Protein AF-0000000087410892 (afdb_homodimer)

Radius of gyration: 31.73 Å; Cα contacts (8 Å, |Δi|>4): 1528; chains: 2; bounding box: 119×133×73 Å

Nearest PDB structures (foldseek):
  1quk-assembly1_A  TM=9.391E-01  e=4.868E-36  Escherichia coli
  1pbp-assembly1_A  TM=9.416E-01  e=2.305E-35  Escherichia coli
  5wnn-assembly2_B  TM=9.308E-01  e=8.007E-36  Burkholderia pseudomallei K96243
  1a40-assembly1_A  TM=9.385E-01  e=3.348E-35  Escherichia coli
  1ixh-assembly1_A  TM=9.370E-01  e=6.237E-35  Escherichia coli

Structure (mmCIF, N/CA/C/O backbone):
data_AF-0000000087410892-model_v1
#
loop_
_entity.id
_entity.type
_entity.pdbx_description
1 polymer 'Phosphate-binding protein'
#
loop_
_atom_site.group_PDB
_atom_site.id
_atom_site.type_symbol
_atom_site.label_atom_id
_atom_site.label_alt_id
_atom_site.label_comp_id
_atom_site.label_asym_id
_atom_site.label_entity_id
_atom_site.label_seq_id
_atom_site.pdbx_PDB_ins_code
_atom_site.Cartn_x
_atom_site.Cartn_y
_atom_site.Cartn_z
_atom_site.occupancy
_atom_site.B_iso_or_equiv
_atom_site.auth_seq_id
_atom_site.auth_comp_id
_atom_site.auth_asym_id
_atom_site.auth_atom_id
_atom_site.pdbx_PDB_model_num
ATOM 1 N N . MET A 1 1 ? -47.312 -69.438 47.156 1 21.77 1 MET A N 1
ATOM 2 C CA . MET A 1 1 ? -48.438 -68.562 47.344 1 21.77 1 MET A CA 1
ATOM 3 C C . MET A 1 1 ? -48.312 -67.312 46.438 1 21.77 1 MET A C 1
ATOM 5 O O . MET A 1 1 ? -47.375 -66.562 46.531 1 21.77 1 MET A O 1
ATOM 9 N N . PHE A 1 2 ? -48.719 -67.562 45.094 1 22.02 2 PHE A N 1
ATOM 10 C CA . PHE A 1 2 ? -48.594 -67 43.75 1 22.02 2 PHE A CA 1
ATOM 11 C C . PHE A 1 2 ? -49.406 -65.75 43.594 1 22.02 2 PHE A C 1
ATOM 13 O O . PHE A 1 2 ? -50.625 -65.75 43.406 1 22.02 2 PHE A O 1
ATOM 20 N N . LYS A 1 3 ? -49.094 -64.812 44.625 1 22.66 3 LYS A N 1
ATOM 21 C CA . LYS A 1 3 ? -49.969 -63.656 44.812 1 22.66 3 LYS A CA 1
ATOM 22 C C . LYS A 1 3 ? -50.156 -62.906 43.5 1 22.66 3 LYS A C 1
ATOM 24 O O . LYS A 1 3 ? -49.188 -62.438 42.906 1 22.66 3 LYS A O 1
ATOM 29 N N . VAL A 1 4 ? -51.156 -63.281 42.719 1 21.22 4 VAL A N 1
ATOM 30 C CA . VAL A 1 4 ? -51.656 -62.906 41.406 1 21.22 4 VAL A CA 1
ATOM 31 C C . VAL A 1 4 ? -52 -61.438 41.375 1 21.22 4 VAL A C 1
ATOM 33 O O . VAL A 1 4 ? -52.906 -61 42.094 1 21.22 4 VAL A O 1
ATOM 36 N N . LYS A 1 5 ? -50.969 -60.625 41.562 1 26.56 5 LYS A N 1
ATOM 37 C CA . LYS A 1 5 ? -51.094 -59.188 41.719 1 26.56 5 LYS A CA 1
ATOM 38 C C . LYS A 1 5 ? -52.031 -58.594 40.625 1 26.56 5 LYS A C 1
ATOM 40 O O . LYS A 1 5 ? -51.875 -58.938 39.469 1 26.56 5 LYS A O 1
ATOM 45 N N . ASN A 1 6 ? -53.219 -58.281 41 1 23.58 6 ASN A N 1
ATOM 46 C CA . ASN A 1 6 ? -54.406 -57.688 40.375 1 23.58 6 ASN A CA 1
ATOM 47 C C . ASN A 1 6 ? -54 -56.531 39.438 1 23.58 6 ASN A C 1
ATOM 49 O O . ASN A 1 6 ? -53.188 -55.719 39.812 1 23.58 6 ASN A O 1
ATOM 53 N N . ILE A 1 7 ? -54.031 -56.719 38.125 1 26.22 7 ILE A N 1
ATOM 54 C CA . ILE A 1 7 ? -53.75 -56 36.906 1 26.22 7 ILE A CA 1
ATOM 55 C C . ILE A 1 7 ? -54.656 -54.781 36.812 1 26.22 7 ILE A C 1
ATOM 57 O O . ILE A 1 7 ? -55.875 -54.906 36.594 1 26.22 7 ILE A O 1
ATOM 61 N N . LEU A 1 8 ? -54.75 -54 37.969 1 25.64 8 LEU A N 1
ATOM 62 C CA . LEU A 1 8 ? -55.688 -52.906 37.906 1 25.64 8 LEU A CA 1
ATOM 63 C C . LEU A 1 8 ? -55.5 -52.062 36.625 1 25.64 8 LEU A C 1
ATOM 65 O O . LEU A 1 8 ? -54.406 -51.625 36.344 1 25.64 8 LEU A O 1
ATOM 69 N N . LEU A 1 9 ? -56.25 -52.344 35.625 1 25.25 9 LEU A N 1
ATOM 70 C CA . LEU A 1 9 ? -56.406 -51.75 34.281 1 25.25 9 LEU A CA 1
ATOM 71 C C . LEU A 1 9 ? -56.75 -50.25 34.406 1 25.25 9 LEU A C 1
ATOM 73 O O . LEU A 1 9 ? -57.812 -49.875 34.875 1 25.25 9 LEU A O 1
ATOM 77 N N . MET A 1 10 ? -55.781 -49.5 34.969 1 24.73 10 MET A N 1
ATOM 78 C CA . MET A 1 10 ? -56.062 -48.094 35.125 1 24.73 10 MET A CA 1
ATOM 79 C C . MET A 1 10 ? -56.406 -47.438 33.781 1 24.73 10 MET A C 1
ATOM 81 O O . MET A 1 10 ? -55.656 -47.562 32.812 1 24.73 10 MET A O 1
ATOM 85 N N . LEU A 1 11 ? -57.656 -47.312 33.5 1 25.5 11 LEU A N 1
ATOM 86 C CA . LEU A 1 11 ? -58.344 -46.656 32.375 1 25.5 11 LEU A CA 1
ATOM 87 C C . LEU A 1 11 ? -57.875 -45.219 32.25 1 25.5 11 LEU A C 1
ATOM 89 O O . LEU A 1 11 ? -58.156 -44.406 33.094 1 25.5 11 LEU A O 1
ATOM 93 N N . CYS A 1 12 ? -56.625 -44.969 31.953 1 24.95 12 CYS A N 1
ATOM 94 C CA . CYS A 1 12 ? -56.156 -43.562 31.906 1 24.95 12 CYS A CA 1
ATOM 95 C C . CYS A 1 12 ? -56.906 -42.812 30.844 1 24.95 12 CYS A C 1
ATOM 97 O O . CYS A 1 12 ? -57 -43.219 29.688 1 24.95 12 CYS A O 1
ATOM 99 N N . MET A 1 13 ? -57.969 -42.094 31.234 1 24.67 13 MET A N 1
ATOM 100 C CA . MET A 1 13 ? -58.75 -41.156 30.453 1 24.67 13 MET A CA 1
ATOM 101 C C . MET A 1 13 ? -57.875 -40.156 29.719 1 24.67 13 MET A C 1
ATOM 103 O O . MET A 1 13 ? -57.094 -39.438 30.344 1 24.67 13 MET A O 1
ATOM 107 N N . PHE A 1 14 ? -57.5 -40.469 28.484 1 27.06 14 PHE A N 1
ATOM 108 C CA . PHE A 1 14 ? -56.719 -39.625 27.578 1 27.06 14 PHE A CA 1
ATOM 109 C C . PHE A 1 14 ? -57.438 -38.344 27.219 1 27.06 14 PHE A C 1
ATOM 111 O O . PHE A 1 14 ? -58.5 -38.375 26.562 1 27.06 14 PHE A O 1
ATOM 118 N N . SER A 1 15 ? -57.594 -37.438 28.188 1 28.36 15 SER A N 1
ATOM 119 C CA . SER A 1 15 ? -58.188 -36.156 27.781 1 28.36 15 SER A CA 1
ATOM 120 C C . SER A 1 15 ? -57.438 -35.562 26.609 1 28.36 15 SER A C 1
ATOM 122 O O . SER A 1 15 ? -56.188 -35.438 26.672 1 28.36 15 SER A O 1
ATOM 124 N N . ILE A 1 16 ? -57.969 -35.531 25.453 1 30.78 16 ILE A N 1
ATOM 125 C CA . ILE A 1 16 ? -57.562 -34.938 24.188 1 30.78 16 ILE A CA 1
ATOM 1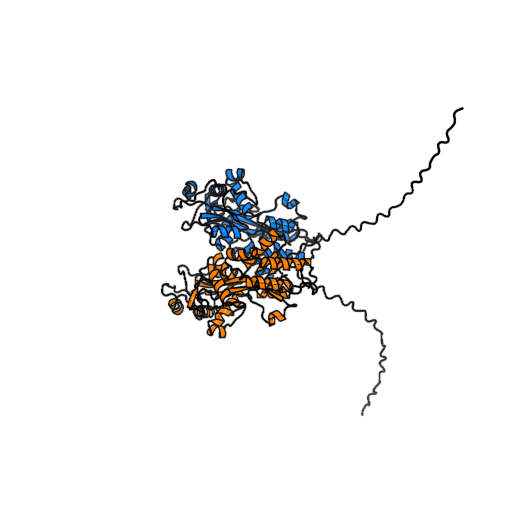26 C C . ILE A 1 16 ? -57.5 -33.438 24.344 1 30.78 16 ILE A C 1
ATOM 128 O O . ILE A 1 16 ? -58.531 -32.75 24.453 1 30.78 16 ILE A O 1
ATOM 132 N N . THR A 1 17 ? -56.781 -32.875 25.266 1 30.72 17 THR A N 1
ATOM 133 C CA . THR A 1 17 ? -56.781 -31.422 25.219 1 30.72 17 THR A CA 1
ATOM 134 C C . THR A 1 17 ? -56.25 -30.922 23.875 1 30.72 17 THR A C 1
ATOM 136 O O . THR A 1 17 ? -55.219 -31.438 23.391 1 30.72 17 THR A O 1
ATOM 139 N N . THR A 1 18 ? -57.094 -30.344 23.047 1 30.52 18 THR A N 1
ATOM 140 C CA . THR A 1 18 ? -56.875 -29.609 21.812 1 30.52 18 THR A CA 1
ATOM 141 C C . THR A 1 18 ? -55.875 -28.484 22.016 1 30.52 18 THR A C 1
ATOM 143 O O . THR A 1 18 ? -56.156 -27.547 22.781 1 30.52 18 THR A O 1
ATOM 146 N N . HIS A 1 19 ? -54.656 -28.734 22.375 1 29.31 19 HIS A N 1
ATOM 147 C CA . HIS A 1 19 ? -53.781 -27.562 22.422 1 29.31 19 HIS A CA 1
ATOM 148 C C . HIS A 1 19 ? -53.75 -26.844 21.078 1 29.31 19 HIS A C 1
ATOM 150 O O . HIS A 1 19 ? -53.5 -27.469 20.047 1 29.31 19 HIS A O 1
ATOM 156 N N . ALA A 1 20 ? -54.5 -25.672 21.016 1 33.56 20 ALA A N 1
ATOM 157 C CA . ALA A 1 20 ? -54.312 -24.641 19.984 1 33.56 20 ALA A CA 1
ATOM 158 C C . ALA A 1 20 ? -52.844 -24.391 19.734 1 33.56 20 ALA A C 1
ATOM 160 O O . ALA A 1 20 ? -52.094 -24.047 20.641 1 33.56 20 ALA A O 1
ATOM 161 N N . GLU A 1 21 ? -52.25 -25.219 18.797 1 28.66 21 GLU A N 1
ATOM 162 C CA . GLU A 1 21 ? -50.906 -24.953 18.328 1 28.66 21 GLU A CA 1
ATOM 163 C C . GLU A 1 21 ? -50.719 -23.484 17.984 1 28.66 21 GLU A C 1
ATOM 165 O O . GLU A 1 21 ? -51.438 -22.922 17.156 1 28.66 21 GLU A O 1
ATOM 170 N N . ASN A 1 22 ? -50.5 -22.688 19.094 1 32.38 22 ASN A N 1
ATOM 171 C CA . ASN A 1 22 ? -49.969 -21.359 18.781 1 32.38 22 ASN A CA 1
ATOM 172 C C . ASN A 1 22 ? -49.031 -21.375 17.594 1 32.38 22 ASN A C 1
ATOM 174 O O . ASN A 1 22 ? -48.156 -22.219 17.516 1 32.38 22 ASN A O 1
ATOM 178 N N . GLY A 1 23 ? -49.594 -20.984 16.438 1 30.97 23 GLY A N 1
ATOM 179 C CA . GLY A 1 23 ? -48.844 -20.688 15.234 1 30.97 23 GLY A CA 1
ATOM 180 C C . GLY A 1 23 ? -47.5 -20.062 15.523 1 30.97 23 GLY A C 1
ATOM 181 O O . GLY A 1 23 ? -47.406 -19.031 16.188 1 30.97 23 GLY A O 1
ATOM 182 N N . SER A 1 24 ? -46.562 -20.969 15.82 1 31.94 24 SER A N 1
ATOM 183 C CA . SER A 1 24 ? -45.188 -20.5 15.828 1 31.94 24 SER A CA 1
ATOM 184 C C . SER A 1 24 ? -44.938 -19.516 14.688 1 31.94 24 SER A C 1
ATOM 186 O O . SER A 1 24 ? -45.125 -19.844 13.516 1 31.94 24 SER A O 1
ATOM 188 N N . VAL A 1 25 ? -45.312 -18.25 14.977 1 34.09 25 VAL A N 1
ATOM 189 C CA . VAL A 1 25 ? -44.719 -17.281 14.07 1 34.09 25 VAL A CA 1
ATOM 190 C C . VAL A 1 25 ? -43.281 -17.719 13.703 1 34.09 25 VAL A C 1
ATOM 192 O O . VAL A 1 25 ? -42.438 -17.875 14.57 1 34.09 25 VAL A O 1
ATOM 195 N N . VAL A 1 26 ? -43.188 -18.641 12.797 1 29 26 VAL A N 1
ATOM 196 C CA . VAL A 1 26 ? -41.875 -18.766 12.18 1 29 26 VAL A CA 1
ATOM 197 C C . VAL A 1 26 ? -41.188 -17.422 12.156 1 29 26 VAL A C 1
ATOM 199 O O . VAL A 1 26 ? -41.625 -16.484 11.508 1 29 26 VAL A O 1
ATOM 202 N N . LYS A 1 27 ? -40.531 -17.047 13.297 1 30.89 27 LYS A N 1
ATOM 203 C CA . LYS A 1 27 ? -39.594 -15.953 13.164 1 30.89 27 LYS A CA 1
ATOM 204 C C . LYS A 1 27 ? -38.875 -15.984 11.812 1 30.89 27 LYS A C 1
ATOM 206 O O . LYS A 1 27 ? -38.312 -17.016 11.43 1 30.89 27 LYS A O 1
ATOM 211 N N . ALA A 1 28 ? -39.344 -15.164 10.914 1 34.38 28 ALA A N 1
ATOM 212 C CA . ALA A 1 28 ? -38.625 -14.938 9.664 1 34.38 28 ALA A CA 1
ATOM 213 C C . ALA A 1 28 ? -37.125 -15.203 9.836 1 34.38 28 ALA A C 1
ATOM 215 O O . ALA A 1 28 ? -36.562 -14.914 10.883 1 34.38 28 ALA A O 1
ATOM 216 N N . PRO A 1 29 ? -36.594 -16.172 9.086 1 32.81 29 PRO A N 1
ATOM 217 C CA . PRO A 1 29 ? -35.125 -16.281 9.195 1 32.81 29 PRO A CA 1
ATOM 218 C C . PRO A 1 29 ? -34.469 -14.945 9.523 1 32.81 29 PRO A C 1
ATOM 220 O O . PRO A 1 29 ? -35 -13.883 9.18 1 32.81 29 PRO A O 1
ATOM 223 N N . SER A 1 30 ? -33.812 -14.898 10.648 1 32.88 30 SER A N 1
ATOM 224 C CA . SER A 1 30 ? -32.906 -13.789 10.945 1 32.88 30 SER A CA 1
ATOM 225 C C . SER A 1 30 ? -32.375 -13.172 9.664 1 32.88 30 SER A C 1
ATOM 227 O O . SER A 1 30 ? -31.906 -13.883 8.773 1 32.88 30 SER A O 1
ATOM 229 N N . ALA A 1 31 ? -32.906 -12.156 9.164 1 35.78 31 ALA A N 1
ATOM 230 C CA . ALA A 1 31 ? -32.219 -11.352 8.172 1 35.78 31 ALA A CA 1
ATOM 231 C C . ALA A 1 31 ? -30.703 -11.617 8.227 1 35.78 31 ALA A C 1
ATOM 233 O O . ALA A 1 31 ? -30.078 -11.477 9.273 1 35.78 31 ALA A O 1
ATOM 234 N N . ALA A 1 32 ? -30.156 -12.68 7.664 1 37.78 32 ALA A N 1
ATOM 235 C CA . ALA A 1 32 ? -28.719 -12.867 7.477 1 37.78 32 ALA A CA 1
ATOM 236 C C . ALA A 1 32 ? -27.984 -11.539 7.547 1 37.78 32 ALA A C 1
ATOM 238 O O . ALA A 1 32 ? -28.25 -10.625 6.758 1 37.78 32 ALA A O 1
ATOM 239 N N . SER A 1 33 ? -27.641 -11.086 8.695 1 41.03 33 SER A N 1
ATOM 240 C CA . SER A 1 33 ? -26.984 -9.836 9.078 1 41.03 33 SER A CA 1
ATOM 241 C C . SER A 1 33 ? -25.875 -9.469 8.109 1 41.03 33 SER A C 1
ATOM 243 O O . SER A 1 33 ? -24.953 -10.258 7.883 1 41.03 33 SER A O 1
ATOM 245 N N . HIS A 1 34 ? -26.109 -8.945 7.023 1 49.19 34 HIS A N 1
ATOM 246 C CA . HIS A 1 34 ? -25.062 -8.32 6.227 1 49.19 34 HIS A CA 1
ATOM 247 C C . HIS A 1 34 ? -23.906 -7.855 7.109 1 49.19 34 HIS A C 1
ATOM 249 O O . HIS A 1 34 ? -24.109 -7.059 8.031 1 49.19 34 HIS A O 1
ATOM 255 N N . LYS A 1 35 ? -23.047 -8.797 7.473 1 54.47 35 LYS A N 1
ATOM 256 C CA . LYS A 1 35 ? -21.922 -8.406 8.305 1 54.47 35 LYS A CA 1
ATOM 257 C C . LYS A 1 35 ? -21.375 -7.039 7.898 1 54.47 35 LYS A C 1
ATOM 259 O O . LYS A 1 35 ? -21.266 -6.738 6.707 1 54.47 35 LYS A O 1
ATOM 264 N N . THR A 1 36 ? -21.266 -6.105 8.812 1 79.88 36 THR A N 1
ATOM 265 C CA . THR A 1 36 ? -20.891 -4.695 8.789 1 79.88 36 THR A CA 1
ATOM 266 C C . THR A 1 36 ? -19.422 -4.535 8.438 1 79.88 36 THR A C 1
ATOM 268 O O . THR A 1 36 ? -18.562 -5.223 9 1 79.88 36 THR A O 1
ATOM 271 N N . VAL A 1 37 ? -19.016 -4.066 7.32 1 89.31 37 VAL A N 1
ATOM 272 C CA . VAL A 1 37 ? -17.656 -3.65 6.969 1 89.31 37 VAL A CA 1
ATOM 273 C C . VAL A 1 37 ? -17.422 -2.221 7.445 1 89.31 37 VAL A C 1
ATOM 275 O O . VAL A 1 37 ? -18.234 -1.33 7.195 1 89.31 37 VAL A O 1
ATOM 278 N N . VAL A 1 38 ? -16.375 -2.121 8.32 1 95.69 38 VAL A N 1
ATOM 279 C CA . VAL A 1 38 ? -15.938 -0.772 8.648 1 95.69 38 VAL A CA 1
ATOM 280 C C . VAL A 1 38 ? -15.141 -0.19 7.48 1 95.69 38 VAL A C 1
ATOM 282 O O . VAL A 1 38 ? -14.125 -0.756 7.066 1 95.69 38 VAL A O 1
ATOM 285 N N . THR A 1 39 ? -15.617 0.94 6.926 1 95.06 39 THR A N 1
ATOM 286 C CA . THR A 1 39 ? -14.992 1.54 5.754 1 95.06 39 THR A CA 1
ATOM 287 C C . THR A 1 39 ? -14.352 2.879 6.109 1 95.06 39 THR A C 1
ATOM 289 O O . THR A 1 39 ? -14.938 3.678 6.844 1 95.06 39 THR A O 1
ATOM 292 N N . ALA A 1 40 ? -13.148 3.064 5.594 1 97.38 40 ALA A N 1
ATOM 293 C CA . ALA A 1 40 ? -12.422 4.305 5.836 1 97.38 40 ALA A CA 1
ATOM 294 C C . ALA A 1 40 ? -11.609 4.715 4.605 1 97.38 40 ALA A C 1
ATOM 296 O O . ALA A 1 40 ? -11.375 3.898 3.711 1 97.38 40 ALA A O 1
ATOM 297 N N . ALA A 1 41 ? -11.273 5.996 4.508 1 97.88 41 ALA A N 1
ATOM 298 C CA . ALA A 1 41 ? -10.492 6.52 3.389 1 97.88 41 ALA A CA 1
ATOM 299 C C . ALA A 1 41 ? -9.859 7.863 3.74 1 97.88 41 ALA A C 1
ATOM 301 O O . ALA A 1 41 ? -10.289 8.531 4.68 1 97.88 41 ALA A O 1
ATOM 302 N N . GLY A 1 42 ? -8.836 8.281 2.969 1 97.69 42 GLY A N 1
ATOM 303 C CA . GLY A 1 42 ? -8.258 9.609 3.146 1 97.69 42 GLY A CA 1
ATOM 304 C C . GLY A 1 42 ? -6.766 9.648 2.895 1 97.69 42 GLY A C 1
ATOM 305 O O . GLY A 1 42 ? -6.297 9.242 1.83 1 97.69 42 GLY A O 1
ATOM 306 N N . ALA A 1 43 ? -6.039 10.062 3.871 1 97.88 43 ALA A N 1
ATOM 307 C CA . ALA A 1 43 ? -4.609 10.352 3.771 1 97.88 43 ALA A CA 1
ATOM 308 C C . ALA A 1 43 ? -3.84 9.125 3.283 1 97.88 43 ALA A C 1
ATOM 310 O O . ALA A 1 43 ? -4.125 8 3.693 1 97.88 43 ALA A O 1
ATOM 311 N N . THR A 1 44 ? -2.85 9.406 2.395 1 95.69 44 THR A N 1
ATOM 312 C CA . THR A 1 44 ? -1.999 8.328 1.915 1 95.69 44 THR A CA 1
ATOM 313 C C . THR A 1 44 ? -0.757 8.188 2.791 1 95.69 44 THR A C 1
ATOM 315 O O . THR A 1 44 ? -0.092 7.148 2.771 1 95.69 44 THR A O 1
ATOM 318 N N . LEU A 1 45 ? -0.403 9.211 3.562 1 96.31 45 LEU A N 1
ATOM 319 C CA . LEU A 1 45 ? 0.771 9.141 4.426 1 96.31 45 LEU A CA 1
ATOM 320 C C . LEU A 1 45 ? 0.686 7.934 5.355 1 96.31 45 LEU A C 1
ATOM 322 O O . LEU A 1 45 ? 1.598 7.105 5.391 1 96.31 45 LEU A O 1
ATOM 326 N N . PRO A 1 46 ? -0.403 7.695 6.02 1 96.69 46 PRO A N 1
ATOM 327 C CA . PRO A 1 46 ? -0.467 6.566 6.953 1 96.69 46 PRO A CA 1
ATOM 328 C C . PRO A 1 46 ? -0.909 5.27 6.281 1 96.69 46 PRO A C 1
ATOM 330 O O . PRO A 1 46 ? -1.15 4.27 6.961 1 96.69 46 PRO A O 1
ATOM 333 N N . LEU A 1 47 ? -1.064 5.223 5.004 1 94.38 47 LEU A N 1
ATOM 334 C CA . LEU A 1 47 ? -1.709 4.121 4.297 1 94.38 47 LEU A CA 1
ATOM 335 C C . LEU A 1 47 ? -1.009 2.801 4.598 1 94.38 47 LEU A C 1
ATOM 337 O O . LEU A 1 47 ? -1.661 1.808 4.926 1 94.38 47 LEU A O 1
ATOM 341 N N . PRO A 1 48 ? 0.353 2.691 4.551 1 89.44 48 PRO A N 1
ATOM 342 C CA . PRO A 1 48 ? 0.983 1.406 4.863 1 89.44 48 PRO A CA 1
ATOM 343 C C . PRO A 1 48 ? 0.701 0.94 6.289 1 89.44 48 PRO A C 1
ATOM 345 O O . PRO A 1 48 ? 0.481 -0.251 6.52 1 89.44 48 PRO A O 1
ATOM 348 N N . PHE A 1 49 ? 0.668 1.837 7.203 1 93.75 49 PHE A N 1
ATOM 349 C CA . PHE A 1 49 ? 0.366 1.505 8.594 1 93.75 49 PHE A CA 1
ATOM 350 C C . PHE A 1 49 ? -1.078 1.042 8.734 1 93.75 49 PHE A C 1
ATOM 352 O O . PHE A 1 49 ? -1.348 0.021 9.367 1 93.75 49 PHE A O 1
ATOM 359 N N . TYR A 1 50 ? -2.039 1.766 8.148 1 96.81 50 TYR A N 1
ATOM 360 C CA . TYR A 1 50 ? -3.449 1.411 8.242 1 96.81 50 TYR A CA 1
ATOM 361 C C . TYR A 1 50 ? -3.717 0.057 7.594 1 96.81 50 TYR A C 1
ATOM 363 O O . TYR A 1 50 ? -4.449 -0.767 8.148 1 96.81 50 TYR A O 1
ATOM 371 N N . ASN A 1 51 ? -3.137 -0.146 6.434 1 91.88 51 ASN A N 1
ATOM 372 C CA . ASN A 1 51 ? -3.32 -1.436 5.777 1 91.88 51 ASN A CA 1
ATOM 373 C C . ASN A 1 51 ? -2.904 -2.592 6.684 1 91.88 51 ASN A C 1
ATOM 375 O O . ASN A 1 51 ? -3.662 -3.547 6.863 1 91.88 51 ASN A O 1
ATOM 379 N N . LYS A 1 52 ? -1.752 -2.459 7.246 1 91.12 52 LYS A N 1
ATOM 380 C CA . LYS A 1 52 ? -1.238 -3.537 8.086 1 91.12 52 LYS A CA 1
ATOM 381 C C . LYS A 1 52 ? -2.045 -3.66 9.375 1 91.12 52 LYS A C 1
ATOM 383 O O . LYS A 1 52 ? -2.34 -4.77 9.828 1 91.12 52 LYS A O 1
ATOM 388 N N . ALA A 1 53 ? -2.326 -2.592 9.992 1 95.75 53 ALA A N 1
ATOM 389 C CA . ALA A 1 53 ? -3.088 -2.592 11.234 1 95.75 53 ALA A CA 1
ATOM 390 C C . ALA A 1 53 ? -4.469 -3.211 11.031 1 95.75 53 ALA A C 1
ATOM 392 O O . ALA A 1 53 ? -4.895 -4.062 11.82 1 95.75 53 ALA A O 1
ATOM 393 N N . PHE A 1 54 ? -5.16 -2.832 10.023 1 96.5 54 PHE A N 1
ATOM 394 C CA . PHE A 1 54 ? -6.523 -3.293 9.812 1 96.5 54 PHE A CA 1
ATOM 395 C C . PHE A 1 54 ? -6.539 -4.746 9.344 1 96.5 54 PHE A C 1
ATOM 397 O O . PHE A 1 54 ? -7.457 -5.5 9.672 1 96.5 54 PHE A O 1
ATOM 404 N N . GLU A 1 55 ? -5.535 -5.109 8.594 1 92.62 55 GLU A N 1
ATOM 405 C CA . GLU A 1 55 ? -5.363 -6.531 8.305 1 92.62 55 GLU A CA 1
ATOM 406 C C . GLU A 1 55 ? -5.258 -7.344 9.594 1 92.62 55 GLU A C 1
ATOM 408 O O . GLU A 1 55 ? -5.949 -8.352 9.75 1 92.62 55 GLU A O 1
ATOM 413 N N . LEU A 1 56 ? -4.355 -6.891 10.453 1 92.62 56 LEU A N 1
ATOM 414 C CA . LEU A 1 56 ? -4.141 -7.605 11.703 1 92.62 56 LEU A CA 1
ATOM 415 C C . LEU A 1 56 ? -5.41 -7.605 12.555 1 92.62 56 LEU A C 1
ATOM 417 O O . LEU A 1 56 ? -5.758 -8.625 13.156 1 92.62 56 LEU A O 1
ATOM 421 N N . TYR A 1 57 ? -6.074 -6.5 12.625 1 96.81 57 TYR A N 1
ATOM 422 C CA . TYR A 1 57 ? -7.32 -6.422 13.383 1 96.81 57 TYR A CA 1
ATOM 423 C C . TYR A 1 57 ? -8.352 -7.402 12.836 1 96.81 57 TYR A C 1
ATOM 425 O O . TYR A 1 57 ? -9.047 -8.07 13.609 1 96.81 57 TYR A O 1
ATOM 433 N N . TRP A 1 58 ? -8.523 -7.434 11.547 1 94.12 58 TRP A N 1
ATOM 434 C CA . TRP A 1 58 ? -9.461 -8.352 10.914 1 94.12 58 TRP A CA 1
ATOM 435 C C . TRP A 1 58 ? -9.117 -9.797 11.25 1 94.12 58 TRP A C 1
ATOM 437 O O . TRP A 1 58 ? -10 -10.586 11.602 1 94.12 58 TRP A O 1
ATOM 447 N N . GLU A 1 59 ? -7.879 -10.109 11.195 1 89.25 59 GLU A N 1
ATOM 448 C CA . GLU A 1 59 ? -7.418 -11.453 11.5 1 89.25 59 GLU A CA 1
ATOM 449 C C . GLU A 1 59 ? -7.77 -11.844 12.938 1 89.25 59 GLU A C 1
ATOM 451 O O . GLU A 1 59 ? -8.258 -12.953 13.18 1 89.25 59 GLU A O 1
ATOM 456 N N . LYS A 1 60 ? -7.59 -10.969 13.797 1 92 60 LYS A N 1
ATOM 457 C CA . LYS A 1 60 ? -7.738 -11.258 15.219 1 92 60 LYS A CA 1
ATOM 458 C C . LYS A 1 60 ? -9.211 -11.266 15.633 1 92 60 LYS A C 1
ATOM 460 O O . LYS A 1 60 ? -9.609 -12.047 16.5 1 92 60 LYS A O 1
ATOM 465 N N . ASN A 1 61 ? -10.016 -10.391 14.977 1 94.12 61 ASN A N 1
ATOM 466 C CA . ASN A 1 61 ? -11.359 -10.156 15.484 1 94.12 61 ASN A CA 1
ATOM 467 C C . ASN A 1 61 ? -12.422 -10.617 14.492 1 94.12 61 ASN A C 1
ATOM 469 O O . ASN A 1 61 ? -13.609 -10.641 14.812 1 94.12 61 ASN A O 1
ATOM 473 N N . ASP A 1 62 ? -11.984 -10.891 13.266 1 91.56 62 ASP A N 1
ATOM 474 C CA . ASP A 1 62 ? -12.867 -11.273 12.172 1 91.56 62 ASP A CA 1
ATOM 475 C C . ASP A 1 62 ? -13.883 -10.164 11.875 1 91.56 62 ASP A C 1
ATOM 477 O O . ASP A 1 62 ? -15.078 -10.438 11.727 1 91.56 62 ASP A O 1
ATOM 481 N N . VAL A 1 63 ? -13.477 -8.961 11.992 1 92.81 63 VAL A N 1
ATOM 482 C CA . VAL A 1 63 ? -14.227 -7.766 11.609 1 92.81 63 VAL A CA 1
ATOM 483 C C . VAL A 1 63 ? -13.586 -7.125 10.375 1 92.81 63 VAL A C 1
ATOM 485 O O . VAL A 1 63 ? -12.445 -6.668 10.43 1 92.81 63 VAL A O 1
ATOM 488 N N . PRO A 1 64 ? -14.367 -7.086 9.297 1 93.81 64 PRO A N 1
ATOM 489 C CA . PRO A 1 64 ? -13.812 -6.473 8.094 1 93.81 64 PRO A CA 1
ATOM 490 C C . PRO A 1 64 ? -13.594 -4.969 8.242 1 93.81 64 PRO A C 1
ATOM 492 O O . PRO A 1 64 ? -14.508 -4.242 8.648 1 93.81 64 PRO A O 1
ATOM 495 N N . VAL A 1 65 ? -12.375 -4.566 7.977 1 95.81 65 VAL A N 1
ATOM 496 C CA . VAL A 1 65 ? -12 -3.154 7.965 1 95.81 65 VAL A CA 1
ATOM 497 C C . VAL A 1 65 ? -11.227 -2.834 6.688 1 95.81 65 VAL A C 1
ATOM 499 O O . VAL A 1 65 ? -10.234 -3.492 6.375 1 95.81 65 VAL A O 1
ATOM 502 N N . THR A 1 66 ? -11.734 -1.864 5.93 1 95.19 66 THR A N 1
ATOM 503 C CA . THR A 1 66 ? -11.07 -1.479 4.688 1 95.19 66 THR A CA 1
ATOM 504 C C . THR A 1 66 ? -10.727 0.007 4.699 1 95.19 66 THR A C 1
ATOM 506 O O . THR A 1 66 ? -11.43 0.81 5.316 1 95.19 66 THR A O 1
ATOM 509 N N . TYR A 1 67 ? -9.578 0.355 4.031 1 96.06 67 TYR A N 1
ATOM 510 C CA . TYR A 1 67 ? -9.094 1.73 3.953 1 96.06 67 TYR A CA 1
ATOM 511 C C . TYR A 1 67 ? -8.602 2.055 2.549 1 96.06 67 TYR A C 1
ATOM 513 O O . TYR A 1 67 ? -7.789 1.315 1.985 1 96.06 67 TYR A O 1
ATOM 521 N N . ALA A 1 68 ? -9.062 3.18 2.008 1 95 68 ALA A N 1
ATOM 522 C CA . ALA A 1 68 ? -8.609 3.656 0.707 1 95 68 ALA A CA 1
ATOM 523 C C . ALA A 1 68 ? -7.766 4.922 0.853 1 95 68 ALA A C 1
ATOM 525 O O . ALA A 1 68 ? -8.227 5.918 1.424 1 95 68 ALA A O 1
ATOM 526 N N . GLY A 1 69 ? -6.547 4.895 0.337 1 95.31 69 GLY A N 1
ATOM 527 C CA . GLY A 1 69 ? -5.723 6.094 0.268 1 95.31 69 GLY A CA 1
ATOM 528 C C . GLY A 1 69 ? -6.074 6.988 -0.905 1 95.31 69 GLY A C 1
ATOM 529 O O . GLY A 1 69 ? -5.566 6.797 -2.012 1 95.31 69 GLY A O 1
ATOM 530 N N . ILE A 1 70 ? -6.891 8.062 -0.68 1 94.31 70 ILE A N 1
ATOM 531 C CA . ILE A 1 70 ? -7.371 8.883 -1.78 1 94.31 70 ILE A CA 1
ATOM 532 C C . ILE A 1 70 ? -6.957 10.336 -1.556 1 94.31 70 ILE A C 1
ATOM 534 O O . ILE A 1 70 ? -7.277 11.211 -2.361 1 94.31 70 ILE A O 1
ATOM 538 N N . GLY A 1 71 ? -6.266 10.602 -0.494 1 95.12 71 GLY A N 1
ATOM 539 C CA . GLY A 1 71 ? -5.875 11.953 -0.104 1 95.12 71 GLY A CA 1
ATOM 540 C C . GLY A 1 71 ? -6.734 12.523 1.01 1 95.12 71 GLY A C 1
ATOM 541 O O . GLY A 1 71 ? -7.926 12.219 1.099 1 95.12 71 GLY A O 1
ATOM 542 N N . SER A 1 72 ? -6.176 13.391 1.796 1 96.69 72 SER A N 1
ATOM 543 C CA . SER A 1 72 ? -6.844 13.938 2.973 1 96.69 72 SER A CA 1
ATOM 544 C C . SER A 1 72 ? -8.102 14.703 2.588 1 96.69 72 SER A C 1
ATOM 546 O O . SER A 1 72 ? -9.133 14.594 3.256 1 96.69 72 SER A O 1
ATOM 548 N N . GLU A 1 73 ? -7.98 15.516 1.553 1 95.88 73 GLU A N 1
ATOM 549 C CA . GLU A 1 73 ? -9.125 16.328 1.141 1 95.88 73 GLU A CA 1
ATOM 550 C C . GLU A 1 73 ? -10.305 15.445 0.729 1 95.88 73 GLU A C 1
ATOM 552 O O . GLU A 1 73 ? -11.438 15.68 1.157 1 95.88 73 GLU A O 1
ATOM 557 N N . ARG A 1 74 ? -10.039 14.469 -0.08 1 94.81 74 ARG A N 1
ATOM 558 C CA . ARG A 1 74 ? -11.109 13.586 -0.534 1 94.81 74 ARG A CA 1
ATOM 559 C C . ARG A 1 74 ? -11.633 12.719 0.612 1 94.81 74 ARG A C 1
ATOM 561 O O . ARG A 1 74 ? -12.82 12.406 0.663 1 94.81 74 ARG A O 1
ATOM 568 N N . GLY A 1 75 ? -10.727 12.344 1.549 1 96.62 75 GLY A N 1
ATOM 569 C CA . GLY A 1 75 ? -11.188 11.656 2.744 1 96.62 75 GLY A CA 1
ATOM 570 C C . GLY A 1 75 ? -12.195 12.461 3.541 1 96.62 75 GLY A C 1
ATOM 571 O O . GLY A 1 75 ? -13.227 11.93 3.955 1 96.62 75 GLY A O 1
ATOM 572 N N . LEU A 1 76 ? -11.898 13.703 3.746 1 97.56 76 LEU A N 1
ATOM 573 C CA . LEU A 1 76 ? -12.812 14.586 4.465 1 97.56 76 LEU A CA 1
ATOM 574 C C . LEU A 1 76 ? -14.141 14.703 3.734 1 97.56 76 LEU A C 1
ATOM 576 O O . LEU A 1 76 ? -15.203 14.688 4.363 1 97.56 76 LEU A O 1
ATOM 580 N N . LYS A 1 77 ? -14.094 14.867 2.445 1 95.25 77 LYS A N 1
ATOM 581 C CA . LYS A 1 77 ? -15.312 14.961 1.646 1 95.25 77 LYS A CA 1
ATOM 582 C C . LYS A 1 77 ? -16.156 13.695 1.76 1 95.25 77 LYS A C 1
ATOM 584 O O . LYS A 1 77 ? -17.375 13.766 1.846 1 95.25 77 LYS A O 1
ATOM 589 N N . ALA A 1 78 ? -15.5 12.547 1.691 1 95.62 78 ALA A N 1
ATOM 590 C CA . ALA A 1 78 ? -16.203 11.273 1.83 1 95.62 78 ALA A CA 1
ATOM 591 C C . ALA A 1 78 ? -16.891 11.172 3.191 1 95.62 78 ALA A C 1
ATOM 593 O O . ALA A 1 78 ? -17.984 10.633 3.301 1 95.62 78 ALA A O 1
ATOM 594 N N . LEU A 1 79 ? -16.188 11.641 4.238 1 96.81 79 LEU A N 1
ATOM 595 C CA . LEU A 1 79 ? -16.797 11.664 5.566 1 96.81 79 LEU A CA 1
ATOM 596 C C . LEU A 1 79 ? -17.984 12.602 5.609 1 96.81 79 LEU A C 1
ATOM 598 O O . LEU A 1 79 ? -19.031 12.273 6.184 1 96.81 79 LEU A O 1
ATOM 602 N N . GLN A 1 80 ? -17.797 13.758 5.047 1 96.38 80 GLN A N 1
ATOM 603 C CA . GLN A 1 80 ? -18.875 14.758 4.98 1 96.38 80 GLN A CA 1
ATOM 604 C C . GLN A 1 80 ? -20.125 14.172 4.355 1 96.38 80 GLN A C 1
ATOM 606 O O . GLN A 1 80 ? -21.234 14.445 4.816 1 96.38 80 GLN A O 1
ATOM 611 N N . ARG A 1 81 ? -19.922 13.367 3.355 1 93.56 81 ARG A N 1
ATOM 612 C CA . ARG A 1 81 ? -21.031 12.773 2.621 1 93.56 81 ARG A CA 1
ATOM 613 C C . ARG A 1 81 ? -21.5 11.484 3.291 1 93.56 81 ARG A C 1
ATOM 615 O O . ARG A 1 81 ? -22.375 10.797 2.777 1 93.56 81 ARG A O 1
ATOM 622 N N . ARG A 1 82 ? -20.828 11.109 4.352 1 93.38 82 ARG A N 1
ATOM 623 C CA . ARG A 1 82 ? -21.141 9.922 5.133 1 93.38 82 ARG A CA 1
ATOM 624 C C . ARG A 1 82 ? -21.031 8.656 4.285 1 93.38 82 ARG A C 1
ATOM 626 O O . ARG A 1 82 ? -21.875 7.758 4.398 1 93.38 82 ARG A O 1
ATOM 633 N N . GLN A 1 83 ? -20 8.688 3.436 1 91.56 83 GLN A N 1
ATOM 634 C CA . GLN A 1 83 ? -19.719 7.531 2.594 1 91.56 83 GLN A CA 1
ATOM 635 C C . GLN A 1 83 ? -18.828 6.523 3.314 1 91.56 83 GLN A C 1
ATOM 637 O O . GLN A 1 83 ? -18.719 5.367 2.893 1 91.56 83 GLN A O 1
ATOM 642 N N . ILE A 1 84 ? -18.188 6.957 4.352 1 94.81 84 ILE A N 1
ATOM 643 C CA . ILE A 1 84 ? -17.25 6.129 5.102 1 94.81 84 ILE A CA 1
ATOM 644 C C . ILE A 1 84 ? -17.469 6.332 6.602 1 94.81 84 ILE A C 1
ATOM 646 O O . ILE A 1 84 ? -18.109 7.297 7.016 1 94.81 84 ILE A O 1
ATOM 650 N N . ASP A 1 85 ? -16.938 5.363 7.352 1 96.31 85 ASP A N 1
ATOM 651 C CA . ASP A 1 85 ? -17.125 5.395 8.797 1 96.31 85 ASP A CA 1
ATOM 652 C C . ASP A 1 85 ? -16.172 6.383 9.461 1 96.31 85 ASP A C 1
ATOM 654 O O . ASP A 1 85 ? -16.516 6.992 10.477 1 96.31 85 ASP A O 1
ATOM 658 N N . PHE A 1 86 ? -14.992 6.5 8.961 1 97.94 86 PHE A N 1
ATOM 659 C CA . PHE A 1 86 ? -14.031 7.488 9.453 1 97.94 86 PHE A CA 1
ATOM 660 C C . PHE A 1 86 ? -13.039 7.863 8.367 1 97.94 86 PHE A C 1
ATOM 662 O O . PHE A 1 86 ? -12.867 7.129 7.387 1 97.94 86 PHE A O 1
ATOM 669 N N . ALA A 1 87 ? -12.406 9.062 8.516 1 98.5 87 ALA A N 1
ATOM 670 C CA . ALA A 1 87 ? -11.477 9.586 7.52 1 98.5 87 ALA A CA 1
ATOM 671 C C . ALA A 1 87 ? -10.07 9.711 8.094 1 98.5 87 ALA A C 1
ATOM 673 O O . ALA A 1 87 ? -9.891 10.125 9.242 1 98.5 87 ALA A O 1
ATOM 674 N N . GLY A 1 88 ? -9.078 9.258 7.297 1 98.44 88 GLY A N 1
ATOM 675 C CA . GLY A 1 88 ? -7.695 9.586 7.602 1 98.44 88 GLY A CA 1
ATOM 676 C C . GLY A 1 88 ? -7.266 10.93 7.035 1 98.44 88 GLY A C 1
ATOM 677 O O . GLY A 1 88 ? -7.504 11.219 5.863 1 98.44 88 GLY A O 1
ATOM 678 N N . VAL A 1 89 ? -6.605 11.75 7.922 1 98.12 89 VAL A N 1
ATOM 679 C CA . VAL A 1 89 ? -6.121 13.055 7.473 1 98.12 89 VAL A CA 1
ATOM 680 C C . VAL A 1 89 ? -4.766 13.352 8.117 1 98.12 89 VAL A C 1
ATOM 682 O O . VAL A 1 89 ? -4.504 12.938 9.25 1 98.12 89 VAL A O 1
ATOM 685 N N . ASP A 1 90 ? -3.977 14.109 7.426 1 97.69 90 ASP A N 1
ATOM 686 C CA . ASP A 1 90 ? -2.672 14.461 7.973 1 97.69 90 ASP A CA 1
ATOM 687 C C . ASP A 1 90 ? -2.672 15.891 8.516 1 97.69 90 ASP A C 1
ATOM 689 O O . ASP A 1 90 ? -1.641 16.375 8.977 1 97.69 90 ASP A O 1
ATOM 693 N N . VAL A 1 91 ? -3.775 16.531 8.367 1 95.81 91 VAL A N 1
ATOM 694 C CA . VAL A 1 91 ? -3.967 17.875 8.914 1 95.81 91 VAL A CA 1
ATOM 695 C C . VAL A 1 91 ? -5.395 18.031 9.43 1 95.81 91 VAL A C 1
ATOM 697 O O . VAL A 1 91 ? -6.336 17.5 8.828 1 95.81 91 VAL A O 1
ATOM 700 N N . LEU A 1 92 ? -5.48 18.688 10.539 1 96.25 92 LEU A N 1
ATOM 701 C CA . LEU A 1 92 ? -6.805 18.922 11.094 1 96.25 92 LEU A CA 1
ATOM 702 C C . LEU A 1 92 ? -7.629 19.828 10.18 1 96.25 92 LEU A C 1
ATOM 704 O O . LEU A 1 92 ? -7.082 20.703 9.516 1 96.25 92 LEU A O 1
ATOM 708 N N . PRO A 1 93 ? -8.945 19.594 10.141 1 96 93 PRO A N 1
ATOM 709 C CA . PRO A 1 93 ? -9.797 20.453 9.305 1 96 93 PRO A CA 1
ATOM 710 C C . PRO A 1 93 ? -9.75 21.922 9.734 1 96 93 PRO A C 1
ATOM 712 O O . PRO A 1 93 ? -9.656 22.219 10.93 1 96 93 PRO A O 1
ATOM 715 N N . THR A 1 94 ? -9.789 22.766 8.75 1 93.75 94 THR A N 1
ATOM 716 C CA . THR A 1 94 ? -9.984 24.188 9.039 1 93.75 94 THR A CA 1
ATOM 717 C C . THR A 1 94 ? -11.352 24.422 9.664 1 93.75 94 THR A C 1
ATOM 719 O O . THR A 1 94 ? -12.203 23.531 9.68 1 93.75 94 THR A O 1
ATOM 722 N N . LYS A 1 95 ? -11.531 25.641 10.195 1 94.75 95 LYS A N 1
ATOM 723 C CA . LYS A 1 95 ? -12.836 26 10.742 1 94.75 95 LYS A CA 1
ATOM 724 C C . LYS A 1 95 ? -13.93 25.844 9.695 1 94.75 95 LYS A C 1
ATOM 726 O O . LYS A 1 95 ? -15 25.312 9.984 1 94.75 95 LYS A O 1
ATOM 731 N N . ALA A 1 96 ? -13.625 26.312 8.508 1 95.31 96 ALA A N 1
ATOM 732 C CA . ALA A 1 96 ? -14.602 26.219 7.422 1 95.31 96 ALA A CA 1
ATOM 733 C C . ALA A 1 96 ? -14.938 24.766 7.109 1 95.31 96 ALA A C 1
ATOM 735 O O . ALA A 1 96 ? -16.109 24.422 6.887 1 95.31 96 ALA A O 1
ATOM 736 N N . GLU A 1 97 ? -13.953 23.906 7.082 1 95.62 97 GLU A N 1
ATOM 737 C CA . GLU A 1 97 ? -14.156 22.484 6.828 1 95.62 97 GLU A CA 1
ATOM 738 C C . GLU A 1 97 ? -14.969 21.828 7.945 1 95.62 97 GLU A C 1
ATOM 740 O O . GLU A 1 97 ? -15.891 21.062 7.68 1 95.62 97 GLU A O 1
ATOM 745 N N . ARG A 1 98 ? -14.625 22.141 9.141 1 95.88 98 ARG A N 1
ATOM 746 C CA . ARG A 1 98 ? -15.336 21.578 10.289 1 95.88 98 ARG A CA 1
ATOM 747 C C . ARG A 1 98 ? -16.812 21.969 10.273 1 95.88 98 ARG A C 1
ATOM 749 O O . ARG A 1 98 ? -17.688 21.141 10.523 1 95.88 98 ARG A O 1
ATOM 756 N N . ASP A 1 99 ? -17.047 23.203 9.938 1 95.56 99 ASP A N 1
ATOM 757 C CA . ASP A 1 99 ? -18.406 23.734 9.922 1 95.56 99 ASP A CA 1
ATOM 758 C C . ASP A 1 99 ? -19.234 23.094 8.805 1 95.56 99 ASP A C 1
ATOM 760 O O . ASP A 1 99 ? -20.453 23.062 8.867 1 95.56 99 ASP A O 1
ATOM 764 N N . SER A 1 100 ? -18.531 22.609 7.82 1 95.81 100 SER A N 1
ATOM 765 C CA . SER A 1 100 ? -19.219 22 6.688 1 95.81 100 SER A CA 1
ATOM 766 C C . SER A 1 100 ? -19.656 20.578 7 1 95.81 100 SER A C 1
ATOM 768 O O . SER A 1 100 ? -20.484 20 6.281 1 95.81 100 SER A O 1
ATOM 770 N N . LEU A 1 101 ? -19.172 20 8.023 1 96.56 101 LEU A N 1
ATOM 771 C CA . LEU A 1 101 ? -19.516 18.625 8.383 1 96.56 101 LEU A CA 1
ATOM 772 C C . LEU A 1 101 ? -20.891 18.562 9.039 1 96.56 101 LEU A C 1
ATOM 774 O O . LEU A 1 101 ? -21.266 19.453 9.812 1 96.56 101 LEU A O 1
ATOM 778 N N . PRO A 1 102 ? -21.672 17.516 8.828 1 96.06 102 PRO A N 1
ATOM 779 C CA . PRO A 1 102 ? -23.047 17.406 9.336 1 96.06 102 PRO A CA 1
ATOM 780 C C . PRO A 1 102 ? -23.094 17.156 10.844 1 96.06 102 PRO A C 1
ATOM 782 O O . PRO A 1 102 ? -24.172 17.188 11.445 1 96.06 102 PRO A O 1
ATOM 785 N N . GLY A 1 103 ? -21.969 16.922 11.453 1 96.44 103 GLY A N 1
ATOM 786 C CA . GLY A 1 103 ? -21.875 16.672 12.891 1 96.44 103 GLY A CA 1
ATOM 787 C C . GLY A 1 103 ? -20.516 16.984 13.461 1 96.44 103 GLY A C 1
ATOM 788 O O . GLY A 1 103 ? -19.562 17.25 12.711 1 96.44 103 GLY A O 1
ATOM 789 N N . LYS A 1 104 ? -20.516 16.953 14.766 1 97 104 LYS A N 1
ATOM 790 C CA . LYS A 1 104 ? -19.234 17.156 15.438 1 97 104 LYS A CA 1
ATOM 791 C C . LYS A 1 104 ? -18.297 15.977 15.203 1 97 104 LYS A C 1
ATOM 793 O O . LYS A 1 104 ? -18.703 14.82 15.328 1 97 104 LYS A O 1
ATOM 798 N N . VAL A 1 105 ? -17.094 16.312 14.875 1 97.81 105 VAL A N 1
ATOM 799 C CA . VAL A 1 105 ? -16.109 15.266 14.633 1 97.81 105 VAL A CA 1
ATOM 800 C C . VAL A 1 105 ? -15.047 15.289 15.727 1 97.81 105 VAL A C 1
ATOM 802 O O . VAL A 1 105 ? -14.688 16.359 16.219 1 97.81 105 VAL A O 1
ATOM 805 N N . LEU A 1 106 ? -14.625 14.102 16.094 1 97.75 106 LEU A N 1
ATOM 806 C CA . LEU A 1 106 ? -13.422 13.914 16.891 1 97.75 106 LEU A CA 1
ATOM 807 C C . LEU A 1 106 ? -12.203 13.688 16.016 1 97.75 106 LEU A C 1
ATOM 809 O O . LEU A 1 106 ? -12.289 13.008 14.992 1 97.75 106 LEU A O 1
ATOM 813 N N . ALA A 1 107 ? -11.164 14.328 16.375 1 97.62 107 ALA A N 1
ATOM 814 C CA . ALA A 1 107 ? -9.875 14.094 15.727 1 97.62 107 ALA A CA 1
ATOM 815 C C . ALA A 1 107 ? -8.945 13.297 16.641 1 97.62 107 ALA A C 1
ATOM 817 O O . ALA A 1 107 ? -8.539 13.781 17.703 1 97.62 107 ALA A O 1
ATOM 818 N N . LEU A 1 108 ? -8.609 12.117 16.234 1 97.94 108 LEU A N 1
ATOM 819 C CA . LEU A 1 108 ? -7.746 11.227 17 1 97.94 108 LEU A CA 1
ATOM 820 C C . LEU A 1 108 ? -6.391 11.062 16.328 1 97.94 108 LEU A C 1
ATOM 822 O O . LEU A 1 108 ? -6.309 10.523 15.219 1 97.94 108 LEU A O 1
ATOM 826 N N . PRO A 1 109 ? -5.309 11.57 16.984 1 97.62 109 PRO A N 1
ATOM 827 C CA . PRO A 1 109 ? -4.016 11.18 16.406 1 97.62 109 PRO A CA 1
ATOM 828 C C . PRO A 1 109 ? -3.791 9.664 16.438 1 97.62 109 PRO A C 1
ATOM 830 O O . PRO A 1 109 ? -4.172 9 17.406 1 97.62 109 PRO A O 1
ATOM 833 N N . THR A 1 110 ? -3.221 9.133 15.383 1 97.62 110 THR A N 1
ATOM 834 C CA . THR A 1 110 ? -3.094 7.684 15.32 1 97.62 110 THR A CA 1
ATOM 835 C C . THR A 1 110 ? -1.627 7.273 15.25 1 97.62 110 THR A C 1
ATOM 837 O O . THR A 1 110 ? -1.263 6.176 15.688 1 97.62 110 THR A O 1
ATOM 840 N N . CYS A 1 111 ? -0.777 8.039 14.656 1 97.12 111 CYS A N 1
ATOM 841 C CA . CYS A 1 111 ? 0.669 7.848 14.633 1 97.12 111 CYS A CA 1
ATOM 842 C C . CYS A 1 111 ? 1.375 9.109 14.156 1 97.12 111 CYS A C 1
ATOM 844 O O . CYS A 1 111 ? 0.734 10.141 13.945 1 97.12 111 CYS A O 1
ATOM 846 N N . MET A 1 112 ? 2.664 9.047 14.227 1 97.25 112 MET A N 1
ATOM 847 C CA . MET A 1 112 ? 3.459 10.164 13.727 1 97.25 112 MET A CA 1
ATOM 848 C C . MET A 1 112 ? 4.32 9.727 12.547 1 97.25 112 MET A C 1
ATOM 850 O O . MET A 1 112 ? 4.664 8.547 12.422 1 97.25 112 MET A O 1
ATOM 854 N N . GLY A 1 113 ? 4.535 10.625 11.68 1 96.75 113 GLY A N 1
ATOM 855 C CA . GLY A 1 113 ? 5.434 10.445 10.547 1 96.75 113 GLY A CA 1
ATOM 856 C C . GLY A 1 113 ? 6.195 11.703 10.188 1 96.75 113 GLY A C 1
ATOM 857 O O . GLY A 1 113 ? 6.348 12.602 11.016 1 96.75 113 GLY A O 1
ATOM 858 N N . ALA A 1 114 ? 6.738 11.664 9.008 1 97.81 114 ALA A N 1
ATOM 859 C CA . ALA A 1 114 ? 7.457 12.828 8.492 1 97.81 114 ALA A CA 1
ATOM 860 C C . ALA A 1 114 ? 7.332 12.914 6.973 1 97.81 114 ALA A C 1
ATOM 862 O O . ALA A 1 114 ? 7.078 11.914 6.305 1 97.81 114 ALA A O 1
ATOM 863 N N . VAL A 1 115 ? 7.371 14.109 6.539 1 98.38 115 VAL A N 1
ATOM 864 C CA . VAL A 1 115 ? 7.504 14.359 5.109 1 98.38 115 VAL A CA 1
ATOM 865 C C . VAL A 1 115 ? 8.977 14.484 4.742 1 98.38 115 VAL A C 1
ATOM 867 O O . VAL A 1 115 ? 9.664 15.414 5.188 1 98.38 115 VAL A O 1
ATOM 870 N N . THR A 1 116 ? 9.453 13.602 3.926 1 98.06 116 THR A N 1
ATOM 871 C CA . THR A 1 116 ? 10.859 13.5 3.553 1 98.06 116 THR A CA 1
ATOM 872 C C . THR A 1 116 ? 11.102 14.109 2.178 1 98.06 116 THR A C 1
ATOM 874 O O . THR A 1 116 ? 10.289 13.945 1.267 1 98.06 116 THR A O 1
ATOM 877 N N . VAL A 1 117 ? 12.18 14.82 2.125 1 98.75 117 VAL A N 1
ATOM 878 C CA . VAL A 1 117 ? 12.641 15.297 0.823 1 98.75 117 VAL A CA 1
ATOM 879 C C . VAL A 1 117 ? 13.375 14.172 0.09 1 98.75 117 VAL A C 1
ATOM 881 O O . VAL A 1 117 ? 14.5 13.828 0.446 1 98.75 117 VAL A O 1
ATOM 884 N N . ALA A 1 118 ? 12.719 13.625 -0.875 1 97.94 118 ALA A N 1
ATOM 885 C CA . ALA A 1 118 ? 13.273 12.555 -1.703 1 97.94 118 ALA A CA 1
ATOM 886 C C . ALA A 1 118 ? 13.867 13.117 -2.99 1 97.94 118 ALA A C 1
ATOM 888 O O . ALA A 1 118 ? 13.336 14.07 -3.566 1 97.94 118 ALA A O 1
ATOM 889 N N . TYR A 1 119 ? 14.945 12.539 -3.4 1 98.5 119 TYR A N 1
ATOM 890 C CA . TYR A 1 119 ? 15.547 12.992 -4.648 1 98.5 119 TYR A CA 1
ATOM 891 C C . TYR A 1 119 ? 16.203 11.836 -5.391 1 98.5 119 TYR A C 1
ATOM 893 O O . TYR A 1 119 ? 16.312 10.727 -4.855 1 98.5 119 TYR A O 1
ATOM 901 N N . ASN A 1 120 ? 16.484 12.07 -6.621 1 97.38 120 ASN A N 1
ATOM 902 C CA . ASN A 1 120 ? 17.156 11.109 -7.488 1 97.38 120 ASN A CA 1
ATOM 903 C C . ASN A 1 120 ? 18.344 11.734 -8.195 1 97.38 120 ASN A C 1
ATOM 905 O O . ASN A 1 120 ? 18.188 12.375 -9.242 1 97.38 120 ASN A O 1
ATOM 909 N N . LEU A 1 121 ? 19.469 11.555 -7.633 1 97.44 121 LEU A N 1
ATOM 910 C CA . LEU A 1 121 ? 20.734 12.039 -8.164 1 97.44 121 LEU A CA 1
ATOM 911 C C . LEU A 1 121 ? 21.828 10.984 -8.008 1 97.44 121 LEU A C 1
ATOM 913 O O . LEU A 1 121 ? 22.672 11.086 -7.109 1 97.44 121 LEU A O 1
ATOM 917 N N . LYS A 1 122 ? 21.875 10.117 -8.969 1 92.69 122 LYS A N 1
ATOM 918 C CA . LYS A 1 122 ? 22.828 9.008 -8.891 1 92.69 122 LYS A CA 1
ATOM 919 C C . LYS A 1 122 ? 24.25 9.523 -8.68 1 92.69 122 LYS A C 1
ATOM 921 O O . LYS A 1 122 ? 24.672 10.477 -9.336 1 92.69 122 LYS A O 1
ATOM 926 N N . GLY A 1 123 ? 24.891 8.906 -7.711 1 92.94 123 GLY A N 1
ATOM 927 C CA . GLY A 1 123 ? 26.266 9.273 -7.43 1 92.94 123 GLY A CA 1
ATOM 928 C C . GLY A 1 123 ? 26.391 10.367 -6.391 1 92.94 123 GLY A C 1
ATOM 929 O O . GLY A 1 123 ? 27.5 10.711 -5.969 1 92.94 123 GLY A O 1
ATOM 930 N N . THR A 1 124 ? 25.344 10.984 -5.984 1 96.31 124 THR A N 1
ATOM 931 C CA . THR A 1 124 ? 25.328 12.047 -4.984 1 96.31 124 THR A CA 1
ATOM 932 C C . THR A 1 124 ? 24.516 11.625 -3.756 1 96.31 124 THR A C 1
ATOM 934 O O . THR A 1 124 ? 23.297 11.828 -3.705 1 96.31 124 THR A O 1
ATOM 937 N N . ASP A 1 125 ? 25.203 11.164 -2.77 1 94.62 125 ASP A N 1
ATOM 938 C CA . ASP A 1 125 ? 24.547 10.742 -1.536 1 94.62 125 ASP A CA 1
ATOM 939 C C . ASP A 1 125 ? 24.734 11.781 -0.433 1 94.62 125 ASP A C 1
ATOM 941 O O . ASP A 1 125 ? 25.562 12.68 -0.555 1 94.62 125 ASP A O 1
ATOM 945 N N . ASN A 1 126 ? 23.938 11.789 0.483 1 96.38 126 ASN A N 1
ATOM 946 C CA . ASN A 1 126 ? 24.031 12.617 1.681 1 96.38 126 ASN A CA 1
ATOM 947 C C . ASN A 1 126 ? 23.875 14.094 1.354 1 96.38 126 ASN A C 1
ATOM 949 O O . ASN A 1 126 ? 24.547 14.945 1.936 1 96.38 126 ASN A O 1
ATOM 953 N N . LEU A 1 127 ? 23 14.359 0.415 1 98.69 127 LEU A N 1
ATOM 954 C CA . LEU A 1 127 ? 22.688 15.742 0.061 1 98.69 127 LEU A CA 1
ATOM 955 C C . LEU A 1 127 ? 22.078 16.484 1.246 1 98.69 127 LEU A C 1
ATOM 957 O O . LEU A 1 127 ? 21.219 15.945 1.935 1 98.69 127 LEU A O 1
ATOM 961 N N . ARG A 1 128 ? 22.609 17.688 1.442 1 98.81 128 ARG A N 1
ATOM 962 C CA . ARG A 1 128 ? 22.062 18.578 2.461 1 98.81 128 ARG A CA 1
ATOM 963 C C . ARG A 1 128 ? 21.266 19.703 1.824 1 98.81 128 ARG A C 1
ATOM 965 O O . ARG A 1 128 ? 21.672 20.25 0.794 1 98.81 128 ARG A O 1
ATOM 972 N N . LEU A 1 129 ? 20.094 19.984 2.412 1 98.94 129 LEU A N 1
ATOM 973 C CA . LEU A 1 129 ? 19.281 21.125 2.006 1 98.94 129 LEU A CA 1
ATOM 974 C C . LEU A 1 129 ? 18.781 21.891 3.223 1 98.94 129 LEU A C 1
ATOM 976 O O . LEU A 1 129 ? 18.781 21.359 4.336 1 98.94 129 LEU A O 1
ATOM 980 N N . THR A 1 130 ? 18.438 23.156 3.002 1 98.81 130 THR A N 1
ATOM 981 C CA . THR A 1 130 ? 17.734 23.953 3.986 1 98.81 130 THR A CA 1
ATOM 982 C C . THR A 1 130 ? 16.297 24.219 3.531 1 98.81 130 THR A C 1
ATOM 984 O O . THR A 1 130 ? 15.961 24.016 2.363 1 98.81 130 THR A O 1
ATOM 987 N N . GLY A 1 131 ? 15.492 24.672 4.535 1 98.81 131 GLY A N 1
ATOM 988 C CA . GLY A 1 131 ? 14.125 25.031 4.18 1 98.81 131 GLY A CA 1
ATOM 989 C C . GLY A 1 131 ? 14.055 26.109 3.119 1 98.81 131 GLY A C 1
ATOM 990 O O . GLY A 1 131 ? 13.203 26.047 2.227 1 98.81 131 GLY A O 1
ATOM 991 N N . GLU A 1 132 ? 14.953 27.062 3.166 1 98.69 132 GLU A N 1
ATOM 992 C CA . GLU A 1 132 ? 14.992 28.156 2.195 1 98.69 132 GLU A CA 1
ATOM 993 C C . GLU A 1 132 ? 15.344 27.641 0.802 1 98.69 132 GLU A C 1
ATOM 995 O O . GLU A 1 132 ? 14.758 28.078 -0.192 1 98.69 132 GLU A O 1
ATOM 1000 N N . LEU A 1 133 ? 16.312 26.75 0.745 1 98.81 133 LEU A N 1
ATOM 1001 C CA . LEU A 1 133 ? 16.688 26.156 -0.536 1 98.81 133 LEU A CA 1
ATOM 1002 C C . LEU A 1 133 ? 15.516 25.359 -1.128 1 98.81 133 LEU A C 1
ATOM 1004 O O . LEU A 1 133 ? 15.234 25.469 -2.322 1 98.81 133 LEU A O 1
ATOM 1008 N N . LEU A 1 134 ? 14.883 24.578 -0.239 1 98.75 134 LEU A N 1
ATOM 1009 C CA . LEU A 1 134 ? 13.734 23.781 -0.687 1 98.75 134 LEU A CA 1
ATOM 1010 C C . LEU A 1 134 ? 12.641 24.672 -1.245 1 98.75 134 LEU A C 1
ATOM 1012 O O . LEU A 1 134 ? 12.062 24.391 -2.295 1 98.75 134 LEU A O 1
ATOM 1016 N N . ALA A 1 135 ? 12.359 25.766 -0.519 1 98.75 135 ALA A N 1
ATOM 1017 C CA . ALA A 1 135 ? 11.367 26.734 -0.977 1 98.75 135 ALA A CA 1
ATOM 1018 C C . ALA A 1 135 ? 11.727 27.266 -2.357 1 98.75 135 ALA A C 1
ATOM 1020 O O . ALA A 1 135 ? 10.883 27.297 -3.258 1 98.75 135 ALA A O 1
ATOM 1021 N N . ASP A 1 136 ? 12.938 27.656 -2.553 1 98.81 136 ASP A N 1
ATOM 1022 C CA . ASP A 1 136 ? 13.383 28.25 -3.807 1 98.81 136 ASP A CA 1
ATOM 1023 C C . ASP A 1 136 ? 13.359 27.234 -4.941 1 98.81 136 ASP A C 1
ATOM 1025 O O . ASP A 1 136 ? 13.078 27.578 -6.09 1 98.81 136 ASP A O 1
ATOM 1029 N N . ILE A 1 137 ? 13.641 26.016 -4.633 1 98.81 137 ILE A N 1
ATOM 1030 C CA . ILE A 1 137 ? 13.602 24.969 -5.637 1 98.81 137 ILE A CA 1
ATOM 1031 C C . ILE A 1 137 ? 12.172 24.766 -6.129 1 98.81 137 ILE A C 1
ATOM 1033 O O . ILE A 1 137 ? 11.906 24.797 -7.332 1 98.81 137 ILE A O 1
ATOM 1037 N N . PHE A 1 138 ? 11.234 24.656 -5.246 1 98.69 138 PHE A N 1
ATOM 1038 C CA . PHE A 1 138 ? 9.859 24.375 -5.629 1 98.69 138 PHE A CA 1
ATOM 1039 C C . PHE A 1 138 ? 9.188 25.625 -6.203 1 98.69 138 PHE A C 1
ATOM 1041 O O . PHE A 1 138 ? 8.18 25.516 -6.906 1 98.69 138 PHE A O 1
ATOM 1048 N N . MET A 1 139 ? 9.781 26.812 -5.93 1 98.25 139 MET A N 1
ATOM 1049 C CA . MET A 1 139 ? 9.281 28.031 -6.539 1 98.25 139 MET A CA 1
ATOM 1050 C C . MET A 1 139 ? 9.961 28.297 -7.879 1 98.25 139 MET A C 1
ATOM 1052 O O . MET A 1 139 ? 9.617 29.266 -8.57 1 98.25 139 MET A O 1
ATOM 1056 N N . GLY A 1 140 ? 10.93 27.516 -8.258 1 97.81 140 GLY A N 1
ATOM 1057 C CA . GLY A 1 140 ? 11.578 27.641 -9.555 1 97.81 140 GLY A CA 1
ATOM 1058 C C . GLY A 1 140 ? 12.68 28.672 -9.578 1 97.81 140 GLY A C 1
ATOM 1059 O O . GLY A 1 140 ? 13.109 29.109 -10.648 1 97.81 140 GLY A O 1
ATOM 1060 N N . LYS A 1 141 ? 13.102 29.062 -8.469 1 98.19 141 LYS A N 1
ATOM 1061 C CA . LYS A 1 141 ? 14.164 30.062 -8.383 1 98.19 141 LYS A CA 1
ATOM 1062 C C . LYS A 1 141 ? 15.539 29.406 -8.438 1 98.19 141 LYS A C 1
ATOM 1064 O O . LYS A 1 141 ? 16.516 30.047 -8.836 1 98.19 141 LYS A O 1
ATOM 1069 N N . ILE A 1 142 ? 15.656 28.234 -7.938 1 98.69 142 ILE A N 1
ATOM 1070 C CA . ILE A 1 142 ? 16.828 27.375 -8.109 1 98.69 142 ILE A CA 1
ATOM 1071 C C . ILE A 1 142 ? 16.5 26.234 -9.07 1 98.69 142 ILE A C 1
ATOM 1073 O O . ILE A 1 142 ? 15.57 25.453 -8.82 1 98.69 142 ILE A O 1
ATOM 1077 N N . VAL A 1 143 ? 17.266 26.062 -10.164 1 98.38 143 VAL A N 1
ATOM 1078 C CA . VAL A 1 143 ? 16.797 25.172 -11.219 1 98.38 143 VAL A CA 1
ATOM 1079 C C . VAL A 1 143 ? 17.891 24.156 -11.562 1 98.38 143 VAL A C 1
ATOM 1081 O O . VAL A 1 143 ? 17.656 23.219 -12.32 1 98.38 143 VAL A O 1
ATOM 1084 N N . LYS A 1 144 ? 19.109 24.359 -10.977 1 98.75 144 LYS A N 1
ATOM 1085 C CA . LYS A 1 144 ? 20.203 23.422 -11.234 1 98.75 144 LYS A CA 1
ATOM 1086 C C . LYS A 1 144 ? 20.766 22.875 -9.938 1 98.75 144 LYS A C 1
ATOM 1088 O O . LYS A 1 144 ? 20.875 23.594 -8.945 1 98.75 144 LYS A O 1
ATOM 1093 N N . TRP A 1 145 ? 21.188 21.641 -10.016 1 98.81 145 TRP A N 1
ATOM 1094 C CA . TRP A 1 145 ? 21.688 20.969 -8.812 1 98.81 145 TRP A CA 1
ATOM 1095 C C . TRP A 1 145 ? 23.031 21.562 -8.375 1 98.81 145 TRP A C 1
ATOM 1097 O O . TRP A 1 145 ? 23.359 21.547 -7.188 1 98.81 145 TRP A O 1
ATOM 1107 N N . ASN A 1 146 ? 23.781 22.156 -9.328 1 98.62 146 ASN A N 1
ATOM 1108 C CA . ASN A 1 146 ? 25.078 22.703 -8.953 1 98.62 146 ASN A CA 1
ATOM 1109 C C . ASN A 1 146 ? 24.984 24.203 -8.633 1 98.62 146 ASN A C 1
ATOM 1111 O O . ASN A 1 146 ? 25.984 24.922 -8.672 1 98.62 146 ASN A O 1
ATOM 1115 N N . ASP A 1 147 ? 23.766 24.672 -8.453 1 98.75 147 ASP A N 1
ATOM 1116 C CA . ASP A 1 147 ? 23.578 26.047 -7.961 1 98.75 147 ASP A CA 1
ATOM 1117 C C . ASP A 1 147 ? 24.5 26.312 -6.773 1 98.75 147 ASP A C 1
ATOM 1119 O O . ASP A 1 147 ? 24.641 25.484 -5.883 1 98.75 147 ASP A O 1
ATOM 1123 N N . ALA A 1 148 ? 25.062 27.531 -6.676 1 98.62 148 ALA A N 1
ATOM 1124 C CA . ALA A 1 148 ? 26.062 27.906 -5.672 1 98.62 148 ALA A CA 1
ATOM 1125 C C . ALA A 1 148 ? 25.469 27.844 -4.266 1 98.62 148 ALA A C 1
ATOM 1127 O O . ALA A 1 148 ? 26.172 27.5 -3.311 1 98.62 148 ALA A O 1
ATOM 1128 N N . ARG A 1 149 ? 24.281 28.094 -4.148 1 98.56 149 ARG A N 1
ATOM 1129 C CA . ARG A 1 149 ? 23.625 28.078 -2.842 1 98.56 149 ARG A CA 1
ATOM 1130 C C . ARG A 1 149 ? 23.516 26.656 -2.303 1 98.56 149 ARG A C 1
ATOM 1132 O O . ARG A 1 149 ? 23.641 26.438 -1.099 1 98.56 149 ARG A O 1
ATOM 1139 N N . ILE A 1 150 ? 23.188 25.672 -3.152 1 98.81 150 ILE A N 1
ATOM 1140 C CA . ILE A 1 150 ? 23.156 24.266 -2.756 1 98.81 150 ILE A CA 1
ATOM 1141 C C . ILE A 1 150 ? 24.578 23.797 -2.43 1 98.81 150 ILE A C 1
ATOM 1143 O O . ILE A 1 150 ? 24.797 23.125 -1.418 1 98.81 150 ILE A O 1
ATOM 1147 N N . ALA A 1 151 ? 25.531 24.234 -3.25 1 98.69 151 ALA A N 1
ATOM 1148 C CA . ALA A 1 151 ? 26.922 23.859 -3.037 1 98.69 151 ALA A CA 1
ATOM 1149 C C . ALA A 1 151 ? 27.438 24.344 -1.689 1 98.69 151 ALA A C 1
ATOM 1151 O O . ALA A 1 151 ? 28.234 23.688 -1.036 1 98.69 151 ALA A O 1
ATOM 1152 N N . ALA A 1 152 ? 27.031 25.5 -1.324 1 98.56 152 ALA A N 1
ATOM 1153 C CA . ALA A 1 152 ? 27.516 26.141 -0.106 1 98.56 152 ALA A CA 1
ATOM 1154 C C . ALA A 1 152 ? 27.219 25.281 1.121 1 98.56 152 ALA A C 1
ATOM 1156 O O . ALA A 1 152 ? 28 25.281 2.074 1 98.56 152 ALA A O 1
ATOM 1157 N N . VAL A 1 153 ? 26.125 24.531 1.097 1 98.56 153 VAL A N 1
ATOM 1158 C CA . VAL A 1 153 ? 25.797 23.703 2.256 1 98.56 153 VAL A CA 1
ATOM 1159 C C . VAL A 1 153 ? 26.234 22.266 2.012 1 98.56 153 VAL A C 1
ATOM 1161 O O . VAL A 1 153 ? 25.953 21.375 2.82 1 98.56 153 VAL A O 1
ATOM 1164 N N . ASN A 1 154 ? 26.859 22 0.881 1 98.62 154 ASN A N 1
ATOM 1165 C CA . ASN A 1 154 ? 27.406 20.688 0.533 1 98.62 154 ASN A CA 1
ATOM 1166 C C . ASN A 1 154 ? 28.859 20.781 0.076 1 98.62 154 ASN A C 1
ATOM 1168 O O . ASN A 1 154 ? 29.203 20.359 -1.03 1 98.62 154 ASN A O 1
ATOM 1172 N N . PRO A 1 155 ? 29.75 21.25 0.881 1 97.19 155 PRO A N 1
ATOM 1173 C CA . PRO A 1 155 ? 31.109 21.562 0.426 1 97.19 155 PRO A CA 1
ATOM 1174 C C . PRO A 1 155 ? 31.891 20.328 0.005 1 97.19 155 PRO A C 1
ATOM 1176 O O . PRO A 1 155 ? 32.875 20.422 -0.731 1 97.19 155 PRO A O 1
ATOM 1179 N N . LYS A 1 156 ? 31.469 19.156 0.381 1 96.69 156 LYS A N 1
ATOM 1180 C CA . LYS A 1 156 ? 32.219 17.953 0.076 1 96.69 156 LYS A CA 1
ATOM 1181 C C . LYS A 1 156 ? 31.656 17.234 -1.143 1 96.69 156 LYS A C 1
ATOM 1183 O O . LYS A 1 156 ? 32.188 16.219 -1.579 1 96.69 156 LYS A O 1
ATOM 1188 N N . LEU A 1 157 ? 30.578 17.734 -1.69 1 97.5 157 LEU A N 1
ATOM 1189 C CA . LEU A 1 157 ? 29.922 17.062 -2.811 1 97.5 157 LEU A CA 1
ATOM 1190 C C . LEU A 1 157 ? 30.266 17.75 -4.129 1 97.5 157 LEU A C 1
ATOM 1192 O O . LEU A 1 157 ? 30.344 18.984 -4.184 1 97.5 157 LEU A O 1
ATOM 1196 N N . SER A 1 158 ? 30.531 16.984 -5.137 1 96.56 158 SER A N 1
ATOM 1197 C CA . SER A 1 158 ? 30.562 17.469 -6.516 1 96.56 158 SER A CA 1
ATOM 1198 C C . SER A 1 158 ? 29.172 17.391 -7.152 1 96.56 158 SER A C 1
ATOM 1200 O O . SER A 1 158 ? 28.766 16.328 -7.641 1 96.56 158 SER A O 1
ATOM 1202 N N . LEU A 1 159 ? 28.562 18.438 -7.203 1 98.19 159 LEU A N 1
ATOM 1203 C CA . LEU A 1 159 ? 27.188 18.469 -7.699 1 98.19 159 LEU A CA 1
ATOM 1204 C C . LEU A 1 159 ? 27.172 18.578 -9.219 1 98.19 159 LEU A C 1
ATOM 1206 O O . LEU A 1 159 ? 27.938 19.344 -9.805 1 98.19 159 LEU A O 1
ATOM 1210 N N . PRO A 1 160 ? 26.344 17.844 -9.875 1 98 160 PRO A N 1
ATOM 1211 C CA . PRO A 1 160 ? 26.312 17.844 -11.336 1 98 160 PRO A CA 1
ATOM 1212 C C . PRO A 1 160 ? 25.625 19.078 -11.914 1 98 160 PRO A C 1
ATOM 1214 O O . PRO A 1 160 ? 24.734 19.641 -11.281 1 98 160 PRO A O 1
ATOM 1217 N N . ASP A 1 161 ? 26.047 19.406 -13.141 1 97.94 161 ASP A N 1
ATOM 1218 C CA . ASP A 1 161 ? 25.328 20.391 -13.938 1 97.94 161 ASP A CA 1
ATOM 1219 C C . ASP A 1 161 ? 24.078 19.781 -14.57 1 97.94 161 ASP A C 1
ATOM 1221 O O . ASP A 1 161 ? 24.094 19.422 -15.75 1 97.94 161 ASP A O 1
ATOM 1225 N N . ARG A 1 162 ? 23.094 19.688 -13.758 1 97.88 162 ARG A N 1
ATOM 1226 C CA . ARG A 1 162 ? 21.828 19.047 -14.148 1 97.88 162 ARG A CA 1
ATOM 1227 C C . ARG A 1 162 ? 20.641 19.859 -13.68 1 97.88 162 ARG A C 1
ATOM 1229 O O . ARG A 1 162 ? 20.625 20.391 -12.562 1 97.88 162 ARG A O 1
ATOM 1236 N N . GLU A 1 163 ? 19.609 19.844 -14.484 1 98.44 163 GLU A N 1
ATOM 1237 C CA . GLU A 1 163 ? 18.375 20.531 -14.109 1 98.44 163 GLU A CA 1
ATOM 1238 C C . GLU A 1 163 ? 17.656 19.781 -12.984 1 98.44 163 GLU A C 1
ATOM 1240 O O . GLU A 1 163 ? 17.672 18.547 -12.938 1 98.44 163 GLU A O 1
ATOM 1245 N N . ILE A 1 164 ? 17.047 20.594 -12.109 1 98.75 164 ILE A N 1
ATOM 1246 C CA . ILE A 1 164 ? 16.203 20.031 -11.062 1 98.75 164 ILE A CA 1
ATOM 1247 C C . ILE A 1 164 ? 14.758 19.906 -11.562 1 98.75 164 ILE A C 1
ATOM 1249 O O . ILE A 1 164 ? 14.203 20.859 -12.109 1 98.75 164 ILE A O 1
ATOM 1253 N N . THR A 1 165 ? 14.211 18.766 -11.422 1 98.62 165 THR A N 1
ATOM 1254 C CA . THR A 1 165 ? 12.797 18.547 -11.703 1 98.62 165 THR A CA 1
ATOM 1255 C C . THR A 1 165 ? 12.008 18.359 -10.414 1 98.62 165 THR A C 1
ATOM 1257 O O . THR A 1 165 ? 11.977 17.25 -9.859 1 98.62 165 THR A O 1
ATOM 1260 N N . PRO A 1 166 ? 11.344 19.422 -9.945 1 98.62 166 PRO A N 1
ATOM 1261 C CA . PRO A 1 166 ? 10.484 19.234 -8.773 1 98.62 166 PRO A CA 1
ATOM 1262 C C . PRO A 1 166 ? 9.289 18.328 -9.062 1 98.62 166 PRO A C 1
ATOM 1264 O O . PRO A 1 166 ? 8.695 18.406 -10.148 1 98.62 166 PRO A O 1
ATOM 1267 N N . VAL A 1 167 ? 8.977 17.422 -8.195 1 98.06 167 VAL A N 1
ATOM 1268 C CA . VAL A 1 167 ? 7.777 16.594 -8.234 1 98.06 167 VAL A CA 1
ATOM 1269 C C . VAL A 1 167 ? 6.832 16.984 -7.105 1 98.06 167 VAL A C 1
ATOM 1271 O O . VAL A 1 167 ? 7.203 16.938 -5.93 1 98.06 167 VAL A O 1
ATOM 1274 N N . PHE A 1 168 ? 5.652 17.453 -7.441 1 97.06 168 PHE A N 1
ATOM 1275 C CA . PHE A 1 168 ? 4.715 17.922 -6.43 1 97.06 168 PHE A CA 1
ATOM 1276 C C . PHE A 1 168 ? 3.365 17.234 -6.582 1 97.06 168 PHE A C 1
ATOM 1278 O O . PHE A 1 168 ? 3.127 16.531 -7.57 1 97.06 168 PHE A O 1
ATOM 1285 N N . ARG A 1 169 ? 2.596 17.359 -5.52 1 94.19 169 ARG A N 1
ATOM 1286 C CA . ARG A 1 169 ? 1.288 16.703 -5.504 1 94.19 169 ARG A CA 1
ATOM 1287 C C . ARG A 1 169 ? 0.22 17.609 -6.105 1 94.19 169 ARG A C 1
ATOM 1289 O O . ARG A 1 169 ? 0.177 18.812 -5.812 1 94.19 169 ARG A O 1
ATOM 1296 N N . LEU A 1 170 ? -0.624 16.875 -6.879 1 89.88 170 LEU A N 1
ATOM 1297 C CA . LEU A 1 170 ? -1.728 17.578 -7.512 1 89.88 170 LEU A CA 1
ATOM 1298 C C . LEU A 1 170 ? -2.984 17.516 -6.652 1 89.88 170 LEU A C 1
ATOM 1300 O O . LEU A 1 170 ? -3.77 18.469 -6.609 1 89.88 170 LEU A O 1
ATOM 1304 N N . ASP A 1 171 ? -3.275 16.391 -6.035 1 89.69 171 ASP A N 1
ATOM 1305 C CA . ASP A 1 171 ? -4.488 16.172 -5.258 1 89.69 171 ASP A CA 1
ATOM 1306 C C . ASP A 1 171 ? -4.422 16.875 -3.906 1 89.69 171 ASP A C 1
ATOM 1308 O O . ASP A 1 171 ? -3.355 17.328 -3.492 1 89.69 171 ASP A O 1
ATOM 1312 N N . GLY A 1 172 ? -5.629 17.078 -3.213 1 89.81 172 GLY A N 1
ATOM 1313 C CA . GLY A 1 172 ? -5.68 17.656 -1.874 1 89.81 172 GLY A CA 1
ATOM 1314 C C . GLY A 1 172 ? -4.98 16.797 -0.836 1 89.81 172 GLY A C 1
ATOM 1315 O O . GLY A 1 172 ? -5.594 15.906 -0.24 1 89.81 172 GLY A O 1
ATOM 1316 N N . SER A 1 173 ? -3.77 17.141 -0.52 1 91.06 173 SER A N 1
ATOM 1317 C CA . SER A 1 173 ? -2.816 16.281 0.186 1 91.06 173 SER A CA 1
ATOM 1318 C C . SER A 1 173 ? -2.473 16.859 1.557 1 91.06 173 SER A C 1
ATOM 1320 O O . SER A 1 173 ? -2.055 18.016 1.665 1 91.06 173 SER A O 1
ATOM 1322 N N . GLY A 1 174 ? -2.656 16.047 2.594 1 96.56 174 GLY A N 1
ATOM 1323 C CA . GLY A 1 174 ? -2.133 16.406 3.898 1 96.56 174 GLY A CA 1
ATOM 1324 C C . GLY A 1 174 ? -0.621 16.531 3.924 1 96.56 174 GLY A C 1
ATOM 1325 O O . GLY A 1 174 ? -0.072 17.406 4.59 1 96.56 174 GLY A O 1
ATOM 1326 N N . THR A 1 175 ? 0.034 15.664 3.123 1 97.94 175 THR A N 1
ATOM 1327 C CA . THR A 1 175 ? 1.485 15.742 2.992 1 97.94 175 THR A CA 1
ATOM 1328 C C . THR A 1 175 ? 1.912 17.094 2.447 1 97.94 175 THR A C 1
ATOM 1330 O O . THR A 1 175 ? 2.887 17.688 2.922 1 97.94 175 THR A O 1
ATOM 1333 N N . THR A 1 176 ? 1.175 17.625 1.47 1 98.25 176 THR A N 1
ATOM 1334 C CA . THR A 1 176 ? 1.437 18.938 0.907 1 98.25 176 THR A CA 1
ATOM 1335 C C . THR A 1 176 ? 1.217 20.031 1.954 1 98.25 176 THR A C 1
ATOM 1337 O O . THR A 1 176 ? 1.987 20.984 2.031 1 98.25 176 THR A O 1
ATOM 1340 N N . TYR A 1 177 ? 0.18 19.875 2.711 1 98.25 177 TYR A N 1
ATOM 1341 C CA . TYR A 1 177 ? -0.098 20.859 3.756 1 98.25 177 TYR A CA 1
ATOM 1342 C C . TYR A 1 177 ? 1.055 20.938 4.75 1 98.25 177 TYR A C 1
ATOM 1344 O O . TYR A 1 177 ? 1.528 22.031 5.074 1 98.25 177 TYR A O 1
ATOM 1352 N N . VAL A 1 178 ? 1.494 19.797 5.238 1 98.44 178 VAL A N 1
ATOM 1353 C CA . VAL A 1 178 ? 2.57 19.734 6.223 1 98.44 178 VAL A CA 1
ATOM 1354 C C . VAL A 1 178 ? 3.846 20.328 5.625 1 98.44 178 VAL A C 1
ATOM 1356 O O . VAL A 1 178 ? 4.551 21.094 6.289 1 98.44 178 VAL A O 1
ATOM 1359 N N . PHE A 1 179 ? 4.117 19.969 4.387 1 98.75 179 PHE A N 1
ATOM 1360 C CA . PHE A 1 179 ? 5.281 20.469 3.664 1 98.75 179 PHE A CA 1
ATOM 1361 C C . PHE A 1 179 ? 5.223 22 3.539 1 98.75 179 PHE A C 1
ATOM 1363 O O . PHE A 1 179 ? 6.191 22.688 3.861 1 98.75 179 PHE A O 1
ATOM 1370 N N . SER A 1 180 ? 4.105 22.516 3.07 1 98.62 180 SER A N 1
ATOM 1371 C CA . SER A 1 180 ? 3.955 23.938 2.852 1 98.62 180 SER A CA 1
ATOM 1372 C C . SER A 1 180 ? 3.92 24.703 4.176 1 98.62 180 SER A C 1
ATOM 1374 O O . SER A 1 180 ? 4.387 25.844 4.258 1 98.62 180 SER A O 1
ATOM 1376 N N . GLN A 1 181 ? 3.346 24.062 5.191 1 98.31 181 GLN A N 1
ATOM 1377 C CA . GLN A 1 181 ? 3.346 24.656 6.527 1 98.31 181 GLN A CA 1
ATOM 1378 C C . GLN A 1 181 ? 4.77 24.875 7.031 1 98.31 181 GLN A C 1
ATOM 1380 O O . GLN A 1 181 ? 5.086 25.938 7.566 1 98.31 181 GLN A O 1
ATOM 1385 N N . TYR A 1 182 ? 5.578 23.875 6.879 1 98.75 182 TYR A N 1
ATOM 1386 C CA . TYR A 1 182 ? 6.984 24 7.246 1 98.75 182 TYR A CA 1
ATOM 1387 C C . TYR A 1 182 ? 7.664 25.109 6.457 1 98.75 182 TYR A C 1
ATOM 1389 O O . TYR A 1 182 ? 8.312 25.984 7.035 1 98.75 182 TYR A O 1
ATOM 1397 N N . LEU A 1 183 ? 7.477 25.109 5.145 1 98.88 183 LEU A N 1
ATOM 1398 C CA . LEU A 1 183 ? 8.156 26.078 4.297 1 98.88 183 LEU A CA 1
ATOM 1399 C C . LEU A 1 183 ? 7.695 27.5 4.613 1 98.88 183 LEU A C 1
ATOM 1401 O O . LEU A 1 183 ? 8.477 28.438 4.523 1 98.88 183 LEU A O 1
ATOM 1405 N N . SER A 1 184 ? 6.48 27.656 4.973 1 98.75 184 SER A N 1
ATOM 1406 C CA . SER A 1 184 ? 5.961 28.984 5.32 1 98.75 184 SER A CA 1
ATOM 1407 C C . SER A 1 184 ? 6.586 29.5 6.609 1 98.75 184 SER A C 1
ATOM 1409 O O . SER A 1 184 ? 6.598 30.703 6.855 1 98.75 184 SER A O 1
ATOM 1411 N N . LYS A 1 185 ? 7.066 28.625 7.449 1 98.44 185 LYS A N 1
ATOM 1412 C CA . LYS A 1 185 ? 7.707 29.016 8.695 1 98.44 185 LYS A CA 1
ATOM 1413 C C . LYS A 1 185 ? 9.156 29.438 8.469 1 98.44 185 LYS A C 1
ATOM 1415 O O . LYS A 1 185 ? 9.703 30.25 9.211 1 98.44 185 LYS A O 1
ATOM 1420 N N . VAL A 1 186 ? 9.781 28.938 7.406 1 98.69 186 VAL A N 1
ATOM 1421 C CA . VAL A 1 186 ? 11.234 29.078 7.332 1 98.69 186 VAL A CA 1
ATOM 1422 C C . VAL A 1 186 ? 11.602 29.969 6.148 1 98.69 186 VAL A C 1
ATOM 1424 O O . VAL A 1 186 ? 12.758 30.391 6.02 1 98.69 186 VAL A O 1
ATOM 1427 N N . SER A 1 187 ? 10.68 30.297 5.305 1 98.69 187 SER A N 1
ATOM 1428 C CA . SER A 1 187 ? 10.938 31.109 4.125 1 98.69 187 SER A CA 1
ATOM 1429 C C . SER A 1 187 ? 9.852 32.156 3.936 1 98.69 187 SER A C 1
ATOM 1431 O O . SER A 1 187 ? 8.719 31.844 3.562 1 98.69 187 SER A O 1
ATOM 1433 N N . ASP A 1 188 ? 10.219 33.438 4.059 1 98.38 188 ASP A N 1
ATOM 1434 C CA . ASP A 1 188 ? 9.297 34.531 3.805 1 98.38 188 ASP A CA 1
ATOM 1435 C C . ASP A 1 188 ? 8.867 34.562 2.34 1 98.38 188 ASP A C 1
ATOM 1437 O O . ASP A 1 188 ? 7.715 34.875 2.033 1 98.38 188 ASP A O 1
ATOM 1441 N N . ALA A 1 189 ? 9.812 34.25 1.534 1 98.06 189 ALA A N 1
ATOM 1442 C CA . ALA A 1 189 ? 9.5 34.219 0.108 1 98.06 189 ALA A CA 1
ATOM 1443 C C . ALA A 1 189 ? 8.391 33.219 -0.19 1 98.06 189 ALA A C 1
ATOM 1445 O O . ALA A 1 189 ? 7.461 33.531 -0.942 1 98.06 189 ALA A O 1
ATOM 1446 N N . TRP A 1 190 ? 8.477 32.031 0.407 1 98.56 190 TRP A N 1
ATOM 1447 C CA . TRP A 1 190 ? 7.445 31.016 0.224 1 98.56 190 TRP A CA 1
ATOM 1448 C C . TRP A 1 190 ? 6.125 31.453 0.845 1 98.56 190 TRP A C 1
ATOM 1450 O O . TRP A 1 190 ? 5.07 31.359 0.213 1 98.56 190 TRP A O 1
ATOM 1460 N N . LYS A 1 191 ? 6.219 31.938 2.092 1 98.38 191 LYS A N 1
ATOM 1461 C CA . LYS A 1 191 ? 5.02 32.344 2.811 1 98.38 191 LYS A CA 1
ATOM 1462 C C . LYS A 1 191 ? 4.211 33.375 1.992 1 98.38 191 LYS A C 1
ATOM 1464 O O . LYS A 1 191 ? 2.986 33.281 1.922 1 98.38 191 LYS A O 1
ATOM 1469 N N . ASN A 1 192 ? 4.902 34.25 1.339 1 97.75 192 ASN A N 1
ATOM 1470 C CA . ASN A 1 192 ? 4.25 35.344 0.609 1 97.75 192 ASN A CA 1
ATOM 1471 C C . ASN A 1 192 ? 3.746 34.875 -0.753 1 97.75 192 ASN A C 1
ATOM 1473 O O . ASN A 1 192 ? 2.695 35.312 -1.219 1 97.75 192 ASN A O 1
ATOM 1477 N N . ALA A 1 193 ? 4.43 33.969 -1.354 1 97.25 193 ALA A N 1
ATOM 1478 C CA . ALA A 1 193 ? 4.133 33.594 -2.74 1 97.25 193 ALA A CA 1
ATOM 1479 C C . ALA A 1 193 ? 3.232 32.375 -2.814 1 97.25 193 ALA A C 1
ATOM 1481 O O . ALA A 1 193 ? 2.387 32.281 -3.705 1 97.25 193 ALA A O 1
ATOM 1482 N N . MET A 1 194 ? 3.396 31.375 -1.911 1 96.94 194 MET A N 1
ATOM 1483 C CA . MET A 1 194 ? 2.734 30.078 -1.998 1 96.94 194 MET A CA 1
ATOM 1484 C C . MET A 1 194 ? 1.808 29.859 -0.807 1 96.94 194 MET A C 1
ATOM 1486 O O . MET A 1 194 ? 0.673 29.406 -0.972 1 96.94 194 MET A O 1
ATOM 1490 N N . GLY A 1 195 ? 2.318 30.234 0.383 1 97.62 195 GLY A N 1
ATOM 1491 C CA . GLY A 1 195 ? 1.543 30.078 1.603 1 97.62 195 GLY A CA 1
ATOM 1492 C C . GLY A 1 195 ? 1.367 28.625 2.012 1 97.62 195 GLY A C 1
ATOM 1493 O O . GLY A 1 195 ? 2.215 27.781 1.712 1 97.62 195 GLY A O 1
ATOM 1494 N N . VAL A 1 196 ? 0.381 28.328 2.902 1 97.75 196 VAL A N 1
ATOM 1495 C CA . VAL A 1 196 ? 0.074 27 3.449 1 97.75 196 VAL A CA 1
ATOM 1496 C C . VAL A 1 196 ? -1.205 26.469 2.812 1 97.75 196 VAL A C 1
ATOM 1498 O O . VAL A 1 196 ? -2.193 27.188 2.682 1 97.75 196 VAL A O 1
ATOM 1501 N N . GLY A 1 197 ? -1.127 25.188 2.363 1 96.75 197 GLY A N 1
ATOM 1502 C CA . GLY A 1 197 ? -2.334 24.578 1.82 1 96.75 197 GLY A CA 1
ATOM 1503 C C . GLY A 1 197 ? -2.154 23.125 1.439 1 96.75 197 GLY A C 1
ATOM 1504 O O . GLY A 1 197 ? -1.031 22.625 1.411 1 96.75 197 GLY A O 1
ATOM 1505 N N . LYS A 1 198 ? -3.271 22.438 1.157 1 96.94 198 LYS A N 1
ATOM 1506 C CA . LYS A 1 198 ? -3.246 21.047 0.705 1 96.94 198 LYS A CA 1
ATOM 1507 C C . LYS A 1 198 ? -2.873 20.969 -0.772 1 96.94 198 LYS A C 1
ATOM 1509 O O . LYS A 1 198 ? -2.598 19.875 -1.283 1 96.94 198 LYS A O 1
ATOM 1514 N N . LYS A 1 199 ? -2.906 22.078 -1.406 1 95.56 199 LYS A N 1
ATOM 1515 C CA . LYS A 1 199 ? -2.424 22.234 -2.775 1 95.56 199 LYS A CA 1
ATOM 1516 C C . LYS A 1 199 ? -1.476 23.422 -2.891 1 95.56 199 LYS A C 1
ATOM 1518 O O . LYS A 1 199 ? -1.679 24.453 -2.238 1 95.56 199 LYS A O 1
ATOM 1523 N N . ILE A 1 200 ? -0.466 23.141 -3.656 1 94.88 200 ILE A N 1
ATOM 1524 C CA . ILE A 1 200 ? 0.457 24.234 -3.902 1 94.88 200 ILE A CA 1
ATOM 1525 C C . ILE A 1 200 ? 0.562 24.5 -5.402 1 94.88 200 ILE A C 1
ATOM 1527 O O . ILE A 1 200 ? 0.492 23.562 -6.207 1 94.88 200 ILE A O 1
ATOM 1531 N N . GLY A 1 201 ? 0.56 25.703 -5.84 1 90.88 201 GLY A N 1
ATOM 1532 C CA . GLY A 1 201 ? 0.584 26.094 -7.242 1 90.88 201 GLY A CA 1
ATOM 1533 C C . GLY A 1 201 ? 1.984 26.141 -7.824 1 90.88 201 GLY A C 1
ATOM 1534 O O . GLY A 1 201 ? 2.436 27.203 -8.281 1 90.88 201 GLY A O 1
ATOM 1535 N N . CYS A 1 202 ? 2.637 25 -7.781 1 92.44 202 CYS A N 1
ATOM 1536 C CA . CYS A 1 202 ? 3.969 24.969 -8.375 1 92.44 202 CYS A CA 1
ATOM 1537 C C . CYS A 1 202 ? 3.906 25.219 -9.875 1 92.44 202 CYS A C 1
ATOM 1539 O O . CYS A 1 202 ? 3.086 24.625 -10.578 1 92.44 202 CYS A O 1
ATOM 1541 N N . LYS A 1 203 ? 4.77 26.078 -10.367 1 92.44 203 LYS A N 1
ATOM 1542 C CA . LYS A 1 203 ? 4.77 26.453 -11.773 1 92.44 203 LYS A CA 1
ATOM 1543 C C . LYS A 1 203 ? 5.773 25.625 -12.57 1 92.44 203 LYS A C 1
ATOM 1545 O O . LYS A 1 203 ? 5.762 25.641 -13.805 1 92.44 203 LYS A O 1
ATOM 1550 N N . VAL A 1 204 ? 6.629 24.953 -11.883 1 94.75 204 VAL A N 1
ATOM 1551 C CA . VAL A 1 204 ? 7.652 24.141 -12.523 1 94.75 204 VAL A CA 1
ATOM 1552 C C . VAL A 1 204 ? 7.578 22.703 -11.992 1 94.75 204 VAL A C 1
ATOM 1554 O O . VAL A 1 204 ? 7.062 22.469 -10.898 1 94.75 204 VAL A O 1
ATOM 1557 N N . GLY A 1 205 ? 8.039 21.812 -12.82 1 96.62 205 GLY A N 1
ATOM 1558 C CA . GLY A 1 205 ? 8.109 20.422 -12.383 1 96.62 205 GLY A CA 1
ATOM 1559 C C . GLY A 1 205 ? 6.941 19.578 -12.875 1 96.62 205 GLY A C 1
ATOM 1560 O O . GLY A 1 205 ? 6.301 19.922 -13.875 1 96.62 205 GLY A O 1
ATOM 1561 N N . VAL A 1 206 ? 6.805 18.406 -12.25 1 96.44 206 VAL A N 1
ATOM 1562 C CA . VAL A 1 206 ? 5.797 17.438 -12.68 1 96.44 206 VAL A CA 1
ATOM 1563 C C . VAL A 1 206 ? 4.879 17.094 -11.508 1 96.44 206 VAL A C 1
ATOM 1565 O O . VAL A 1 206 ? 5.324 17.047 -10.359 1 96.44 206 VAL A O 1
ATOM 1568 N N . ALA A 1 207 ? 3.629 16.953 -11.867 1 94.38 207 ALA A N 1
ATOM 1569 C CA . ALA A 1 207 ? 2.615 16.656 -10.859 1 94.38 207 ALA A CA 1
ATOM 1570 C C . ALA A 1 207 ? 2.357 15.156 -10.758 1 94.38 207 ALA A C 1
ATOM 1572 O O . ALA A 1 207 ? 2.482 14.43 -11.742 1 94.38 207 ALA A O 1
ATOM 1573 N N . ALA A 1 208 ? 2.039 14.719 -9.57 1 92.12 208 ALA A N 1
ATOM 1574 C CA . ALA A 1 208 ? 1.635 13.344 -9.297 1 92.12 208 ALA A CA 1
ATOM 1575 C C . ALA A 1 208 ? 0.547 13.289 -8.234 1 92.12 208 ALA A C 1
ATOM 1577 O O . ALA A 1 208 ? 0.269 14.289 -7.566 1 92.12 208 ALA A O 1
ATOM 1578 N N . ASN A 1 209 ? -0.085 12.141 -8.102 1 89.69 209 ASN A N 1
ATOM 1579 C CA . ASN A 1 209 ? -1.103 11.953 -7.074 1 89.69 209 ASN A CA 1
ATOM 1580 C C . ASN A 1 209 ? -0.642 10.969 -6.004 1 89.69 209 ASN A C 1
ATOM 1582 O O . ASN A 1 209 ? -0.098 9.906 -6.316 1 89.69 209 ASN A O 1
ATOM 1586 N N . GLY A 1 210 ? -0.914 11.352 -4.762 1 92.81 210 GLY A N 1
ATOM 1587 C CA . GLY A 1 210 ? -0.599 10.477 -3.645 1 92.81 210 GLY A CA 1
ATOM 1588 C C . GLY A 1 210 ? 0.891 10.359 -3.385 1 92.81 210 GLY A C 1
ATOM 1589 O O . GLY A 1 210 ? 1.706 10.703 -4.242 1 92.81 210 GLY A O 1
ATOM 1590 N N . ASN A 1 211 ? 1.226 9.859 -2.242 1 94.25 211 ASN A N 1
ATOM 1591 C CA . ASN A 1 211 ? 2.619 9.586 -1.909 1 94.25 211 ASN A CA 1
ATOM 1592 C C . ASN A 1 211 ? 3.24 8.578 -2.875 1 94.25 211 ASN A C 1
ATOM 1594 O O . ASN A 1 211 ? 4.395 8.734 -3.283 1 94.25 211 ASN A O 1
ATOM 1598 N N . THR A 1 212 ? 2.461 7.625 -3.227 1 86.81 212 THR A N 1
ATOM 1599 C CA . THR A 1 212 ? 2.936 6.621 -4.172 1 86.81 212 THR A CA 1
ATOM 1600 C C . THR A 1 212 ? 3.305 7.266 -5.504 1 86.81 212 THR A C 1
ATOM 1602 O O . THR A 1 212 ? 4.34 6.941 -6.09 1 86.81 212 THR A O 1
ATOM 1605 N N . GLY A 1 213 ? 2.447 8.133 -6.016 1 88.25 213 GLY A N 1
ATOM 1606 C CA . GLY A 1 213 ? 2.723 8.805 -7.277 1 88.25 213 GLY A CA 1
ATOM 1607 C C . GLY A 1 213 ? 3.977 9.656 -7.238 1 88.25 213 GLY A C 1
ATOM 1608 O O . GLY A 1 213 ? 4.805 9.594 -8.148 1 88.25 213 GLY A O 1
ATOM 1609 N N . VAL A 1 214 ? 4.152 10.414 -6.207 1 94.44 214 VAL A N 1
ATOM 1610 C CA . VAL A 1 214 ? 5.309 11.297 -6.078 1 94.44 214 VAL A CA 1
ATOM 1611 C C . VAL A 1 214 ? 6.582 10.461 -5.949 1 94.44 214 VAL A C 1
ATOM 1613 O O . VAL A 1 214 ? 7.562 10.695 -6.66 1 94.44 214 VAL A O 1
ATOM 1616 N N . ALA A 1 215 ? 6.605 9.492 -5.07 1 92.06 215 ALA A N 1
ATOM 1617 C CA . ALA A 1 215 ? 7.777 8.641 -4.875 1 92.06 215 ALA A CA 1
ATOM 1618 C C . ALA A 1 215 ? 8.141 7.902 -6.16 1 92.06 215 ALA A C 1
ATOM 1620 O O . ALA A 1 215 ? 9.32 7.781 -6.496 1 92.06 215 ALA A O 1
ATOM 1621 N N . GLY A 1 216 ? 7.113 7.465 -6.828 1 85.38 216 GLY A N 1
ATOM 1622 C CA . GLY A 1 216 ? 7.352 6.766 -8.078 1 85.38 216 GLY A CA 1
ATOM 1623 C C . GLY A 1 216 ? 8.008 7.637 -9.133 1 85.38 216 GLY A C 1
ATOM 1624 O O . GLY A 1 216 ? 8.93 7.195 -9.82 1 85.38 216 GLY A O 1
ATOM 1625 N N . LEU A 1 217 ? 7.531 8.836 -9.258 1 91.94 217 LEU A N 1
ATOM 1626 C CA . LEU A 1 217 ? 8.109 9.742 -10.242 1 91.94 217 LEU A CA 1
ATOM 1627 C C . LEU A 1 217 ? 9.531 10.141 -9.852 1 91.94 217 LEU A C 1
ATOM 1629 O O . LEU A 1 217 ? 10.414 10.242 -10.703 1 91.94 217 LEU A O 1
ATOM 1633 N N . VAL A 1 218 ? 9.789 10.328 -8.594 1 95.94 218 VAL A N 1
ATOM 1634 C CA . VAL A 1 218 ? 11.141 10.672 -8.148 1 95.94 218 VAL A CA 1
ATOM 1635 C C . VAL A 1 218 ? 12.094 9.523 -8.469 1 95.94 218 VAL A C 1
ATOM 1637 O O . VAL A 1 218 ? 13.227 9.75 -8.898 1 95.94 218 VAL A O 1
ATOM 1640 N N . GLU A 1 219 ? 11.672 8.367 -8.172 1 88.94 219 GLU A N 1
ATOM 1641 C CA . GLU A 1 219 ? 12.5 7.195 -8.461 1 88.94 219 GLU A CA 1
ATOM 1642 C C . GLU A 1 219 ? 12.836 7.117 -9.945 1 88.94 219 GLU A C 1
ATOM 1644 O O . GLU A 1 219 ? 13.953 6.73 -10.312 1 88.94 219 GLU A O 1
ATOM 1649 N N . ARG A 1 220 ? 11.93 7.523 -10.805 1 86.88 220 ARG A N 1
ATOM 1650 C CA . ARG A 1 220 ? 12.031 7.266 -12.234 1 86.88 220 ARG A CA 1
ATOM 1651 C C . ARG A 1 220 ? 12.758 8.398 -12.953 1 86.88 220 ARG A C 1
ATOM 1653 O O . ARG A 1 220 ? 13.414 8.188 -13.969 1 86.88 220 ARG A O 1
ATOM 1660 N N . ILE A 1 221 ? 12.617 9.594 -12.445 1 93.75 221 ILE A N 1
ATOM 1661 C CA . ILE A 1 221 ? 13.125 10.766 -13.156 1 93.75 221 ILE A CA 1
ATOM 1662 C C . ILE A 1 221 ? 14.469 11.18 -12.57 1 93.75 221 ILE A C 1
ATOM 1664 O O . ILE A 1 221 ? 14.523 11.773 -11.484 1 93.75 221 ILE A O 1
ATOM 1668 N N . PRO A 1 222 ? 15.547 10.891 -13.297 1 96.31 222 PRO A N 1
ATOM 1669 C CA . PRO A 1 222 ? 16.844 11.398 -12.828 1 96.31 222 PRO A CA 1
ATOM 1670 C C . PRO A 1 222 ? 16.859 12.914 -12.703 1 96.31 222 PRO A C 1
ATOM 1672 O O . PRO A 1 222 ? 16.359 13.625 -13.578 1 96.31 222 PRO A O 1
ATOM 1675 N N . GLY A 1 223 ? 17.406 13.391 -11.602 1 98.5 223 GLY A N 1
ATOM 1676 C CA . GLY A 1 223 ? 17.484 14.82 -11.359 1 98.5 223 GLY A CA 1
ATOM 1677 C C . GLY A 1 223 ? 16.25 15.383 -10.688 1 98.5 223 GLY A C 1
ATOM 1678 O O . GLY A 1 223 ? 16.109 16.609 -10.555 1 98.5 223 GLY A O 1
ATOM 1679 N N . SER A 1 224 ? 15.398 14.477 -10.234 1 98.75 224 SER A N 1
ATOM 1680 C CA . SER A 1 224 ? 14.148 14.953 -9.648 1 98.75 224 SER A CA 1
ATOM 1681 C C . SER A 1 224 ? 14.25 15.07 -8.133 1 98.75 224 SER A C 1
ATOM 1683 O O . SER A 1 224 ? 15.164 14.5 -7.527 1 98.75 224 SER A O 1
ATOM 1685 N N . ILE A 1 225 ? 13.391 15.93 -7.566 1 98.75 225 ILE A N 1
ATOM 1686 C CA . ILE A 1 225 ? 13.234 16.125 -6.129 1 98.75 225 ILE A CA 1
ATOM 1687 C C . ILE A 1 225 ? 11.75 16.203 -5.777 1 98.75 225 ILE A C 1
ATOM 1689 O O . ILE A 1 225 ? 10.969 16.812 -6.516 1 98.75 225 ILE A O 1
ATOM 1693 N N . GLY A 1 226 ? 11.336 15.555 -4.773 1 98.62 226 GLY A N 1
ATOM 1694 C CA . GLY A 1 226 ? 9.961 15.594 -4.305 1 98.62 226 GLY A CA 1
ATOM 1695 C C . GLY A 1 226 ? 9.836 15.531 -2.795 1 98.62 226 GLY A C 1
ATOM 1696 O O . GLY A 1 226 ? 10.844 15.469 -2.088 1 98.62 226 GLY A O 1
ATOM 1697 N N . TYR A 1 227 ? 8.664 15.711 -2.266 1 98.44 227 TYR A N 1
ATOM 1698 C CA . TYR A 1 227 ? 8.344 15.57 -0.849 1 98.44 227 TYR A CA 1
ATOM 1699 C C . TYR A 1 227 ? 7.328 14.453 -0.625 1 98.44 227 TYR A C 1
ATOM 1701 O O . TYR A 1 227 ? 6.234 14.477 -1.193 1 98.44 227 TYR A O 1
ATOM 1709 N N . VAL A 1 228 ? 7.707 13.477 0.144 1 97.06 228 VAL A N 1
ATOM 1710 C CA . VAL A 1 228 ? 6.887 12.281 0.354 1 97.06 228 VAL A CA 1
ATOM 1711 C C . VAL A 1 228 ? 6.988 11.836 1.811 1 97.06 228 VAL A C 1
ATOM 1713 O O . VAL A 1 228 ? 7.926 12.211 2.518 1 97.06 228 VAL A O 1
ATOM 1716 N N . ALA A 1 229 ? 5.93 11.109 2.213 1 96.06 229 ALA A N 1
ATOM 1717 C CA . ALA A 1 229 ? 6.07 10.461 3.516 1 96.06 229 ALA A CA 1
ATOM 1718 C C . ALA A 1 229 ? 7.301 9.562 3.549 1 96.06 229 ALA A C 1
ATOM 1720 O O . ALA A 1 229 ? 7.621 8.898 2.561 1 96.06 229 ALA A O 1
ATOM 1721 N N . THR A 1 230 ? 7.938 9.477 4.672 1 92.94 230 THR A N 1
ATOM 1722 C CA . THR A 1 230 ? 9.25 8.852 4.836 1 92.94 230 THR A CA 1
ATOM 1723 C C . THR A 1 230 ? 9.219 7.395 4.398 1 92.94 230 THR A C 1
ATOM 1725 O O . THR A 1 230 ? 10.156 6.91 3.76 1 92.94 230 THR A O 1
ATOM 1728 N N . GLU A 1 231 ? 8.219 6.707 4.727 1 86.56 231 GLU A N 1
ATOM 1729 C CA . GLU A 1 231 ? 8.133 5.273 4.469 1 86.56 231 GLU A CA 1
ATOM 1730 C C . GLU A 1 231 ? 8.133 4.98 2.971 1 86.56 231 GLU A C 1
ATOM 1732 O O . GLU A 1 231 ? 8.602 3.928 2.537 1 86.56 231 GLU A O 1
ATOM 1737 N N . TYR A 1 232 ? 7.715 5.898 2.201 1 86.62 232 TYR A N 1
ATOM 1738 C CA . TYR A 1 232 ? 7.652 5.723 0.754 1 86.62 232 TYR A CA 1
ATOM 1739 C C . TYR A 1 232 ? 9.031 5.871 0.126 1 86.62 232 TYR A C 1
ATOM 1741 O O . TYR A 1 232 ? 9.289 5.34 -0.958 1 86.62 232 TYR A O 1
ATOM 1749 N N . THR A 1 233 ? 9.938 6.652 0.764 1 86.38 233 THR A N 1
ATOM 1750 C CA . THR A 1 233 ? 11.297 6.746 0.248 1 86.38 233 THR A CA 1
ATOM 1751 C C . THR A 1 233 ? 12 5.391 0.325 1 86.38 233 THR A C 1
ATOM 1753 O O . THR A 1 233 ? 12.789 5.047 -0.554 1 86.38 233 THR A O 1
ATOM 1756 N N . THR A 1 234 ? 11.695 4.762 1.395 1 75.69 234 THR A N 1
ATOM 1757 C CA . THR A 1 234 ? 12.258 3.428 1.558 1 75.69 234 THR A CA 1
ATOM 1758 C C . THR A 1 234 ? 11.641 2.453 0.561 1 75.69 234 THR A C 1
ATOM 1760 O O . THR A 1 234 ? 12.352 1.681 -0.084 1 75.69 234 THR A O 1
ATOM 1763 N N . ALA A 1 235 ? 10.383 2.57 0.399 1 71.12 235 ALA A N 1
ATOM 1764 C CA . ALA A 1 235 ? 9.664 1.659 -0.484 1 71.12 235 ALA A CA 1
ATOM 1765 C C . ALA A 1 235 ? 10.094 1.841 -1.936 1 71.12 235 ALA A C 1
ATOM 1767 O O . ALA A 1 235 ? 10.133 0.879 -2.705 1 71.12 235 ALA A O 1
ATOM 1768 N N . PHE A 1 236 ? 10.445 3.051 -2.318 1 76.06 236 PHE A N 1
ATOM 1769 C CA . PHE A 1 236 ? 10.773 3.334 -3.711 1 76.06 236 PHE A CA 1
ATOM 1770 C C . PHE A 1 236 ? 12.273 3.543 -3.877 1 76.06 236 PHE A C 1
ATOM 1772 O O . PHE A 1 236 ? 12.742 3.865 -4.969 1 76.06 236 PHE A O 1
ATOM 1779 N N . ASP A 1 237 ? 13.016 3.412 -2.781 1 78.12 237 ASP A N 1
ATOM 1780 C CA . ASP A 1 237 ? 14.477 3.484 -2.768 1 78.12 237 ASP A CA 1
ATOM 1781 C C . ASP A 1 237 ? 14.961 4.82 -3.328 1 78.12 237 ASP A C 1
ATOM 1783 O O . ASP A 1 237 ? 15.836 4.852 -4.199 1 78.12 237 ASP A O 1
ATOM 1787 N N . THR A 1 238 ? 14.352 5.773 -2.975 1 88.19 238 THR A N 1
ATOM 1788 C CA . THR A 1 238 ? 14.828 7.102 -3.34 1 88.19 238 THR A CA 1
ATOM 1789 C C . THR A 1 238 ? 15.891 7.582 -2.352 1 88.19 238 THR A C 1
ATOM 1791 O O . THR A 1 238 ? 15.945 7.113 -1.214 1 88.19 238 THR A O 1
ATOM 1794 N N . GLN A 1 239 ? 16.734 8.422 -2.891 1 94.12 239 GLN A N 1
ATOM 1795 C CA . GLN A 1 239 ? 17.625 9.109 -1.97 1 94.12 239 GLN A CA 1
ATOM 1796 C C . GLN A 1 239 ? 16.875 10.094 -1.087 1 94.12 239 GLN A C 1
ATOM 1798 O O . GLN A 1 239 ? 15.789 10.562 -1.459 1 94.12 239 GLN A O 1
ATOM 1803 N N . ARG A 1 240 ? 17.344 10.32 0.129 1 97.06 240 ARG A N 1
ATOM 1804 C CA . ARG A 1 240 ? 16.766 11.25 1.091 1 97.06 240 ARG A CA 1
ATOM 1805 C C . ARG A 1 240 ? 17.75 12.367 1.423 1 97.06 240 ARG A C 1
ATOM 1807 O O . ARG A 1 240 ? 18.922 12.117 1.693 1 97.06 240 ARG A O 1
ATOM 1814 N N . ALA A 1 241 ? 17.266 13.531 1.412 1 98.69 241 ALA A N 1
ATOM 1815 C CA . ALA A 1 241 ? 18.125 14.664 1.755 1 98.69 241 ALA A CA 1
ATOM 1816 C C . ALA A 1 241 ? 18.125 14.914 3.26 1 98.69 241 ALA A C 1
ATOM 1818 O O . ALA A 1 241 ? 17.094 14.766 3.92 1 98.69 241 ALA A O 1
ATOM 1819 N N . TRP A 1 242 ? 19.281 15.297 3.764 1 98.56 242 TRP A N 1
ATOM 1820 C CA . TRP A 1 242 ? 19.359 15.875 5.102 1 98.56 242 TRP A CA 1
ATOM 1821 C C . TRP A 1 242 ? 18.781 17.281 5.121 1 98.56 242 TRP A C 1
ATOM 1823 O O . TRP A 1 242 ? 19.062 18.094 4.23 1 98.56 242 TRP A O 1
ATOM 1833 N N . LEU A 1 243 ? 17.984 17.562 6.105 1 98.81 243 LEU A N 1
ATOM 1834 C CA . LEU A 1 243 ? 17.375 18.875 6.188 1 98.81 243 LEU A CA 1
ATOM 1835 C C . LEU A 1 243 ? 17.828 19.625 7.445 1 98.81 243 LEU A C 1
ATOM 1837 O O . LEU A 1 243 ? 17.859 19.031 8.531 1 98.81 243 LEU A O 1
ATOM 1841 N N . ARG A 1 244 ? 18.203 20.875 7.258 1 98.75 244 ARG A N 1
ATOM 1842 C CA . ARG A 1 244 ? 18.594 21.672 8.414 1 98.75 244 ARG A CA 1
ATOM 1843 C C . ARG A 1 244 ? 17.375 22.016 9.273 1 98.75 244 ARG A C 1
ATOM 1845 O O . ARG A 1 244 ? 16.375 22.516 8.766 1 98.75 244 ARG A O 1
ATOM 1852 N N . ASN A 1 245 ? 17.484 21.703 10.562 1 98.44 245 ASN A N 1
ATOM 1853 C CA . ASN A 1 245 ? 16.375 22.016 11.445 1 98.44 245 ASN A CA 1
ATOM 1854 C C . ASN A 1 245 ? 16.547 23.391 12.102 1 98.44 245 ASN A C 1
ATOM 1856 O O . ASN A 1 245 ? 17.484 24.125 11.781 1 98.44 245 ASN A O 1
ATOM 1860 N N . ALA A 1 246 ? 15.648 23.812 12.938 1 98 246 ALA A N 1
ATOM 1861 C CA . ALA A 1 246 ? 15.617 25.141 13.539 1 98 246 ALA A CA 1
ATOM 1862 C C . ALA A 1 246 ? 16.844 25.391 14.406 1 98 246 ALA A C 1
ATOM 1864 O O . ALA A 1 246 ? 17.266 26.531 14.609 1 98 246 ALA A O 1
ATOM 1865 N N . ALA A 1 247 ? 17.453 24.297 14.891 1 97.69 247 ALA A N 1
ATOM 1866 C CA . ALA A 1 247 ? 18.641 24.391 15.727 1 97.69 247 ALA A CA 1
ATOM 1867 C C . ALA A 1 247 ? 19.906 24.453 14.875 1 97.69 247 ALA A C 1
ATOM 1869 O O . ALA A 1 247 ? 21.016 24.594 15.406 1 97.69 247 ALA A O 1
ATOM 1870 N N . GLY A 1 248 ? 19.75 24.344 13.609 1 98.06 248 GLY A N 1
ATOM 1871 C CA . GLY A 1 248 ? 20.891 24.453 12.719 1 98.06 248 GLY A CA 1
ATOM 1872 C C . GLY A 1 248 ? 21.547 23.125 12.414 1 98.06 248 GLY A C 1
ATOM 1873 O O . GLY A 1 248 ? 22.578 23.078 11.734 1 98.06 248 GLY A O 1
ATOM 1874 N N . THR A 1 249 ? 20.984 22.062 12.891 1 98.25 249 THR A N 1
ATOM 1875 C CA . THR A 1 249 ? 21.516 20.719 12.688 1 98.25 249 THR A CA 1
ATOM 1876 C C . THR A 1 249 ? 20.859 20.047 11.477 1 98.25 249 THR A C 1
ATOM 1878 O O . THR A 1 249 ? 19.656 20.156 11.281 1 98.25 249 THR A O 1
ATOM 1881 N N . PHE A 1 250 ? 21.672 19.375 10.609 1 98.69 250 PHE A N 1
ATOM 1882 C CA . PHE A 1 250 ? 21.125 18.578 9.516 1 98.69 250 PHE A CA 1
ATOM 1883 C C . PHE A 1 250 ? 20.672 17.203 10.023 1 98.69 250 PHE A C 1
ATOM 1885 O O . PHE A 1 250 ? 21.469 16.453 10.586 1 98.69 250 PHE A O 1
ATOM 1892 N N . VAL A 1 251 ? 19.391 16.953 9.797 1 98.44 251 VAL A N 1
ATOM 1893 C CA . VAL A 1 251 ? 18.797 15.758 10.391 1 98.44 251 VAL A CA 1
ATOM 1894 C C . VAL A 1 251 ? 18.031 14.977 9.328 1 98.44 251 VAL A C 1
ATOM 1896 O O . VAL A 1 251 ? 17.438 15.562 8.422 1 98.44 251 VAL A O 1
ATOM 1899 N N . LEU A 1 252 ? 18.094 13.617 9.375 1 97.56 252 LEU A N 1
ATOM 1900 C CA . LEU A 1 252 ? 17.25 12.727 8.594 1 97.56 252 LEU A CA 1
ATOM 1901 C C . LEU A 1 252 ? 16 12.328 9.383 1 97.56 252 LEU A C 1
ATOM 1903 O O . LEU A 1 252 ? 16.016 12.336 10.617 1 97.56 252 LEU A O 1
ATOM 1907 N N . PRO A 1 253 ? 14.914 12.07 8.664 1 96.81 253 PRO A N 1
ATOM 1908 C CA . PRO A 1 253 ? 13.75 11.555 9.391 1 96.81 253 PRO A CA 1
ATOM 1909 C C . PRO A 1 253 ? 13.969 10.133 9.914 1 96.81 253 PRO A C 1
ATOM 1911 O O . PRO A 1 253 ? 14.305 9.234 9.141 1 96.81 253 PRO A O 1
ATOM 1914 N N . THR A 1 254 ? 13.93 9.961 11.133 1 92.06 254 THR A N 1
ATOM 1915 C CA . THR A 1 254 ? 13.93 8.703 11.875 1 92.06 254 THR A CA 1
ATOM 1916 C C . THR A 1 254 ? 12.867 8.719 12.969 1 92.06 254 THR A C 1
ATOM 1918 O O . THR A 1 254 ? 12.273 9.758 13.25 1 92.06 254 THR A O 1
ATOM 1921 N N . GLN A 1 255 ? 12.617 7.523 13.438 1 91 255 GLN A N 1
ATOM 1922 C CA . GLN A 1 255 ? 11.695 7.473 14.57 1 91 255 GLN A CA 1
ATOM 1923 C C . GLN A 1 255 ? 12.133 8.414 15.688 1 91 255 GLN A C 1
ATOM 1925 O O . GLN A 1 255 ? 11.312 9.133 16.266 1 91 255 GLN A O 1
ATOM 1930 N N . GLU A 1 256 ? 13.398 8.43 15.93 1 92.25 256 GLU A N 1
ATOM 1931 C CA . GLU A 1 256 ? 13.953 9.266 17 1 92.25 256 GLU A CA 1
ATOM 1932 C C . GLU A 1 256 ? 13.773 10.75 16.688 1 92.25 256 GLU A C 1
ATOM 1934 O O . GLU A 1 256 ? 13.391 11.531 17.562 1 92.25 256 GLU A O 1
ATOM 1939 N N . SER A 1 257 ? 14.07 11.133 15.492 1 96.81 257 SER A N 1
ATOM 1940 C CA . SER A 1 257 ? 14 12.547 15.148 1 96.81 257 SER A CA 1
ATOM 1941 C C . SER A 1 257 ? 12.555 13.039 15.109 1 96.81 257 SER A C 1
ATOM 1943 O O . SER A 1 257 ? 12.281 14.203 15.406 1 96.81 257 SER A O 1
ATOM 1945 N N . ILE A 1 258 ? 11.625 12.188 14.734 1 96.25 258 ILE A N 1
ATOM 1946 C CA . ILE A 1 258 ? 10.203 12.516 14.734 1 96.25 258 ILE A CA 1
ATOM 1947 C C . ILE A 1 258 ? 9.695 12.633 16.172 1 96.25 258 ILE A C 1
ATOM 1949 O O . ILE A 1 258 ? 8.969 13.57 16.516 1 96.25 258 ILE A O 1
ATOM 1953 N N . MET A 1 259 ? 10.109 11.703 17.016 1 93.62 259 MET A N 1
ATOM 1954 C CA . MET A 1 259 ? 9.727 11.75 18.422 1 93.62 259 MET A CA 1
ATOM 1955 C C . MET A 1 259 ? 10.258 13.008 19.094 1 93.62 259 MET A C 1
ATOM 1957 O O . MET A 1 259 ? 9.578 13.609 19.922 1 93.62 259 MET A O 1
ATOM 1961 N N . ALA A 1 260 ? 11.43 13.406 18.719 1 95.62 260 ALA A N 1
ATOM 1962 C CA . ALA A 1 260 ? 12.023 14.625 19.281 1 95.62 260 ALA A CA 1
ATOM 1963 C C . ALA A 1 260 ? 11.172 15.852 18.938 1 95.62 260 ALA A C 1
ATOM 1965 O O . ALA A 1 260 ? 11.023 16.75 19.766 1 95.62 260 ALA A O 1
ATOM 1966 N N . ALA A 1 261 ? 10.656 15.883 17.75 1 96.5 261 ALA A N 1
ATOM 1967 C CA . ALA A 1 261 ? 9.789 16.984 17.359 1 96.5 261 ALA A CA 1
ATOM 1968 C C . ALA A 1 261 ? 8.516 17.016 18.203 1 96.5 261 ALA A C 1
ATOM 1970 O O . ALA A 1 261 ? 8.102 18.078 18.672 1 96.5 261 ALA A O 1
ATOM 1971 N N . ALA A 1 262 ? 7.922 15.836 18.422 1 94.19 262 ALA A N 1
ATOM 1972 C CA . ALA A 1 262 ? 6.668 15.727 19.172 1 94.19 262 ALA A CA 1
ATOM 1973 C C . ALA A 1 262 ? 6.871 16.078 20.641 1 94.19 262 ALA A C 1
ATOM 1975 O O . ALA A 1 262 ? 6.012 16.703 21.266 1 94.19 262 ALA A O 1
ATOM 1976 N N . GLU A 1 263 ? 7.902 15.633 21.219 1 89.44 263 GLU A N 1
ATOM 1977 C CA . GLU A 1 263 ? 8.188 15.867 22.641 1 89.44 263 GLU A CA 1
ATOM 1978 C C . GLU A 1 263 ? 8.398 17.359 22.906 1 89.44 263 GLU A C 1
ATOM 1980 O O . GLU A 1 263 ? 7.965 17.859 23.953 1 89.44 263 GLU A O 1
ATOM 1985 N N . GLN A 1 264 ? 8.977 17.969 22.016 1 83.06 264 GLN A N 1
ATOM 1986 C CA . GLN A 1 264 ? 9.266 19.391 22.203 1 83.06 264 GLN A CA 1
ATOM 1987 C C . GLN A 1 264 ? 7.984 20.219 22.109 1 83.06 264 GLN A C 1
ATOM 1989 O O . GLN A 1 264 ? 7.828 21.203 22.844 1 83.06 264 GLN A O 1
ATOM 1994 N N . GLU A 1 265 ? 7.109 19.812 21.297 1 82.06 265 GLU A N 1
ATOM 1995 C CA . GLU A 1 265 ? 5.938 20.625 21.031 1 82.06 265 GLU A CA 1
ATOM 1996 C C . GLU A 1 265 ? 4.785 20.281 21.969 1 82.06 265 GLU A C 1
ATOM 1998 O O . GLU A 1 265 ? 3.793 21.016 22.031 1 82.06 265 GLU A O 1
ATOM 2003 N N . GLY A 1 266 ? 4.965 19.281 22.688 1 74.88 266 GLY A N 1
ATOM 2004 C CA . GLY A 1 266 ? 3.955 18.938 23.672 1 74.88 266 GLY A CA 1
ATOM 2005 C C . GLY A 1 266 ? 2.643 18.5 23.047 1 74.88 266 GLY A C 1
ATOM 2006 O O . GLY A 1 266 ? 2.602 17.516 22.312 1 74.88 266 GLY A O 1
ATOM 2007 N N . ASN A 1 267 ? 1.664 19.297 23.281 1 75.94 267 ASN A N 1
ATOM 2008 C CA . ASN A 1 267 ? 0.321 18.938 22.844 1 75.94 267 ASN A CA 1
ATOM 2009 C C . ASN A 1 267 ? -0.051 19.641 21.547 1 75.94 267 ASN A C 1
ATOM 2011 O O . ASN A 1 267 ? -1.217 19.641 21.141 1 75.94 267 ASN A O 1
ATOM 2015 N N . ALA A 1 268 ? 0.982 20.125 20.906 1 81.69 268 ALA A N 1
ATOM 2016 C CA . ALA A 1 268 ? 0.707 20.812 19.656 1 81.69 268 ALA A CA 1
ATOM 2017 C C . ALA A 1 268 ? 0.278 19.844 18.562 1 81.69 268 ALA A C 1
ATOM 2019 O O . ALA A 1 268 ? 0.727 18.688 18.547 1 81.69 268 ALA A O 1
ATOM 2020 N N . THR A 1 269 ? -0.602 20.375 17.719 1 91.25 269 THR A N 1
ATOM 2021 C CA . THR A 1 269 ? -1.04 19.562 16.594 1 91.25 269 THR A CA 1
ATOM 2022 C C . THR A 1 269 ? -0.111 19.75 15.398 1 91.25 269 THR A C 1
ATOM 2024 O O . THR A 1 269 ? -0.099 18.922 14.484 1 91.25 269 THR A O 1
ATOM 2027 N N . ASP A 1 270 ? 0.552 20.859 15.406 1 95.12 270 ASP A N 1
ATOM 2028 C CA . ASP A 1 270 ? 1.605 21.156 14.438 1 95.12 270 ASP A CA 1
ATOM 2029 C C . ASP A 1 270 ? 2.988 21 15.07 1 95.12 270 ASP A C 1
ATOM 2031 O O . ASP A 1 270 ? 3.373 21.781 15.938 1 95.12 270 ASP A O 1
ATOM 2035 N N . ILE A 1 271 ? 3.736 20.047 14.594 1 96.38 271 ILE A N 1
ATOM 2036 C CA . ILE A 1 271 ? 5.039 19.828 15.211 1 96.38 271 ILE A CA 1
ATOM 2037 C C . ILE A 1 271 ? 6.145 20.047 14.18 1 96.38 271 ILE A C 1
ATOM 2039 O O . ILE A 1 271 ? 7.238 19.484 14.297 1 96.38 271 ILE A O 1
ATOM 2043 N N . THR A 1 272 ? 5.84 20.75 13.094 1 98.06 272 THR A N 1
ATOM 2044 C CA . THR A 1 272 ? 6.875 21.125 12.141 1 98.06 272 THR A CA 1
ATOM 2045 C C . THR A 1 272 ? 7.801 22.188 12.742 1 98.06 272 THR A C 1
ATOM 2047 O O . THR A 1 272 ? 7.398 22.953 13.625 1 98.06 272 THR A O 1
ATOM 2050 N N . ASN A 1 273 ? 8.977 22.141 12.281 1 98.31 273 ASN A N 1
ATOM 2051 C CA . ASN A 1 273 ? 10.023 23.109 12.609 1 98.31 273 ASN A CA 1
ATOM 2052 C C . ASN A 1 273 ? 10.234 23.203 14.117 1 98.31 273 ASN A C 1
ATOM 2054 O O . ASN A 1 273 ? 10.445 24.297 14.648 1 98.31 273 ASN A O 1
ATOM 2058 N N . ALA A 1 274 ? 10.156 22.094 14.797 1 96.56 274 ALA A N 1
ATOM 2059 C CA . ALA A 1 274 ? 10.484 22.047 16.219 1 96.56 274 ALA A CA 1
ATOM 2060 C C . ALA A 1 274 ? 11.922 22.5 16.469 1 96.56 274 ALA A C 1
ATOM 2062 O O . ALA A 1 274 ? 12.789 22.328 15.602 1 96.56 274 ALA A O 1
ATOM 2063 N N . THR A 1 275 ? 12.227 22.953 17.656 1 95.75 275 THR A N 1
ATOM 2064 C CA . THR A 1 275 ? 13.508 23.609 17.906 1 95.75 275 THR A CA 1
ATOM 2065 C C . THR A 1 275 ? 14.516 22.641 18.5 1 95.75 275 THR A C 1
ATOM 2067 O O . THR A 1 275 ? 15.703 22.938 18.594 1 95.75 275 THR A O 1
ATOM 2070 N N . ASP A 1 276 ? 14.016 21.438 18.828 1 95.88 276 ASP A N 1
ATOM 2071 C CA . ASP A 1 276 ? 14.938 20.422 19.344 1 95.88 276 ASP A CA 1
ATOM 2072 C C . ASP A 1 276 ? 16.016 20.078 18.328 1 95.88 276 ASP A C 1
ATOM 2074 O O . ASP A 1 276 ? 15.727 19.922 17.141 1 95.88 276 ASP A O 1
ATOM 2078 N N . ALA A 1 277 ? 17.266 19.906 18.781 1 96.88 277 ALA A N 1
ATOM 2079 C CA . ALA A 1 277 ? 18.406 19.719 17.891 1 96.88 277 ALA A CA 1
ATOM 2080 C C . ALA A 1 277 ? 18.312 18.391 17.141 1 96.88 277 ALA A C 1
ATOM 2082 O O . ALA A 1 277 ? 18.891 18.234 16.062 1 96.88 277 ALA A O 1
ATOM 2083 N N . GLY A 1 278 ? 17.594 17.453 17.672 1 97.69 278 GLY A N 1
ATOM 2084 C CA . GLY A 1 278 ? 17.453 16.141 17.031 1 97.69 278 GLY A CA 1
ATOM 2085 C C . GLY A 1 278 ? 16.188 16.016 16.219 1 97.69 278 GLY A C 1
ATOM 2086 O O . GLY A 1 278 ? 15.953 14.984 15.578 1 97.69 278 GLY A O 1
ATOM 2087 N N . ALA A 1 279 ? 15.383 17.078 16.172 1 98.19 279 ALA A N 1
ATOM 2088 C CA . ALA A 1 279 ? 14.062 17.016 15.555 1 98.19 279 ALA A CA 1
ATOM 2089 C C . ALA A 1 279 ? 14.164 17.141 14.039 1 98.19 279 ALA A C 1
ATOM 2091 O O . ALA A 1 279 ? 14.867 18 13.523 1 98.19 279 ALA A O 1
ATOM 2092 N N . TYR A 1 280 ? 13.531 16.219 13.359 1 98.31 280 TYR A N 1
ATOM 2093 C CA . TYR A 1 280 ? 13.352 16.453 11.93 1 98.31 280 TYR A CA 1
ATOM 2094 C C . TYR A 1 280 ? 12.32 17.547 11.68 1 98.31 280 TYR A C 1
ATOM 2096 O O . TYR A 1 280 ? 11.219 17.5 12.234 1 98.31 280 TYR A O 1
ATOM 2104 N N . PRO A 1 281 ? 12.547 18.469 10.781 1 98.5 281 PRO A N 1
ATOM 2105 C CA . PRO A 1 281 ? 11.75 19.688 10.719 1 98.5 281 PRO A CA 1
ATOM 2106 C C . PRO A 1 281 ? 10.352 19.453 10.172 1 98.5 281 PRO A C 1
ATOM 2108 O O . PRO A 1 281 ? 9.422 20.203 10.484 1 98.5 281 PRO A O 1
ATOM 2111 N N . ILE A 1 282 ? 10.188 18.438 9.336 1 98.69 282 ILE A N 1
ATOM 2112 C CA . ILE A 1 282 ? 8.883 18.25 8.719 1 98.69 282 ILE A CA 1
ATOM 2113 C C . ILE A 1 282 ? 8.211 17 9.281 1 98.69 282 ILE A C 1
ATOM 2115 O O . ILE A 1 282 ? 7.773 16.125 8.531 1 98.69 282 ILE A O 1
ATOM 2119 N N . SER A 1 283 ? 8.156 16.922 10.586 1 98.25 283 SER A N 1
ATOM 2120 C CA . SER A 1 283 ? 7.461 15.883 11.328 1 98.25 283 SER A CA 1
ATOM 2121 C C . SER A 1 283 ? 5.988 16.219 11.516 1 98.25 283 SER A C 1
ATOM 2123 O O . SER A 1 283 ? 5.621 17.406 11.555 1 98.25 283 SER A O 1
ATOM 2125 N N . CYS A 1 284 ? 5.16 15.195 11.594 1 98.06 284 CYS A N 1
ATOM 2126 C CA . CYS A 1 284 ? 3.732 15.484 11.719 1 98.06 284 CYS A CA 1
ATOM 2127 C C . CYS A 1 284 ? 3.004 14.32 12.391 1 98.06 284 CYS A C 1
ATOM 2129 O O . CYS A 1 284 ? 3.531 13.211 12.461 1 98.06 284 CYS A O 1
ATOM 2131 N N . TYR A 1 285 ? 1.871 14.648 12.906 1 97.25 285 TYR A N 1
ATOM 2132 C CA . TYR A 1 285 ? 0.865 13.664 13.281 1 97.25 285 TYR A CA 1
ATOM 2133 C C . TYR A 1 285 ? -0.003 13.289 12.086 1 97.25 285 TYR A C 1
ATOM 2135 O O . TYR A 1 285 ? -0.095 14.047 11.117 1 97.25 285 TYR A O 1
ATOM 2143 N N . THR A 1 286 ? -0.542 12.148 12.102 1 97.69 286 THR A N 1
ATOM 2144 C CA . THR A 1 286 ? -1.692 11.781 11.281 1 97.69 286 THR A CA 1
ATOM 2145 C C . THR A 1 286 ? 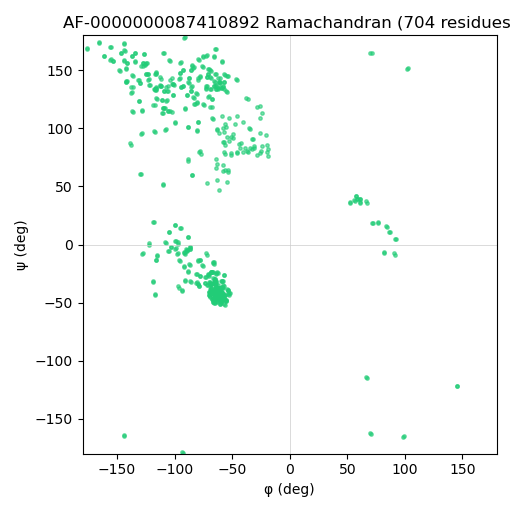-2.896 11.453 12.164 1 97.69 286 THR A C 1
ATOM 2147 O O . THR A 1 286 ? -2.736 10.984 13.289 1 97.69 286 THR A O 1
ATOM 2150 N N . TRP A 1 287 ? -4.078 11.773 11.641 1 98.06 287 TRP A N 1
ATOM 2151 C CA . TRP A 1 287 ? -5.297 11.719 12.445 1 98.06 287 TRP A CA 1
ATOM 2152 C C . TRP A 1 287 ? -6.367 10.883 11.75 1 98.06 287 TRP A C 1
ATOM 2154 O O . TRP A 1 287 ? -6.363 10.75 10.523 1 98.06 287 TRP A O 1
ATOM 2164 N N . VAL A 1 288 ? -7.242 10.406 12.586 1 98.38 288 VAL A N 1
ATOM 2165 C CA . VAL A 1 288 ? -8.539 9.906 12.148 1 98.38 288 VAL A CA 1
ATOM 2166 C C . VAL A 1 288 ? -9.641 10.867 12.594 1 98.38 288 VAL A C 1
ATOM 2168 O O . VAL A 1 288 ? -9.641 11.336 13.734 1 98.38 288 VAL A O 1
ATOM 2171 N N . LEU A 1 289 ? -10.5 11.188 11.664 1 98.5 289 LEU A N 1
ATOM 2172 C CA . LEU A 1 289 ? -11.719 11.938 11.969 1 98.5 289 LEU A CA 1
ATOM 2173 C C . LEU A 1 289 ? -12.922 11.008 12.031 1 98.5 289 LEU A C 1
ATOM 2175 O O . LEU A 1 289 ? -13.148 10.219 11.117 1 98.5 289 LEU A O 1
ATOM 2179 N N . VAL A 1 290 ? -13.641 11.086 13.062 1 98.44 290 VAL A N 1
ATOM 2180 C CA . VAL A 1 290 ? -14.836 10.266 13.242 1 98.44 290 VAL A CA 1
ATOM 2181 C C . VAL A 1 290 ? -15.93 11.094 13.922 1 98.44 290 VAL A C 1
ATOM 2183 O O . VAL A 1 290 ? -15.641 11.938 14.773 1 98.44 290 VAL A O 1
ATOM 2186 N N . TYR A 1 291 ? -17.188 10.922 13.5 1 98 291 TYR A N 1
ATOM 2187 C CA . TYR A 1 291 ? -18.281 11.664 14.133 1 98 291 TYR A CA 1
ATOM 2188 C C . TYR A 1 291 ? -18.438 11.258 15.594 1 98 291 TYR A C 1
ATOM 2190 O O . TYR A 1 291 ? -18.344 10.078 15.93 1 98 291 TYR A O 1
ATOM 2198 N N . GLN A 1 292 ? -18.625 12.219 16.453 1 98.06 292 GLN A N 1
ATOM 2199 C CA . GLN A 1 292 ? -18.859 11.938 17.875 1 98.06 292 GLN A CA 1
ATOM 2200 C C . GLN A 1 292 ? -20.172 11.195 18.078 1 98.06 292 GLN A C 1
ATOM 2202 O O . GLN A 1 292 ? -20.219 10.203 18.812 1 98.06 292 GLN A O 1
ATOM 2207 N N . GLU A 1 293 ? -21.234 11.711 17.5 1 97.94 293 GLU A N 1
ATOM 2208 C CA . GLU A 1 293 ? -22.516 11.016 17.484 1 97.94 293 GLU A CA 1
ATOM 2209 C C . GLU A 1 293 ? -22.578 9.992 16.344 1 97.94 293 GLU A C 1
ATOM 2211 O O . GLU A 1 293 ? -22.422 10.352 15.18 1 97.94 293 GLU A O 1
ATOM 2216 N N . GLN A 1 294 ? -22.906 8.711 16.719 1 96.88 294 GLN A N 1
ATOM 2217 C CA . GLN A 1 294 ? -22.781 7.625 15.742 1 96.88 294 GLN A CA 1
ATOM 2218 C C . GLN A 1 294 ? -24.156 7.188 15.227 1 96.88 294 GLN A C 1
ATOM 2220 O O . GLN A 1 294 ? -24.234 6.398 14.289 1 96.88 294 GLN A O 1
ATOM 2225 N N . SER A 1 295 ? -25.156 7.789 15.844 1 95.38 295 SER A N 1
ATOM 2226 C CA . SER A 1 295 ? -26.5 7.469 15.352 1 95.38 295 SER A CA 1
ATOM 2227 C C . SER A 1 295 ? -26.906 8.398 14.219 1 95.38 295 SER A C 1
ATOM 2229 O O . SER A 1 295 ? -27.703 9.328 14.422 1 95.38 295 SER A O 1
ATOM 2231 N N . TYR A 1 296 ? -26.312 8.211 13.086 1 92.62 296 TYR A N 1
ATOM 2232 C CA . TYR A 1 296 ? -26.656 8.984 11.898 1 92.62 296 TYR A CA 1
ATOM 2233 C C . TYR A 1 296 ? -26.953 8.07 10.719 1 92.62 296 TYR A C 1
ATOM 2235 O O . TYR A 1 296 ? -26.578 6.898 10.727 1 92.62 296 TYR A O 1
ATOM 2243 N N . ALA A 1 297 ? -27.75 8.539 9.812 1 87.19 297 ALA A N 1
ATOM 2244 C CA . ALA A 1 297 ? -28.031 7.922 8.516 1 87.19 297 ALA A CA 1
ATOM 2245 C C . ALA A 1 297 ? -28.453 6.465 8.688 1 87.19 297 ALA A C 1
ATOM 2247 O O . ALA A 1 297 ? -27.984 5.586 7.961 1 87.19 297 ALA A O 1
ATOM 2248 N N . LEU A 1 298 ? -29.156 6.074 9.664 1 84.12 298 LEU A N 1
ATOM 2249 C CA . LEU A 1 298 ? -29.734 4.762 9.938 1 84.12 298 LEU A CA 1
ATOM 2250 C C . LEU A 1 298 ? -28.656 3.764 10.336 1 84.12 298 LEU A C 1
ATOM 2252 O O . LEU A 1 298 ? -28.859 2.553 10.234 1 84.12 298 LEU A O 1
ATOM 2256 N N . ARG A 1 299 ? -27.578 4.25 10.719 1 90 299 ARG A N 1
ATOM 2257 C CA . ARG A 1 299 ? -26.484 3.41 11.227 1 90 299 ARG A CA 1
ATOM 2258 C C . ARG A 1 299 ? -26.938 2.623 12.453 1 90 299 ARG A C 1
ATOM 2260 O O . ARG A 1 299 ? -27.578 3.174 13.352 1 90 299 ARG A O 1
ATOM 2267 N N . SER A 1 300 ? -26.578 1.3 12.453 1 91.94 300 SER A N 1
ATOM 2268 C CA . SER A 1 300 ? -26.906 0.47 13.602 1 91.94 300 SER A CA 1
ATOM 2269 C C . SER A 1 300 ? -25.938 0.685 14.75 1 91.94 300 SER A C 1
ATOM 2271 O O . SER A 1 300 ? -24.812 1.152 14.531 1 91.94 300 SER A O 1
ATOM 2273 N N . TYR A 1 301 ? -26.359 0.335 15.938 1 94.19 301 TYR A N 1
ATOM 2274 C CA . TYR A 1 301 ? -25.469 0.388 17.094 1 94.19 301 TYR A CA 1
ATOM 2275 C C . TYR A 1 301 ? -24.266 -0.528 16.906 1 94.19 301 TYR A C 1
ATOM 2277 O O . TYR A 1 301 ? -23.156 -0.198 17.312 1 94.19 301 TYR A O 1
ATOM 2285 N N . HIS A 1 302 ? -24.547 -1.634 16.297 1 93.44 302 HIS A N 1
ATOM 2286 C CA . HIS A 1 302 ? -23.484 -2.598 16.062 1 93.44 302 HIS A CA 1
ATOM 2287 C C . HIS A 1 302 ? -22.406 -2.014 15.156 1 93.44 302 HIS A C 1
ATOM 2289 O O . HIS A 1 302 ? -21.203 -2.164 15.422 1 93.44 302 HIS A O 1
ATOM 2295 N N . GLU A 1 303 ? -22.812 -1.373 14.094 1 91.88 303 GLU A N 1
ATOM 2296 C CA . GLU A 1 303 ? -21.859 -0.71 13.203 1 91.88 303 GLU A CA 1
ATOM 2297 C C . GLU A 1 303 ? -21.047 0.346 13.945 1 91.88 303 GLU A C 1
ATOM 2299 O O . GLU A 1 303 ? -19.828 0.452 13.758 1 91.88 303 GLU A O 1
ATOM 2304 N N . ALA A 1 304 ? -21.75 1.072 14.742 1 95.44 304 ALA A N 1
ATOM 2305 C CA . ALA A 1 304 ? -21.094 2.1 15.547 1 95.44 304 ALA A CA 1
ATOM 2306 C C . ALA A 1 304 ? -20.078 1.48 16.5 1 95.44 304 ALA A C 1
ATOM 2308 O O . ALA A 1 304 ? -18.953 1.962 16.625 1 95.44 304 ALA A O 1
ATOM 2309 N N . GLN A 1 305 ? -20.469 0.419 17.125 1 95.81 305 GLN A N 1
ATOM 2310 C CA . GLN A 1 305 ? -19.609 -0.243 18.094 1 95.81 305 GLN A CA 1
ATOM 2311 C C . GLN A 1 305 ? -18.359 -0.81 17.438 1 95.81 305 GLN A C 1
ATOM 2313 O O . GLN A 1 305 ? -17.266 -0.757 18.016 1 95.81 305 GLN A O 1
ATOM 2318 N N . GLU A 1 306 ? -18.5 -1.378 16.234 1 95.69 306 GLU A N 1
ATOM 2319 C CA . GLU A 1 306 ? -17.344 -1.907 15.523 1 95.69 306 GLU A CA 1
ATOM 2320 C C . GLU A 1 306 ? -16.344 -0.799 15.188 1 95.69 306 GLU A C 1
ATOM 2322 O O . GLU A 1 306 ? -15.133 -0.999 15.273 1 95.69 306 GLU A O 1
ATOM 2327 N N . THR A 1 307 ? -16.859 0.341 14.789 1 96.62 307 THR A N 1
ATOM 2328 C CA . THR A 1 307 ? -16.016 1.481 14.477 1 96.62 307 THR A CA 1
ATOM 2329 C C . THR A 1 307 ? -15.234 1.935 15.703 1 96.62 307 THR A C 1
ATOM 2331 O O . THR A 1 307 ? -14.023 2.15 15.641 1 96.62 307 THR A O 1
ATOM 2334 N N . VAL A 1 308 ? -15.914 2.031 16.859 1 96.81 308 VAL A N 1
ATOM 2335 C CA . VAL A 1 308 ? -15.273 2.445 18.094 1 96.81 308 VAL A CA 1
ATOM 2336 C C . VAL A 1 308 ? -14.195 1.433 18.484 1 96.81 308 VAL A C 1
ATOM 2338 O O . VAL A 1 308 ? -13.094 1.811 18.891 1 96.81 308 VAL A O 1
ATOM 2341 N N . SER A 1 309 ? -14.516 0.188 18.359 1 96.94 309 SER A N 1
ATOM 2342 C CA . SER A 1 309 ? -13.602 -0.875 18.75 1 96.94 309 SER A CA 1
ATOM 2343 C C . SER A 1 309 ? -12.336 -0.863 17.906 1 96.94 309 SER A C 1
ATOM 2345 O O . SER A 1 309 ? -11.234 -1.036 18.422 1 96.94 309 SER A O 1
ATOM 2347 N N . VAL A 1 310 ? -12.5 -0.665 16.609 1 97.5 310 VAL A N 1
ATOM 2348 C CA . VAL A 1 310 ? -11.344 -0.623 15.719 1 97.5 310 VAL A CA 1
ATOM 2349 C C . VAL A 1 310 ? -10.453 0.568 16.078 1 97.5 310 VAL A C 1
ATOM 2351 O O . VAL A 1 310 ? -9.227 0.443 16.125 1 97.5 310 VAL A O 1
ATOM 2354 N N . LEU A 1 311 ? -11.039 1.68 16.312 1 98.19 311 LEU A N 1
ATOM 2355 C CA . LEU A 1 311 ? -10.281 2.889 16.609 1 98.19 311 LEU A CA 1
ATOM 2356 C C . LEU A 1 311 ? -9.586 2.783 17.969 1 98.19 311 LEU A C 1
ATOM 2358 O O . LEU A 1 311 ? -8.461 3.248 18.125 1 98.19 311 LEU A O 1
ATOM 2362 N N . ARG A 1 312 ? -10.297 2.164 18.953 1 97.62 312 ARG A N 1
ATOM 2363 C CA . ARG A 1 312 ? -9.656 1.926 20.234 1 97.62 312 ARG A CA 1
ATOM 2364 C C . ARG A 1 312 ? -8.445 1.015 20.094 1 97.62 312 ARG A C 1
ATOM 2366 O O . ARG A 1 312 ? -7.395 1.269 20.688 1 97.62 312 ARG A O 1
ATOM 2373 N N . TRP A 1 313 ? -8.617 0.012 19.344 1 97.88 313 TRP A N 1
ATOM 2374 C CA . TRP A 1 313 ? -7.508 -0.912 19.125 1 97.88 313 TRP A CA 1
ATOM 2375 C C . TRP A 1 313 ? -6.348 -0.21 18.422 1 97.88 313 TRP A C 1
ATOM 2377 O O . TRP A 1 313 ? -5.184 -0.479 18.719 1 97.88 313 TRP A O 1
ATOM 2387 N N . LEU A 1 314 ? -6.629 0.671 17.438 1 97.69 314 LEU A N 1
ATOM 2388 C CA . LEU A 1 314 ? -5.613 1.403 16.688 1 97.69 314 LEU A CA 1
ATOM 2389 C C . LEU A 1 314 ? -4.727 2.219 17.625 1 97.69 314 LEU A C 1
ATOM 2391 O O . LEU A 1 314 ? -3.562 2.477 17.328 1 97.69 314 LEU A O 1
ATOM 2395 N N . LEU A 1 315 ? -5.273 2.605 18.797 1 97.31 315 LEU A N 1
ATOM 2396 C CA . LEU A 1 315 ? -4.547 3.402 19.781 1 97.31 315 LEU A CA 1
ATOM 2397 C C . LEU A 1 315 ? -3.83 2.508 20.781 1 97.31 315 LEU A C 1
ATOM 2399 O O . LEU A 1 315 ? -3.049 2.99 21.609 1 97.31 315 LEU A O 1
ATOM 2403 N N . SER A 1 316 ? -4.016 1.209 20.75 1 96.62 316 SER A N 1
ATOM 2404 C CA . SER A 1 316 ? -3.461 0.261 21.719 1 96.62 316 SER A CA 1
ATOM 2405 C C . SER A 1 316 ? -1.957 0.094 21.516 1 96.62 316 SER A C 1
ATOM 2407 O O . SER A 1 316 ? -1.424 0.417 20.453 1 96.62 316 SER A O 1
ATOM 2409 N N . PRO A 1 317 ? -1.263 -0.454 22.547 1 95.25 317 PRO A N 1
ATOM 2410 C CA . PRO A 1 317 ? 0.171 -0.728 22.422 1 95.25 317 PRO A CA 1
ATOM 2411 C C . PRO A 1 317 ? 0.492 -1.681 21.266 1 95.25 317 PRO A C 1
ATOM 2413 O O . PRO A 1 317 ? 1.512 -1.52 20.594 1 95.25 317 PRO A O 1
ATOM 2416 N N . GLU A 1 318 ? -0.362 -2.621 21.062 1 94.56 318 GLU A N 1
ATOM 2417 C CA . GLU A 1 318 ? -0.129 -3.594 20 1 94.56 318 GLU A CA 1
ATOM 2418 C C . GLU A 1 318 ? -0.109 -2.918 18.641 1 94.56 318 GLU A C 1
ATOM 2420 O O . GLU A 1 318 ? 0.789 -3.168 17.828 1 94.56 318 GLU A O 1
ATOM 2425 N N . ALA A 1 319 ? -1.093 -2.111 18.344 1 95.88 319 ALA A N 1
ATOM 2426 C CA . ALA A 1 319 ? -1.137 -1.396 17.078 1 95.88 319 ALA A CA 1
ATOM 2427 C C . ALA A 1 319 ? 0.013 -0.398 16.969 1 95.88 319 ALA A C 1
ATOM 2429 O O . ALA A 1 319 ? 0.613 -0.245 15.898 1 95.88 319 ALA A O 1
ATOM 2430 N N . GLN A 1 320 ? 0.305 0.254 18.047 1 95.44 320 GLN A N 1
ATOM 2431 C CA . GLN A 1 320 ? 1.362 1.261 18.047 1 95.44 320 GLN A CA 1
ATOM 2432 C C . GLN A 1 320 ? 2.725 0.625 17.797 1 95.44 320 GLN A C 1
ATOM 2434 O O . GLN A 1 320 ? 3.602 1.243 17.188 1 95.44 320 GLN A O 1
ATOM 2439 N N . GLU A 1 321 ? 2.971 -0.582 18.172 1 91.44 321 GLU A N 1
ATOM 2440 C CA . GLU A 1 321 ? 4.219 -1.292 17.906 1 91.44 321 GLU A CA 1
ATOM 2441 C C . GLU A 1 321 ? 4.414 -1.514 16.406 1 91.44 321 GLU A C 1
ATOM 2443 O O . GLU A 1 321 ? 5.547 -1.538 15.914 1 91.44 321 GLU A O 1
ATOM 2448 N N . LEU A 1 322 ? 3.328 -1.631 15.711 1 90.19 322 LEU A N 1
ATOM 2449 C CA . LEU A 1 322 ? 3.395 -1.814 14.266 1 90.19 322 LEU A CA 1
ATOM 2450 C C . LEU A 1 322 ? 3.996 -0.586 13.586 1 90.19 322 LEU A C 1
ATOM 2452 O O . LEU A 1 322 ? 4.637 -0.701 12.539 1 90.19 322 LEU A O 1
ATOM 2456 N N . THR A 1 323 ? 3.748 0.597 14.156 1 92.31 323 THR A N 1
ATOM 2457 C CA . THR A 1 323 ? 4.285 1.818 13.57 1 92.31 323 THR A CA 1
ATOM 2458 C C . THR A 1 323 ? 5.805 1.736 13.445 1 92.31 323 THR A C 1
ATOM 2460 O O . THR A 1 323 ? 6.367 2.062 12.398 1 92.31 323 THR A O 1
ATOM 2463 N N . THR A 1 324 ? 6.453 1.241 14.461 1 83.44 324 THR A N 1
ATOM 2464 C CA . THR A 1 324 ? 7.91 1.139 14.484 1 83.44 324 THR A CA 1
ATOM 2465 C C . THR A 1 324 ? 8.398 0.196 13.391 1 83.44 324 THR A C 1
ATOM 2467 O O . THR A 1 324 ? 9.398 0.48 12.727 1 83.44 324 THR A O 1
ATOM 2470 N N . ARG A 1 325 ? 7.684 -0.795 13.203 1 76.81 325 ARG A N 1
ATOM 2471 C CA . ARG A 1 325 ? 8.07 -1.802 12.219 1 76.81 325 ARG A CA 1
ATOM 2472 C C . ARG A 1 325 ? 7.938 -1.261 10.797 1 76.81 325 ARG A C 1
ATOM 2474 O O . ARG A 1 325 ? 8.633 -1.716 9.891 1 76.81 325 ARG A O 1
ATOM 2481 N N . LEU A 1 326 ? 7.039 -0.291 10.625 1 82.06 326 LEU A N 1
ATOM 2482 C CA . LEU A 1 326 ? 6.75 0.255 9.305 1 82.06 326 LEU A CA 1
ATOM 2483 C C . LEU A 1 326 ? 7.391 1.628 9.133 1 82.06 326 LEU A C 1
ATOM 2485 O O . LEU A 1 326 ? 6.996 2.395 8.25 1 82.06 326 LEU A O 1
ATOM 2489 N N . LEU A 1 327 ? 8.273 2.029 10.07 1 79.75 327 LEU A N 1
ATOM 2490 C CA . LEU A 1 327 ? 9.125 3.207 9.984 1 79.75 327 LEU A CA 1
ATOM 2491 C C . LEU A 1 327 ? 8.336 4.477 10.266 1 79.75 327 LEU A C 1
ATOM 2493 O O . LEU A 1 327 ? 8.711 5.562 9.82 1 79.75 327 LEU A O 1
ATOM 2497 N N . TYR A 1 328 ? 7.211 4.262 10.891 1 92.69 328 TYR A N 1
ATOM 2498 C CA . TYR A 1 328 ? 6.496 5.363 11.523 1 92.69 328 TYR A CA 1
ATOM 2499 C C . TYR A 1 328 ? 6.918 5.52 12.984 1 92.69 328 TYR A C 1
ATOM 2501 O O . TYR A 1 328 ? 7.855 4.855 13.438 1 92.69 328 TYR A O 1
ATOM 2509 N N . SER A 1 329 ? 6.379 6.5 13.617 1 94.44 329 SER A N 1
ATOM 2510 C CA . SER A 1 329 ? 6.605 6.684 15.055 1 94.44 329 SER A CA 1
ATOM 2511 C C . SER A 1 329 ? 5.305 6.535 15.836 1 94.44 329 SER A C 1
ATOM 2513 O O . SER A 1 329 ? 4.266 7.059 15.43 1 94.44 329 SER A O 1
ATOM 2515 N N . PRO A 1 330 ? 5.402 5.754 16.953 1 95.5 330 PRO A N 1
ATOM 2516 C CA . PRO A 1 330 ? 4.211 5.668 17.797 1 95.5 330 PRO A C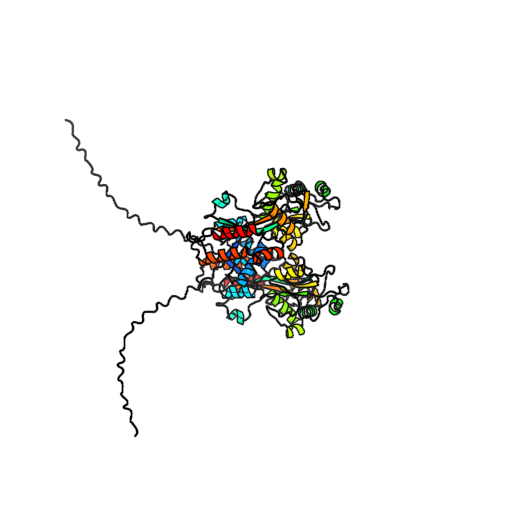A 1
ATOM 2517 C C . PRO A 1 330 ? 3.857 7 18.453 1 95.5 330 PRO A C 1
ATOM 2519 O O . PRO A 1 330 ? 4.691 7.906 18.516 1 95.5 330 PRO A O 1
ATOM 2522 N N . LEU A 1 331 ? 2.645 7.094 18.906 1 95.88 331 LEU A N 1
ATOM 2523 C CA . LEU A 1 331 ? 2.242 8.25 19.703 1 95.88 331 LEU A CA 1
ATOM 2524 C C . LEU A 1 331 ? 2.926 8.227 21.062 1 95.88 331 LEU A C 1
ATOM 2526 O O . LEU A 1 331 ? 3.109 7.16 21.656 1 95.88 331 LEU A O 1
ATOM 2530 N N . PRO A 1 332 ? 3.266 9.469 21.516 1 92.12 332 PRO A N 1
ATOM 2531 C CA . PRO A 1 332 ? 3.557 9.5 22.938 1 92.12 332 PRO A CA 1
ATOM 2532 C C . PRO A 1 332 ? 2.416 8.938 23.797 1 92.12 332 PRO A C 1
ATOM 2534 O O . PRO A 1 332 ? 1.244 9.125 23.453 1 92.12 332 PRO A O 1
ATOM 2537 N N . THR A 1 333 ? 2.766 8.266 24.891 1 90.88 333 THR A N 1
ATOM 2538 C CA . THR A 1 333 ? 1.786 7.594 25.75 1 90.88 333 THR A CA 1
ATOM 2539 C C . THR A 1 333 ? 0.677 8.555 26.156 1 90.88 333 THR A C 1
ATOM 2541 O O . THR A 1 333 ? -0.501 8.195 26.141 1 90.88 333 THR A O 1
ATOM 2544 N N . ARG A 1 334 ? 1.044 9.758 26.516 1 91.19 334 ARG A N 1
ATOM 2545 C CA . ARG A 1 334 ? 0.071 10.75 26.953 1 91.19 334 ARG A CA 1
ATOM 2546 C C . ARG A 1 334 ? -0.896 11.109 25.828 1 91.19 334 ARG A C 1
ATOM 2548 O O . ARG A 1 334 ? -2.084 11.328 26.078 1 91.19 334 ARG A O 1
ATOM 2555 N N . THR A 1 335 ? -0.364 11.25 24.641 1 93.62 335 THR A N 1
ATOM 2556 C CA . THR A 1 335 ? -1.184 11.594 23.484 1 93.62 335 THR A CA 1
ATOM 2557 C C . THR A 1 335 ? -2.156 10.461 23.156 1 93.62 335 THR A C 1
ATOM 2559 O O . THR A 1 335 ? -3.326 10.711 22.859 1 93.62 335 THR A O 1
ATOM 2562 N N . ALA A 1 336 ? -1.71 9.188 23.203 1 94.44 336 ALA A N 1
ATOM 2563 C CA . ALA A 1 336 ? -2.572 8.031 22.969 1 94.44 336 ALA A CA 1
ATOM 2564 C C . ALA A 1 336 ? -3.688 7.957 24 1 94.44 336 ALA A C 1
ATOM 2566 O O . ALA A 1 336 ? -4.84 7.664 23.672 1 94.44 336 ALA A O 1
ATOM 2567 N N . ALA A 1 337 ? -3.355 8.227 25.25 1 93.69 337 ALA A N 1
ATOM 2568 C CA . ALA A 1 337 ? -4.344 8.195 26.328 1 93.69 337 ALA A CA 1
ATOM 2569 C C . ALA A 1 337 ? -5.398 9.281 26.125 1 93.69 337 ALA A C 1
ATOM 2571 O O . ALA A 1 337 ? -6.586 9.055 26.375 1 93.69 337 ALA A O 1
ATOM 2572 N N . ALA A 1 338 ? -4.93 10.477 25.766 1 94.44 338 ALA A N 1
ATOM 2573 C CA . ALA A 1 338 ? -5.867 11.57 25.5 1 94.44 338 ALA A CA 1
ATOM 2574 C C . ALA A 1 338 ? -6.812 11.211 24.359 1 94.44 338 ALA A C 1
ATOM 2576 O O . ALA A 1 338 ? -8.008 11.523 24.422 1 94.44 338 ALA A O 1
ATOM 2577 N N . ALA A 1 339 ? -6.285 10.586 23.312 1 95.88 339 ALA A N 1
ATOM 2578 C CA . ALA A 1 339 ? -7.105 10.156 22.188 1 95.88 339 ALA A CA 1
ATOM 2579 C C . ALA A 1 339 ? -8.141 9.117 22.625 1 95.88 339 ALA A C 1
ATOM 2581 O O . ALA A 1 339 ? -9.289 9.164 22.188 1 95.88 339 ALA A O 1
ATOM 2582 N N . ALA A 1 340 ? -7.723 8.219 23.484 1 95.56 340 ALA A N 1
ATOM 2583 C CA . ALA A 1 340 ? -8.633 7.199 24 1 95.56 340 ALA A CA 1
ATOM 2584 C C . ALA A 1 340 ? -9.773 7.832 24.797 1 95.56 340 ALA A C 1
ATOM 2586 O O . ALA A 1 340 ? -10.914 7.375 24.719 1 95.56 340 ALA A O 1
ATOM 2587 N N . ARG A 1 341 ? -9.484 8.844 25.516 1 95.31 341 ARG A N 1
ATOM 2588 C CA . ARG A 1 341 ? -10.516 9.539 26.281 1 95.31 341 ARG A CA 1
ATOM 2589 C C . ARG A 1 341 ? -11.508 10.234 25.359 1 95.31 341 ARG A C 1
ATOM 2591 O O . ARG A 1 341 ? -12.703 10.305 25.656 1 95.31 341 ARG A O 1
ATOM 2598 N N . LEU A 1 342 ? -10.945 10.812 24.297 1 95.81 342 LEU A N 1
ATOM 2599 C CA . LEU A 1 342 ? -11.844 11.406 23.312 1 95.81 342 LEU A CA 1
ATOM 2600 C C . LEU A 1 342 ? -12.812 10.367 22.766 1 95.81 342 LEU A C 1
ATOM 2602 O O . LEU A 1 342 ? -14 10.656 22.578 1 95.81 342 LEU A O 1
ATOM 2606 N N . LEU A 1 343 ? -12.312 9.156 22.484 1 96.31 343 LEU A N 1
ATOM 2607 C CA . LEU A 1 343 ? -13.148 8.078 21.969 1 96.31 343 LEU A CA 1
ATOM 2608 C C . LEU A 1 343 ? -14.273 7.75 22.953 1 96.31 343 LEU A C 1
ATOM 2610 O O . LEU A 1 343 ? -15.383 7.395 22.547 1 96.31 343 LEU A O 1
ATOM 2614 N N . ASP A 1 344 ? -14.023 7.918 24.266 1 96.19 344 ASP A N 1
ATOM 2615 C CA . ASP A 1 344 ? -15.008 7.645 25.312 1 96.19 344 ASP A CA 1
ATOM 2616 C C . ASP A 1 344 ? -16.172 8.617 25.219 1 96.19 344 ASP A C 1
ATOM 2618 O O . ASP A 1 344 ? -17.234 8.383 25.812 1 96.19 344 ASP A O 1
ATOM 2622 N N . SER A 1 345 ? -16.016 9.656 24.516 1 96.81 345 SER A N 1
ATOM 2623 C CA . SER A 1 345 ? -17.062 10.68 24.438 1 96.81 345 SER A CA 1
ATOM 2624 C C . SER A 1 345 ? -18.031 10.391 23.297 1 96.81 345 SER A C 1
ATOM 2626 O O . SER A 1 345 ? -19 11.125 23.094 1 96.81 345 SER A O 1
ATOM 2628 N N . MET A 1 346 ? -17.766 9.352 22.516 1 97.38 346 MET A N 1
ATOM 2629 C CA . MET A 1 346 ? -18.656 9.008 21.406 1 97.38 346 MET A CA 1
ATOM 2630 C C . MET A 1 346 ? -20.016 8.562 21.922 1 97.38 346 MET A C 1
ATOM 2632 O O . MET A 1 346 ? -20.109 7.918 22.969 1 97.38 346 MET A O 1
ATOM 2636 N N . THR A 1 347 ? -21.031 8.977 21.219 1 97.88 347 THR A N 1
ATOM 2637 C CA . THR A 1 347 ? -22.391 8.695 21.641 1 97.88 347 THR A CA 1
ATOM 2638 C C . THR A 1 347 ? -23.156 7.988 20.531 1 97.88 347 THR A C 1
ATOM 2640 O O . THR A 1 347 ? -22.75 8.023 19.359 1 97.88 347 THR A O 1
ATOM 2643 N N . TYR A 1 348 ? -24.172 7.266 20.906 1 97.81 348 TYR A N 1
ATOM 2644 C CA . TYR A 1 348 ? -25.203 6.699 20.047 1 97.81 348 TYR A CA 1
ATOM 2645 C C . TYR A 1 348 ? -26.594 7.059 20.547 1 97.81 348 TYR A C 1
ATOM 2647 O O . TYR A 1 348 ? -26.969 6.695 21.672 1 97.81 348 TYR A O 1
ATOM 2655 N N . GLU A 1 349 ? -27.297 7.781 19.844 1 97.12 349 GLU A N 1
ATOM 2656 C CA . GLU A 1 349 ? -28.594 8.32 20.25 1 97.12 349 GLU A CA 1
ATOM 2657 C C . GLU A 1 349 ? -28.469 9.156 21.516 1 97.12 349 GLU A C 1
ATOM 2659 O O . GLU A 1 349 ? -29.266 9.016 22.453 1 97.12 349 GLU A O 1
ATOM 2664 N N . GLY A 1 350 ? -27.359 9.914 21.547 1 96 350 GLY A N 1
ATOM 2665 C CA . GLY A 1 350 ? -27.141 10.867 22.625 1 96 350 GLY A CA 1
ATOM 2666 C C . GLY A 1 350 ? -26.578 10.234 23.875 1 96 350 GLY A C 1
ATOM 2667 O O . GLY A 1 350 ? -26.25 10.938 24.844 1 96 350 GLY A O 1
ATOM 2668 N N . LYS A 1 351 ? -26.516 8.945 23.844 1 96.88 351 LYS A N 1
ATOM 2669 C CA . LYS A 1 351 ? -25.984 8.242 25.016 1 96.88 351 LYS A CA 1
ATOM 2670 C C . LYS A 1 351 ? -24.547 7.781 24.781 1 96.88 351 LYS A C 1
ATOM 2672 O O . LYS A 1 351 ? -24.203 7.34 23.672 1 96.88 351 LYS A O 1
ATOM 2677 N N . LYS A 1 352 ? -23.781 7.852 25.797 1 95.81 352 LYS A N 1
ATOM 2678 C CA . LYS A 1 352 ? -22.391 7.406 25.688 1 95.81 352 LYS A CA 1
ATOM 2679 C C . LYS A 1 352 ? -22.312 5.938 25.281 1 95.81 352 LYS A C 1
ATOM 2681 O O . LYS A 1 352 ? -23.094 5.109 25.766 1 95.81 352 LYS A O 1
ATOM 2686 N N . MET A 1 353 ? -21.453 5.742 24.359 1 93.38 353 MET A N 1
ATOM 2687 C CA . MET A 1 353 ? -21.266 4.363 23.922 1 93.38 353 MET A CA 1
ATOM 2688 C C . MET A 1 353 ? -20.375 3.592 24.891 1 93.38 353 MET A C 1
ATOM 2690 O O . MET A 1 353 ? -19.5 4.176 25.547 1 93.38 353 MET A O 1
ATOM 2694 N N . LYS A 1 354 ? -20.656 2.32 25.172 1 74.06 354 LYS A N 1
ATOM 2695 C CA . LYS A 1 354 ? -19.906 1.491 26.109 1 74.06 354 LYS A CA 1
ATOM 2696 C C . LYS A 1 354 ? -18.703 0.846 25.438 1 74.06 354 LYS A C 1
ATOM 2698 O O . LYS A 1 354 ? -18.719 0.595 24.219 1 74.06 354 LYS A O 1
ATOM 2703 N N . MET B 1 1 ? -86.062 66 -7.938 1 25.09 1 MET B N 1
ATOM 2704 C CA . MET B 1 1 ? -86.812 64.812 -7.605 1 25.09 1 MET B CA 1
ATOM 2705 C C . MET B 1 1 ? -85.938 63.562 -7.66 1 25.09 1 MET B C 1
ATOM 2707 O O . MET B 1 1 ? -85.562 63.125 -8.742 1 25.09 1 MET B O 1
ATOM 2711 N N . PHE B 1 2 ? -85 63.406 -6.734 1 24.42 2 PHE B N 1
ATOM 2712 C CA . PHE B 1 2 ? -83.688 62.938 -6.516 1 24.42 2 PHE B CA 1
ATOM 2713 C C . PHE B 1 2 ? -83.625 61.406 -6.43 1 24.42 2 PHE B C 1
ATOM 2715 O O . PHE B 1 2 ? -84.188 60.812 -5.488 1 24.42 2 PHE B O 1
ATOM 2722 N N . LYS B 1 3 ? -83.688 60.781 -7.629 1 23.45 3 LYS B N 1
ATOM 2723 C CA . LYS B 1 3 ? -84 59.406 -7.973 1 23.45 3 LYS B CA 1
ATOM 2724 C C . LYS B 1 3 ? -83.062 58.438 -7.242 1 23.45 3 LYS B C 1
ATOM 2726 O O . LYS B 1 3 ? -81.812 58.531 -7.418 1 23.45 3 LYS B O 1
ATOM 2731 N N . VAL B 1 4 ? -83.312 58 -6.016 1 22.64 4 VAL B N 1
ATOM 2732 C CA . VAL B 1 4 ? -82.75 57.25 -4.926 1 22.64 4 VAL B CA 1
ATOM 2733 C C . VAL B 1 4 ? -82.312 55.875 -5.43 1 22.64 4 VAL B C 1
ATOM 2735 O O . VAL B 1 4 ? -83.188 55.031 -5.73 1 22.64 4 VAL B O 1
ATOM 2738 N N . LYS B 1 5 ? -81.5 55.938 -6.461 1 27.2 5 LYS B N 1
ATOM 2739 C CA . LYS B 1 5 ? -81.125 54.719 -7.184 1 27.2 5 LYS B CA 1
ATOM 2740 C C . LYS B 1 5 ? -80.75 53.594 -6.223 1 27.2 5 LYS B C 1
ATOM 2742 O O . LYS B 1 5 ? -80 53.812 -5.27 1 27.2 5 LYS B O 1
ATOM 2747 N N . ASN B 1 6 ? -81.562 52.562 -6.129 1 24.55 6 ASN B N 1
ATOM 2748 C CA . ASN B 1 6 ? -81.688 51.344 -5.348 1 24.55 6 ASN B CA 1
ATOM 2749 C C . ASN B 1 6 ? -80.375 50.562 -5.371 1 24.55 6 ASN B C 1
ATOM 2751 O O . ASN B 1 6 ? -79.812 50.25 -6.441 1 24.55 6 ASN B O 1
ATOM 2755 N N . ILE B 1 7 ? -79.375 50.969 -4.555 1 27.41 7 ILE B N 1
ATOM 2756 C CA . ILE B 1 7 ? -78 50.438 -4.395 1 27.41 7 ILE B CA 1
ATOM 2757 C C . ILE B 1 7 ? -78 48.938 -4.18 1 27.41 7 ILE B C 1
ATOM 2759 O O . ILE B 1 7 ? -78.625 48.438 -3.225 1 27.41 7 ILE B O 1
ATOM 2763 N N . LEU B 1 8 ? -78.188 48.219 -5.25 1 26.34 8 LEU B N 1
ATOM 2764 C CA . LEU B 1 8 ? -78.25 46.781 -5.383 1 26.34 8 LEU B CA 1
ATOM 2765 C C . LEU B 1 8 ? -77.125 46.062 -4.629 1 26.34 8 LEU B C 1
ATOM 2767 O O . LEU B 1 8 ? -76 46.281 -4.93 1 26.34 8 LEU B O 1
ATOM 2771 N N . LEU B 1 9 ? -77.25 45.906 -3.328 1 24.66 9 LEU B N 1
ATOM 2772 C CA . LEU B 1 9 ? -76.312 45.312 -2.381 1 24.66 9 LEU B CA 1
ATOM 2773 C C . LEU B 1 9 ? -76 43.875 -2.799 1 24.66 9 LEU B C 1
ATOM 2775 O O . LEU B 1 9 ? -76.812 43 -2.77 1 24.66 9 LEU B O 1
ATOM 2779 N N . MET B 1 10 ? -75.312 43.719 -3.885 1 25.06 10 MET B N 1
ATOM 2780 C CA . MET B 1 10 ? -75 42.375 -4.359 1 25.06 10 MET B CA 1
ATOM 2781 C C . MET B 1 10 ? -74.25 41.594 -3.314 1 25.06 10 MET B C 1
ATOM 2783 O O . MET B 1 10 ? -73.188 42.031 -2.9 1 25.06 10 MET B O 1
ATOM 2787 N N . LEU B 1 11 ? -74.812 40.906 -2.412 1 24.28 11 LEU B N 1
ATOM 2788 C CA . LEU B 1 11 ? -74.312 40.062 -1.35 1 24.28 11 LEU B CA 1
ATOM 2789 C C . LEU B 1 11 ? -73.438 38.969 -1.919 1 24.28 11 LEU B C 1
ATOM 2791 O O . LEU B 1 11 ? -73.875 38.125 -2.693 1 24.28 11 LEU B O 1
ATOM 2795 N N . CYS B 1 12 ? -72.188 39.219 -2.264 1 24.47 12 CYS B N 1
ATOM 2796 C CA . CYS B 1 12 ? -71.188 38.281 -2.828 1 24.47 12 CYS B CA 1
ATOM 2797 C C . CYS B 1 12 ? -71 37.094 -1.9 1 24.47 12 CYS B C 1
ATOM 2799 O O . CYS B 1 12 ? -70.625 37.281 -0.74 1 24.47 12 CYS B O 1
ATOM 2801 N N . MET B 1 13 ? -71.688 36.094 -1.98 1 23.25 13 MET B N 1
ATOM 2802 C CA . MET B 1 13 ? -71.562 34.844 -1.227 1 23.25 13 MET B CA 1
ATOM 2803 C C . MET B 1 13 ? -70.188 34.25 -1.334 1 23.25 13 MET B C 1
ATOM 2805 O O . MET B 1 13 ? -69.688 33.969 -2.436 1 23.25 13 MET B O 1
ATOM 2809 N N . PHE B 1 14 ? -69.312 34.531 -0.456 1 25.94 14 PHE B N 1
ATOM 2810 C CA . PHE B 1 14 ? -67.938 34 -0.346 1 25.94 14 PHE B CA 1
ATOM 2811 C C . PHE B 1 14 ? -68 32.5 -0.089 1 25.94 14 PHE B C 1
ATOM 2813 O O . PHE B 1 14 ? -68.5 32.031 0.951 1 25.94 14 PHE B O 1
ATOM 2820 N N . SER B 1 15 ? -68.312 31.688 -0.968 1 27.12 15 SER B N 1
ATOM 2821 C CA . SER B 1 15 ? -68.188 30.25 -0.704 1 27.12 15 SER B CA 1
ATOM 2822 C C . SER B 1 15 ? -66.812 29.828 -0.272 1 27.12 15 SER B C 1
ATOM 2824 O O . SER B 1 15 ? -65.812 30.109 -0.971 1 27.12 15 SER B O 1
ATOM 2826 N N . ILE B 1 16 ? -66.562 29.609 0.969 1 29.48 16 ILE B N 1
ATOM 2827 C CA . ILE B 1 16 ? -65.312 29.094 1.563 1 29.48 16 ILE B CA 1
ATOM 2828 C C . ILE B 1 16 ? -65.062 27.672 1.08 1 29.48 16 ILE B C 1
ATOM 2830 O O . ILE B 1 16 ? -65.812 26.75 1.396 1 29.48 16 ILE B O 1
ATOM 2834 N N . THR B 1 17 ? -64.812 27.375 -0.109 1 30.09 17 THR B N 1
ATOM 2835 C CA . THR B 1 17 ? -64.438 26 -0.459 1 30.09 17 THR B CA 1
ATOM 2836 C C . THR B 1 17 ? -63.188 25.562 0.335 1 30.09 17 THR B C 1
ATOM 2838 O O . THR B 1 17 ? -62.188 26.281 0.386 1 30.09 17 THR B O 1
ATOM 2841 N N . THR B 1 18 ? -63.375 24.781 1.423 1 29.14 18 THR B N 1
ATOM 2842 C CA . THR B 1 18 ? -62.312 24.125 2.191 1 29.14 18 THR B CA 1
ATOM 2843 C C . THR B 1 18 ? -61.469 23.234 1.289 1 29.14 18 THR B C 1
ATOM 2845 O O . THR B 1 18 ? -61.969 22.344 0.621 1 29.14 18 THR B O 1
ATOM 2848 N N . HIS B 1 19 ? -60.562 23.734 0.509 1 28.94 19 HIS B N 1
ATOM 2849 C CA . HIS B 1 19 ? -59.562 22.891 -0.147 1 28.94 19 HIS B CA 1
ATOM 2850 C C . HIS B 1 19 ? -58.875 21.984 0.857 1 28.94 19 HIS B C 1
ATOM 2852 O O . HIS B 1 19 ? -58.281 22.469 1.834 1 28.94 19 HIS B O 1
ATOM 2858 N N . ALA B 1 20 ? -59.375 20.719 1.078 1 30.86 20 ALA B N 1
ATOM 2859 C CA . ALA B 1 20 ? -58.594 19.672 1.709 1 30.86 20 ALA B CA 1
ATOM 2860 C C . ALA B 1 20 ? -57.156 19.656 1.157 1 30.86 20 ALA B C 1
ATOM 2862 O O . ALA B 1 20 ? -56.969 19.469 -0.046 1 30.86 20 ALA B O 1
ATOM 2863 N N . GLU B 1 21 ? -56.344 20.531 1.721 1 27.86 21 GLU B N 1
ATOM 2864 C CA . GLU B 1 21 ? -54.906 20.375 1.408 1 27.86 21 GLU B CA 1
ATOM 2865 C C . GLU B 1 21 ? -54.5 18.906 1.485 1 27.86 21 GLU B C 1
ATOM 2867 O O . GLU B 1 21 ? -54.719 18.25 2.5 1 27.86 21 GLU B O 1
ATOM 2872 N N . ASN B 1 22 ? -54.688 18.172 0.342 1 31.88 22 ASN B N 1
ATOM 2873 C CA . ASN B 1 22 ? -54 16.891 0.229 1 31.88 22 ASN B CA 1
ATOM 2874 C C . ASN B 1 22 ? -52.656 16.922 0.929 1 31.88 22 ASN B C 1
ATOM 2876 O O . ASN B 1 22 ? -51.844 17.828 0.698 1 31.88 22 ASN B O 1
ATOM 2880 N N . GLY B 1 23 ? -52.719 16.547 2.209 1 29.41 23 GLY B N 1
ATOM 2881 C CA . GLY B 1 23 ? -51.469 16.312 2.918 1 29.41 23 GLY B CA 1
ATOM 2882 C C . GLY B 1 23 ? -50.375 15.805 2.02 1 29.41 23 GLY B C 1
ATOM 2883 O O . GLY B 1 23 ? -50.531 14.828 1.294 1 29.41 23 GLY B O 1
ATOM 2884 N N . SER B 1 24 ? -49.688 16.766 1.359 1 29.69 24 SER B N 1
ATOM 2885 C CA . SER B 1 24 ? -48.406 16.359 0.771 1 29.69 24 SER B CA 1
ATOM 2886 C C . SER B 1 24 ? -47.719 15.289 1.609 1 29.69 24 SER B C 1
ATOM 2888 O O . SER B 1 24 ? -47.5 15.477 2.807 1 29.69 24 SER B O 1
ATOM 2890 N N . VAL B 1 25 ? -48.219 13.984 1.338 1 32.69 25 VAL B N 1
ATOM 2891 C CA . VAL B 1 25 ? -47.25 13.016 1.861 1 32.69 25 VAL B CA 1
ATOM 2892 C C . VAL B 1 25 ? -45.844 13.617 1.839 1 32.69 25 VAL B C 1
ATOM 2894 O O . VAL B 1 25 ? -45.344 13.984 0.777 1 32.69 25 VAL B O 1
ATOM 2897 N N . VAL B 1 26 ? -45.594 14.484 2.793 1 33.34 26 VAL B N 1
ATOM 2898 C CA . VAL B 1 26 ? -44.156 14.703 2.994 1 33.34 26 VAL B CA 1
ATOM 2899 C C . VAL B 1 26 ? -43.375 13.492 2.508 1 33.34 26 VAL B C 1
ATOM 2901 O O . VAL B 1 26 ? -43.562 12.383 3.014 1 33.34 26 VAL B O 1
ATOM 2904 N N . LYS B 1 27 ? -43.125 13.508 1.206 1 32.91 27 LYS B N 1
ATOM 2905 C CA . LYS B 1 27 ? -42.094 12.57 0.843 1 32.91 27 LYS B CA 1
ATOM 2906 C C . LYS B 1 27 ? -41.062 12.414 1.977 1 32.91 27 LYS B C 1
ATOM 2908 O O . LYS B 1 27 ? -40.469 13.398 2.424 1 32.91 27 LYS B O 1
ATOM 2913 N N . ALA B 1 28 ? -41.344 11.484 2.809 1 33.81 28 ALA B N 1
ATOM 2914 C CA . ALA B 1 28 ? -40.219 11.141 3.695 1 33.81 28 ALA B CA 1
ATOM 2915 C C . ALA B 1 28 ? -38.875 11.469 3.053 1 33.81 28 ALA B C 1
ATOM 2917 O O . ALA B 1 28 ? -38.719 11.32 1.84 1 33.81 28 ALA B O 1
ATOM 2918 N N . PRO B 1 29 ? -38.188 12.547 3.605 1 31.89 29 PRO B N 1
ATOM 2919 C CA . PRO B 1 29 ? -36.875 12.703 3.008 1 31.89 29 PRO B CA 1
ATOM 2920 C C . PRO B 1 29 ? -36.344 11.414 2.402 1 31.89 29 PRO B C 1
ATOM 2922 O O . PRO B 1 29 ? -36.688 10.32 2.857 1 31.89 29 PRO B O 1
ATOM 2925 N N . SER B 1 30 ? -36.219 11.414 1.084 1 33.06 30 SER B N 1
ATOM 2926 C CA . SER B 1 30 ? -35.406 10.367 0.468 1 33.06 30 SER B CA 1
ATOM 2927 C C . SER B 1 30 ? -34.438 9.75 1.469 1 33.06 30 SER B C 1
ATOM 2929 O O . SER B 1 30 ? -33.719 10.477 2.174 1 33.06 30 SER B O 1
ATOM 2931 N N . ALA B 1 31 ? -34.781 8.727 2.072 1 35.97 31 ALA B N 1
ATOM 2932 C CA . ALA B 1 31 ? -33.719 7.98 2.758 1 35.97 31 ALA B CA 1
ATOM 2933 C C . ALA B 1 31 ? -32.344 8.352 2.213 1 35.97 31 ALA B C 1
ATOM 2935 O O . ALA B 1 31 ? -32.094 8.203 1.016 1 35.97 31 ALA B O 1
ATOM 2936 N N . ALA B 1 32 ? -31.781 9.508 2.57 1 38.12 32 ALA B N 1
ATOM 2937 C CA . ALA B 1 32 ? -30.375 9.781 2.264 1 38.12 32 ALA B CA 1
ATOM 2938 C C . ALA B 1 32 ? -29.609 8.492 1.971 1 38.12 32 ALA B C 1
ATOM 2940 O O . ALA B 1 32 ? -29.5 7.617 2.834 1 38.12 32 ALA B O 1
ATOM 2941 N N . SER B 1 33 ? -29.703 7.992 0.771 1 41.16 33 SER B N 1
ATOM 2942 C CA . SER B 1 33 ? -29.125 6.777 0.208 1 41.16 33 SER B CA 1
ATOM 2943 C C . SER B 1 33 ? -27.719 6.523 0.75 1 41.16 33 SER B C 1
ATOM 2945 O O . SER B 1 33 ? -26.844 7.387 0.646 1 41.16 33 SER B O 1
ATOM 2947 N N . HIS B 1 34 ? -27.594 6.008 1.859 1 48.97 34 HIS B N 1
ATOM 2948 C CA . HIS B 1 34 ? -26.297 5.492 2.248 1 48.97 34 HIS B CA 1
ATOM 2949 C C . HIS B 1 34 ? -25.469 5.109 1.026 1 48.97 34 HIS B C 1
ATOM 2951 O O . HIS B 1 34 ? -25.875 4.27 0.226 1 48.97 34 HIS B O 1
ATOM 2957 N N . LYS B 1 35 ? -24.891 6.098 0.375 1 54.28 35 LYS B N 1
ATOM 2958 C CA . LYS B 1 35 ? -24.062 5.793 -0.791 1 54.28 35 LYS B CA 1
ATOM 2959 C C . LYS B 1 35 ? -23.297 4.488 -0.595 1 54.28 35 LYS B C 1
ATOM 2961 O O . LYS B 1 35 ? -22.766 4.23 0.489 1 54.28 35 LYS B O 1
ATOM 2966 N N . THR B 1 36 ? -23.422 3.537 -1.509 1 79.81 36 THR B N 1
ATOM 2967 C CA . THR B 1 36 ? -22.938 2.168 -1.624 1 79.81 36 THR B CA 1
ATOM 2968 C C . THR B 1 36 ? -21.406 2.15 -1.77 1 79.81 36 THR B C 1
ATOM 2970 O O . THR B 1 36 ? -20.859 2.898 -2.574 1 79.81 36 THR B O 1
ATOM 2973 N N . VAL B 1 37 ? -20.641 1.759 -0.83 1 89.25 37 VAL B N 1
ATOM 2974 C CA . VAL B 1 37 ? -19.203 1.475 -0.937 1 89.25 37 VAL B CA 1
ATOM 2975 C C . VAL B 1 37 ? -19 0.066 -1.486 1 89.25 37 VAL B C 1
ATOM 2977 O O . VAL B 1 37 ? -19.609 -0.893 -1 1 89.25 37 VAL B O 1
ATOM 2980 N N . VAL B 1 38 ? -18.297 0.046 -2.648 1 95.69 38 VAL B N 1
ATOM 2981 C CA . VAL B 1 38 ? -17.859 -1.262 -3.127 1 95.69 38 VAL B CA 1
ATOM 2982 C C . VAL B 1 38 ? -16.688 -1.752 -2.283 1 95.69 38 VAL B C 1
ATOM 2984 O O . VAL B 1 38 ? -15.648 -1.089 -2.211 1 95.69 38 VAL B O 1
ATOM 2987 N N . THR B 1 39 ? -16.859 -2.908 -1.62 1 95.12 39 THR B N 1
ATOM 2988 C CA . THR B 1 39 ? -15.836 -3.432 -0.723 1 95.12 39 THR B CA 1
ATOM 2989 C C . THR B 1 39 ? -15.219 -4.711 -1.286 1 95.12 39 THR B C 1
ATOM 2991 O O . THR B 1 39 ? -15.938 -5.57 -1.806 1 95.12 39 THR B O 1
ATOM 2994 N N . ALA B 1 40 ? -13.906 -4.785 -1.188 1 97.44 40 ALA B N 1
ATOM 2995 C CA . ALA B 1 40 ? -13.18 -5.961 -1.671 1 97.44 40 ALA B CA 1
ATOM 2996 C C . ALA B 1 40 ? -11.984 -6.273 -0.773 1 97.44 40 ALA B C 1
ATOM 2998 O O . ALA B 1 40 ? -11.555 -5.426 0.009 1 97.44 40 ALA B O 1
ATOM 2999 N N . ALA B 1 41 ? -11.516 -7.516 -0.818 1 97.94 41 ALA B N 1
ATOM 3000 C CA . ALA B 1 41 ? -10.375 -7.949 -0.015 1 97.94 41 ALA B CA 1
ATOM 3001 C C . ALA B 1 41 ? -9.758 -9.234 -0.573 1 97.94 41 ALA B C 1
ATOM 3003 O O . ALA B 1 41 ? -10.406 -9.953 -1.34 1 97.94 41 ALA B O 1
ATOM 3004 N N . GLY B 1 42 ? -8.508 -9.539 -0.174 1 97.69 42 GLY B N 1
ATOM 3005 C CA . GLY B 1 42 ? -7.902 -10.812 -0.545 1 97.69 42 GLY B CA 1
ATOM 3006 C C . GLY B 1 42 ? -6.406 -10.711 -0.791 1 97.69 42 GLY B C 1
ATOM 3007 O O . GLY B 1 42 ? -5.66 -10.242 0.073 1 97.69 42 GLY B O 1
ATOM 3008 N N . ALA B 1 43 ? -6.004 -11.07 -1.959 1 97.94 43 ALA B N 1
ATOM 3009 C CA . ALA B 1 43 ? -4.602 -11.219 -2.33 1 97.94 43 ALA B CA 1
ATOM 3010 C C . ALA B 1 43 ? -3.828 -9.93 -2.096 1 97.94 43 ALA B C 1
ATOM 3012 O O . ALA B 1 43 ? -4.332 -8.836 -2.379 1 97.94 43 ALA B O 1
ATOM 3013 N N . THR B 1 44 ? -2.586 -10.102 -1.58 1 95.75 44 THR B N 1
ATOM 3014 C CA . THR B 1 44 ? -1.729 -8.938 -1.38 1 95.75 44 THR B CA 1
ATOM 3015 C C . THR B 1 44 ? -0.849 -8.703 -2.604 1 95.75 44 THR B C 1
ATOM 3017 O O . THR B 1 44 ? -0.309 -7.605 -2.781 1 95.75 44 THR B O 1
ATOM 3020 N N . LEU B 1 45 ? -0.671 -9.695 -3.459 1 96.38 45 LEU B N 1
ATOM 3021 C CA . LEU B 1 45 ? 0.152 -9.523 -4.652 1 96.38 45 LEU B CA 1
ATOM 3022 C C . LEU B 1 45 ? -0.339 -8.352 -5.488 1 96.38 45 LEU B C 1
ATOM 3024 O O . LEU B 1 45 ? 0.432 -7.438 -5.801 1 96.38 45 LEU B O 1
ATOM 3028 N N . PRO B 1 46 ? -1.598 -8.227 -5.766 1 96.69 46 PRO B N 1
ATOM 3029 C CA . PRO B 1 46 ? -2.061 -7.121 -6.609 1 96.69 46 PRO B CA 1
ATOM 3030 C C . PRO B 1 46 ? -2.381 -5.859 -5.812 1 96.69 46 PRO B C 1
ATOM 3032 O O . PRO B 1 46 ? -2.914 -4.895 -6.363 1 96.69 46 PRO B O 1
ATOM 3035 N N . LEU B 1 47 ? -2.115 -5.816 -4.555 1 94.5 47 LEU B N 1
ATOM 3036 C CA . LEU B 1 47 ? -2.6 -4.766 -3.662 1 94.5 47 LEU B CA 1
ATOM 3037 C C . LEU B 1 47 ? -2.154 -3.391 -4.148 1 94.5 47 LEU B C 1
ATOM 3039 O O . LEU B 1 47 ? -2.967 -2.467 -4.238 1 94.5 47 LEU B O 1
ATOM 3043 N N . PRO B 1 48 ? -0.873 -3.158 -4.543 1 89.5 48 PRO B N 1
ATOM 3044 C CA . PRO B 1 48 ? -0.495 -1.826 -5.02 1 89.5 48 PRO B CA 1
ATOM 3045 C C . PRO B 1 48 ? -1.262 -1.409 -6.273 1 89.5 48 PRO B C 1
ATOM 3047 O O . PRO B 1 48 ? -1.654 -0.247 -6.402 1 89.5 48 PRO B O 1
ATOM 3050 N N . PHE B 1 49 ? -1.507 -2.314 -7.145 1 93.81 49 PHE B N 1
ATOM 3051 C CA . PHE B 1 49 ? -2.268 -2.031 -8.352 1 93.81 49 PHE B CA 1
ATOM 3052 C C . PHE B 1 49 ? -3.717 -1.704 -8.023 1 93.81 49 PHE B C 1
ATOM 3054 O O . PHE B 1 49 ? -4.27 -0.722 -8.523 1 93.81 49 PHE B O 1
ATOM 3061 N N . TYR B 1 50 ? -4.363 -2.506 -7.16 1 96.81 50 TYR B N 1
ATOM 3062 C CA . TYR B 1 50 ? -5.758 -2.283 -6.789 1 96.81 50 TYR B CA 1
ATOM 3063 C C . TYR B 1 50 ? -5.926 -0.95 -6.07 1 96.81 50 TYR B C 1
ATOM 3065 O O . TYR B 1 50 ? -6.871 -0.207 -6.34 1 96.81 50 TYR B O 1
ATOM 3073 N N . ASN B 1 51 ? -5.023 -0.673 -5.164 1 91.94 51 ASN B N 1
ATOM 3074 C CA . ASN B 1 51 ? -5.098 0.604 -4.465 1 91.94 51 ASN B CA 1
ATOM 3075 C C . ASN B 1 51 ? -5.109 1.779 -5.438 1 91.94 51 ASN B C 1
ATOM 3077 O O . ASN B 1 51 ? -5.969 2.658 -5.348 1 91.94 51 ASN B O 1
ATOM 3081 N N . LYS B 1 52 ? -4.199 1.743 -6.344 1 91.06 52 LYS B N 1
ATOM 3082 C CA . LYS B 1 52 ? -4.086 2.852 -7.289 1 91.06 52 LYS B CA 1
ATOM 3083 C C . LYS B 1 52 ? -5.273 2.881 -8.25 1 91.06 52 LYS B C 1
ATOM 3085 O O . LYS B 1 52 ? -5.801 3.949 -8.555 1 91.06 52 LYS B O 1
ATOM 3090 N N . ALA B 1 53 ? -5.633 1.781 -8.75 1 95.75 53 ALA B N 1
ATOM 3091 C CA . ALA B 1 53 ? -6.754 1.689 -9.68 1 95.75 53 ALA B CA 1
ATOM 3092 C C . ALA B 1 53 ? -8.047 2.182 -9.039 1 95.75 53 ALA B C 1
ATOM 3094 O O . ALA B 1 53 ? -8.781 2.977 -9.633 1 95.75 53 ALA B O 1
ATOM 3095 N N . PHE B 1 54 ? -8.336 1.756 -7.859 1 96.44 54 PHE B N 1
ATOM 3096 C CA . PHE B 1 54 ? -9.594 2.092 -7.211 1 96.44 54 PHE B CA 1
ATOM 3097 C C . PHE B 1 54 ? -9.594 3.543 -6.742 1 96.44 54 PHE B C 1
ATOM 3099 O O . PHE B 1 54 ? -10.633 4.203 -6.742 1 96.44 54 PHE B O 1
ATOM 3106 N N . GLU B 1 55 ? -8.438 4.016 -6.363 1 92.5 55 GLU B N 1
ATOM 3107 C CA . GLU B 1 55 ? -8.312 5.449 -6.125 1 92.5 55 GLU B CA 1
ATOM 3108 C C . GLU B 1 55 ? -8.703 6.254 -7.363 1 92.5 55 GLU B C 1
ATOM 3110 O O . GLU B 1 55 ? -9.5 7.188 -7.277 1 92.5 55 GLU B O 1
ATOM 3115 N N . LEU B 1 56 ? -8.086 5.867 -8.477 1 92.69 56 LEU B N 1
ATOM 3116 C CA . LEU B 1 56 ? -8.359 6.578 -9.719 1 92.69 56 LEU B CA 1
ATOM 3117 C C . LEU B 1 56 ? -9.828 6.449 -10.109 1 92.69 56 LEU B C 1
ATOM 3119 O O . LEU B 1 56 ? -10.445 7.422 -10.555 1 92.69 56 LEU B O 1
ATOM 3123 N N . TYR B 1 57 ? -10.375 5.289 -9.977 1 96.81 57 TYR B N 1
ATOM 3124 C CA . TYR B 1 57 ? -11.789 5.078 -10.297 1 96.81 57 TYR B CA 1
ATOM 3125 C C . TYR B 1 57 ? -12.672 5.969 -9.43 1 96.81 57 TYR B C 1
ATOM 3127 O O . TYR B 1 57 ? -13.641 6.559 -9.93 1 96.81 57 TYR B O 1
ATOM 3135 N N . TRP B 1 58 ? -12.414 6.004 -8.156 1 94.19 58 TRP B N 1
ATOM 3136 C CA . TRP B 1 58 ? -13.188 6.84 -7.242 1 94.19 58 TRP B CA 1
ATOM 3137 C C . TRP B 1 58 ? -13.102 8.305 -7.648 1 94.19 58 TRP B C 1
ATOM 3139 O O . TRP B 1 58 ? -14.125 9 -7.688 1 94.19 58 TRP B O 1
ATOM 3149 N N . GLU B 1 59 ? -11.945 8.734 -7.988 1 89.06 59 GLU B N 1
ATOM 3150 C CA . GLU B 1 59 ? -11.734 10.109 -8.414 1 89.06 59 GLU B CA 1
ATOM 3151 C C . GLU B 1 59 ? -12.562 10.445 -9.648 1 89.06 59 GLU B C 1
ATOM 3153 O O . GLU B 1 59 ? -13.211 11.492 -9.711 1 89.06 59 GLU B O 1
ATOM 3158 N N . LYS B 1 60 ? -12.602 9.578 -10.539 1 91.94 60 LYS B N 1
ATOM 3159 C CA . LYS B 1 60 ? -13.227 9.828 -11.836 1 91.94 60 LYS B CA 1
ATOM 3160 C C . LYS B 1 60 ? -14.742 9.703 -11.75 1 91.94 60 LYS B C 1
ATOM 3162 O O . LYS B 1 60 ? -15.469 10.43 -12.43 1 91.94 60 LYS B O 1
ATOM 3167 N N . ASN B 1 61 ? -15.203 8.766 -10.883 1 94.12 61 ASN B N 1
ATOM 3168 C CA . ASN B 1 61 ? -16.609 8.398 -10.938 1 94.12 61 ASN B CA 1
ATOM 3169 C C . ASN B 1 61 ? -17.344 8.773 -9.641 1 94.12 61 ASN B C 1
ATOM 3171 O O . ASN B 1 61 ? -18.562 8.68 -9.562 1 94.12 61 ASN B O 1
ATOM 3175 N N . ASP B 1 62 ? -16.547 9.102 -8.617 1 91.44 62 ASP B N 1
ATOM 3176 C CA . ASP B 1 62 ? -17.062 9.406 -7.285 1 91.44 62 ASP B CA 1
ATOM 3177 C C . ASP B 1 62 ? -17.812 8.219 -6.695 1 91.44 62 ASP B C 1
ATOM 3179 O O . ASP B 1 62 ? -18.922 8.375 -6.164 1 91.44 62 ASP B O 1
ATOM 3183 N N . VAL B 1 63 ? -17.375 7.051 -6.961 1 92.94 63 VAL B N 1
ATOM 3184 C CA . VAL B 1 63 ? -17.844 5.801 -6.375 1 92.94 63 VAL B CA 1
ATOM 3185 C C . VAL B 1 63 ? -16.781 5.242 -5.422 1 92.94 63 VAL B C 1
ATOM 3187 O O . VAL B 1 63 ? -15.688 4.887 -5.848 1 92.94 63 VAL B O 1
ATOM 3190 N N . PRO B 1 64 ? -17.172 5.156 -4.152 1 93.81 64 PRO B N 1
ATOM 3191 C CA . PRO B 1 64 ? -16.203 4.613 -3.191 1 93.81 64 PRO B CA 1
ATOM 3192 C C . PRO B 1 64 ? -15.906 3.135 -3.426 1 93.81 64 PRO B C 1
ATOM 3194 O O . PRO B 1 64 ? -16.828 2.324 -3.52 1 93.81 64 PRO B O 1
ATOM 3197 N N . VAL B 1 65 ? -14.641 2.848 -3.576 1 95.81 65 VAL B N 1
ATOM 3198 C CA . VAL B 1 65 ? -14.156 1.477 -3.703 1 95.81 65 VAL B CA 1
ATOM 3199 C C . VAL B 1 65 ? -12.992 1.249 -2.746 1 95.81 65 VAL B C 1
ATOM 3201 O O . VAL B 1 65 ? -12.008 1.997 -2.766 1 95.81 65 VAL B O 1
ATOM 3204 N N . THR B 1 66 ? -13.133 0.247 -1.876 1 95.19 66 THR B N 1
ATOM 3205 C CA . THR B 1 66 ? -12.078 -0.059 -0.92 1 95.19 66 THR B CA 1
ATOM 3206 C C . THR B 1 66 ? -11.617 -1.507 -1.066 1 95.19 66 THR B C 1
ATOM 3208 O O . THR B 1 66 ? -12.406 -2.379 -1.44 1 95.19 66 THR B O 1
ATOM 3211 N N . TYR B 1 67 ? -10.289 -1.739 -0.812 1 96.12 67 TYR B N 1
ATOM 3212 C CA . TYR B 1 67 ? -9.688 -3.062 -0.91 1 96.12 67 TYR B CA 1
ATOM 3213 C C . TYR B 1 67 ? -8.742 -3.318 0.256 1 96.12 67 TYR B C 1
ATOM 3215 O O . TYR B 1 67 ? -7.867 -2.494 0.548 1 96.12 67 TYR B O 1
ATOM 3223 N N . ALA B 1 68 ? -8.898 -4.477 0.891 1 95.06 68 ALA B N 1
ATOM 3224 C CA . ALA B 1 68 ? -8 -4.891 1.968 1 95.06 68 ALA B CA 1
ATOM 3225 C C . ALA B 1 68 ? -7.137 -6.074 1.539 1 95.06 68 ALA B C 1
ATOM 3227 O O . ALA B 1 68 ? -7.656 -7.113 1.123 1 95.06 68 ALA B O 1
ATOM 3228 N N . GLY B 1 69 ? -5.816 -5.918 1.636 1 95.38 69 GLY B N 1
ATOM 3229 C CA . GLY B 1 69 ? -4.906 -7.031 1.419 1 95.38 69 GLY B CA 1
ATOM 3230 C C . GLY B 1 69 ? -4.777 -7.938 2.627 1 95.38 69 GLY B C 1
ATOM 3231 O O . GLY B 1 69 ? -3.957 -7.688 3.514 1 95.38 69 GLY B O 1
ATOM 3232 N N . ILE B 1 70 ? -5.523 -9.078 2.656 1 94.38 70 ILE B N 1
ATOM 3233 C CA . ILE B 1 70 ? -5.547 -9.93 3.84 1 94.38 70 ILE B CA 1
ATOM 3234 C C . ILE B 1 70 ? -5.09 -11.344 3.469 1 94.38 70 ILE B C 1
ATOM 3236 O O . ILE B 1 70 ? -5.043 -12.234 4.32 1 94.38 70 ILE B O 1
ATOM 3240 N N . GLY B 1 71 ? -4.773 -11.562 2.24 1 95.25 71 GLY B N 1
ATOM 3241 C CA . GLY B 1 71 ? -4.406 -12.867 1.724 1 95.25 71 GLY B CA 1
ATOM 3242 C C . GLY B 1 71 ? -5.52 -13.539 0.938 1 95.25 71 GLY B C 1
ATOM 3243 O O . GLY B 1 71 ? -6.699 -13.344 1.239 1 95.25 71 GLY B O 1
ATOM 3244 N N . SER B 1 72 ? -5.168 -14.367 0.007 1 96.75 72 SER B N 1
ATOM 3245 C CA . SER B 1 72 ? -6.121 -14.992 -0.901 1 96.75 72 SER B CA 1
ATOM 3246 C C . SER B 1 72 ? -7.109 -15.867 -0.141 1 96.75 72 SER B C 1
ATOM 3248 O O . SER B 1 72 ? -8.305 -15.867 -0.439 1 96.75 72 SER B O 1
ATOM 3250 N N . GLU B 1 73 ? -6.59 -16.641 0.786 1 95.94 73 GLU B N 1
ATOM 3251 C CA . GLU B 1 73 ? -7.457 -17.547 1.532 1 95.94 73 GLU B CA 1
ATOM 3252 C C . GLU B 1 73 ? -8.516 -16.781 2.314 1 95.94 73 GLU B C 1
ATOM 3254 O O . GLU B 1 73 ? -9.695 -17.125 2.273 1 95.94 73 GLU B O 1
ATOM 3259 N N . ARG B 1 74 ? -8.094 -15.766 3.008 1 94.81 74 ARG B N 1
ATOM 3260 C CA . ARG B 1 74 ? -9.039 -14.977 3.795 1 94.81 74 ARG B CA 1
ATOM 3261 C C . ARG B 1 74 ? -9.977 -14.188 2.891 1 94.81 74 ARG B C 1
ATOM 3263 O O . ARG B 1 74 ? -11.148 -13.984 3.23 1 94.81 74 ARG B O 1
ATOM 3270 N N . GLY B 1 75 ? -9.461 -13.742 1.719 1 96.69 75 GLY B N 1
ATOM 3271 C CA . GLY B 1 75 ? -10.344 -13.125 0.745 1 96.69 75 GLY B CA 1
ATOM 3272 C C . GLY B 1 75 ? -11.484 -14.023 0.304 1 96.69 75 GLY B C 1
ATOM 3273 O O . GLY B 1 75 ? -12.641 -13.602 0.249 1 96.69 75 GLY B O 1
ATOM 3274 N N . LEU B 1 76 ? -11.141 -15.234 0.001 1 97.56 76 LEU B N 1
ATOM 3275 C CA . LEU B 1 76 ? -12.148 -16.219 -0.4 1 97.56 76 LEU B CA 1
ATOM 3276 C C . LEU B 1 76 ? -13.156 -16.453 0.72 1 97.56 76 LEU B C 1
ATOM 3278 O O . LEU B 1 76 ? -14.367 -16.531 0.468 1 97.56 76 LEU B O 1
ATOM 3282 N N . LYS B 1 77 ? -12.688 -16.578 1.916 1 95.31 77 LYS B N 1
ATOM 3283 C CA . LYS B 1 77 ? -13.57 -16.781 3.064 1 95.31 77 LYS B CA 1
ATOM 3284 C C . LYS B 1 77 ? -14.516 -15.594 3.244 1 95.31 77 LYS B C 1
ATOM 3286 O O . LYS B 1 77 ? -15.695 -15.781 3.557 1 95.31 77 LYS B O 1
ATOM 3291 N N . ALA B 1 78 ? -13.984 -14.391 3.117 1 95.69 78 ALA B N 1
ATOM 3292 C CA . ALA B 1 78 ? -14.812 -13.195 3.232 1 95.69 78 ALA B CA 1
ATOM 3293 C C . ALA B 1 78 ? -15.898 -13.18 2.162 1 95.69 78 ALA B C 1
ATOM 3295 O O . ALA B 1 78 ? -17.031 -12.758 2.424 1 95.69 78 ALA B O 1
ATOM 3296 N N . LEU B 1 79 ? -15.539 -13.594 0.949 1 96.88 79 LEU B N 1
ATOM 3297 C CA . LEU B 1 79 ? -16.531 -13.688 -0.116 1 96.88 79 LEU B CA 1
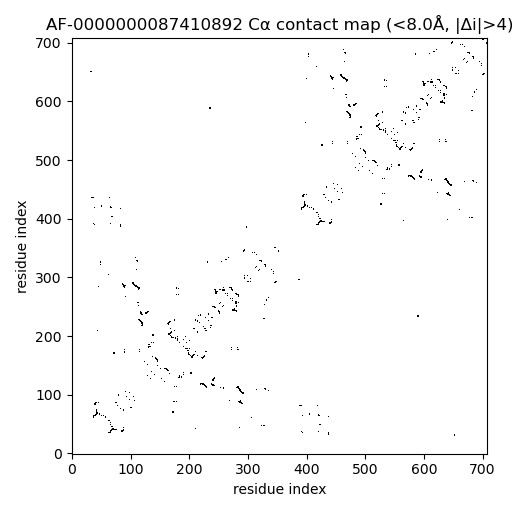ATOM 3298 C C . LEU B 1 79 ? -17.578 -14.734 0.215 1 96.88 79 LEU B C 1
ATOM 3300 O O . LEU B 1 79 ? -18.781 -14.516 0.007 1 96.88 79 LEU B O 1
ATOM 3304 N N . GLN B 1 80 ? -17.125 -15.867 0.676 1 96.44 80 GLN B N 1
ATOM 3305 C CA . GLN B 1 80 ? -18.016 -16.953 1.067 1 96.44 80 GLN B CA 1
ATOM 3306 C C . GLN B 1 80 ? -19.062 -16.469 2.072 1 96.44 80 GLN B C 1
ATOM 3308 O O . GLN B 1 80 ? -20.219 -16.859 1.986 1 96.44 80 GLN B O 1
ATOM 3313 N N . ARG B 1 81 ? -18.609 -15.641 2.951 1 93.69 81 ARG B N 1
ATOM 3314 C CA . ARG B 1 81 ? -19.469 -15.141 4.012 1 93.69 81 ARG B CA 1
ATOM 3315 C C . ARG B 1 81 ? -20.25 -13.906 3.545 1 93.69 81 ARG B C 1
ATOM 3317 O O . ARG B 1 81 ? -20.984 -13.297 4.328 1 93.69 81 ARG B O 1
ATOM 3324 N N . ARG B 1 82 ? -19.984 -13.492 2.33 1 93.44 82 ARG B N 1
ATOM 3325 C CA . ARG B 1 82 ? -20.656 -12.352 1.707 1 93.44 82 ARG B CA 1
ATOM 3326 C C . ARG B 1 82 ? -20.406 -11.07 2.496 1 93.44 82 ARG B C 1
ATOM 3328 O O . ARG B 1 82 ? -21.312 -10.25 2.676 1 93.44 82 ARG B O 1
ATOM 3335 N N . GLN B 1 83 ? -19.141 -10.984 2.967 1 91.62 83 GLN B N 1
ATOM 3336 C CA . GLN B 1 83 ? -18.734 -9.789 3.697 1 91.62 83 GLN B CA 1
ATOM 3337 C C . GLN B 1 83 ? -18.219 -8.711 2.748 1 91.62 83 GLN B C 1
ATOM 3339 O O . GLN B 1 83 ? -18.078 -7.551 3.133 1 91.62 83 GLN B O 1
ATOM 3344 N N . ILE B 1 84 ? -17.906 -9.109 1.55 1 94.81 84 ILE B N 1
ATOM 3345 C CA . ILE B 1 84 ? -17.344 -8.211 0.551 1 94.81 84 ILE B CA 1
ATOM 3346 C C . ILE B 1 84 ? -18 -8.453 -0.801 1 94.81 84 ILE B C 1
ATOM 3348 O O . ILE B 1 84 ? -18.641 -9.492 -1.004 1 94.81 84 ILE B O 1
ATOM 3352 N N . ASP B 1 85 ? -17.828 -7.438 -1.663 1 96.38 85 ASP B N 1
ATOM 3353 C CA . ASP B 1 85 ? -18.484 -7.512 -2.969 1 96.38 85 ASP B CA 1
ATOM 3354 C C . ASP B 1 85 ? -17.703 -8.422 -3.916 1 96.38 85 ASP B C 1
ATOM 3356 O O . ASP B 1 85 ? -18.297 -9.078 -4.773 1 96.38 85 ASP B O 1
ATOM 3360 N N . PHE B 1 86 ? -16.406 -8.422 -3.836 1 98 86 PHE B N 1
ATOM 3361 C CA . PHE B 1 86 ? -15.578 -9.32 -4.621 1 98 86 PHE B CA 1
ATOM 3362 C C . PHE B 1 86 ? -14.25 -9.586 -3.916 1 98 86 PHE B C 1
ATOM 3364 O O . PHE B 1 86 ? -13.852 -8.828 -3.033 1 98 86 PHE B O 1
ATOM 3371 N N . ALA B 1 87 ? -13.594 -10.734 -4.289 1 98.5 87 ALA B N 1
ATOM 3372 C CA . ALA B 1 87 ? -12.344 -11.148 -3.65 1 98.5 87 ALA B CA 1
ATOM 3373 C C . ALA B 1 87 ? -11.188 -11.156 -4.648 1 98.5 87 ALA B C 1
ATOM 3375 O O . ALA B 1 87 ? -11.359 -11.57 -5.797 1 98.5 87 ALA B O 1
ATOM 3376 N N . GLY B 1 88 ? -10.047 -10.609 -4.211 1 98.44 88 GLY B N 1
ATOM 3377 C CA . GLY B 1 88 ? -8.812 -10.812 -4.945 1 98.44 88 GLY B CA 1
ATOM 3378 C C . GLY B 1 88 ? -8.094 -12.094 -4.57 1 98.44 88 GLY B C 1
ATOM 3379 O O . GLY B 1 88 ? -7.918 -12.391 -3.387 1 98.44 88 GLY B O 1
ATOM 3380 N N . VAL B 1 89 ? -7.68 -12.867 -5.621 1 98.12 89 VAL B N 1
ATOM 3381 C CA . VAL B 1 89 ? -6.957 -14.109 -5.371 1 98.12 89 VAL B CA 1
ATOM 3382 C C . VAL B 1 89 ? -5.859 -14.289 -6.418 1 98.12 89 VAL B C 1
ATOM 3384 O O . VAL B 1 89 ? -6.012 -13.859 -7.566 1 98.12 89 VAL B O 1
ATOM 3387 N N . ASP B 1 90 ? -4.832 -14.961 -6.035 1 97.69 90 ASP B N 1
ATOM 3388 C CA . ASP B 1 90 ? -3.742 -15.195 -6.977 1 97.69 90 ASP B CA 1
ATOM 3389 C C . ASP B 1 90 ? -3.783 -16.625 -7.512 1 97.69 90 ASP B C 1
ATOM 3391 O O . ASP B 1 90 ? -2.914 -17.031 -8.289 1 97.69 90 ASP B O 1
ATOM 3395 N N . VAL B 1 91 ? -4.715 -17.375 -7.027 1 95.81 91 VAL B N 1
ATOM 3396 C CA . VAL B 1 91 ? -4.945 -18.734 -7.5 1 95.81 91 VAL B CA 1
ATOM 3397 C C . VAL B 1 91 ? -6.445 -19.031 -7.527 1 95.81 91 VAL B C 1
ATOM 3399 O O . VAL B 1 91 ? -7.184 -18.578 -6.648 1 95.81 91 VAL B O 1
ATOM 3402 N N . LEU B 1 92 ? -6.82 -19.703 -8.562 1 96.25 92 LEU B N 1
ATOM 3403 C CA . LEU B 1 92 ? -8.227 -20.078 -8.672 1 96.25 92 LEU B CA 1
ATOM 3404 C C . LEU B 1 92 ? -8.625 -21.031 -7.547 1 96.25 92 LEU B C 1
ATOM 3406 O O . LEU B 1 92 ? -7.82 -21.844 -7.105 1 96.25 92 LEU B O 1
ATOM 3410 N N . PRO B 1 93 ? -9.875 -20.938 -7.086 1 95.94 93 PRO B N 1
ATOM 3411 C CA . PRO B 1 93 ? -10.328 -21.844 -6.035 1 95.94 93 PRO B CA 1
ATOM 3412 C C . PRO B 1 93 ? -10.289 -23.312 -6.477 1 95.94 93 PRO B C 1
ATOM 3414 O O . PRO B 1 93 ? -10.555 -23.609 -7.641 1 95.94 93 PRO B O 1
ATOM 3417 N N . THR B 1 94 ? -9.938 -24.141 -5.539 1 93.69 94 THR B N 1
ATOM 3418 C CA . THR B 1 94 ? -10.078 -25.578 -5.766 1 93.69 94 THR B CA 1
ATOM 3419 C C . THR B 1 94 ? -11.555 -25.953 -5.926 1 93.69 94 THR B C 1
ATOM 3421 O O . THR B 1 94 ? -12.438 -25.141 -5.648 1 93.69 94 THR B O 1
ATOM 3424 N N . LYS B 1 95 ? -11.773 -27.188 -6.383 1 94.75 95 LYS B N 1
ATOM 3425 C CA . LYS B 1 95 ? -13.148 -27.656 -6.488 1 94.75 95 LYS B CA 1
ATOM 3426 C C . LYS B 1 95 ? -13.859 -27.594 -5.141 1 94.75 95 LYS B C 1
ATOM 3428 O O . LYS B 1 95 ? -15.016 -27.156 -5.062 1 94.75 95 LYS B O 1
ATOM 3433 N N . ALA B 1 96 ? -13.141 -28.016 -4.129 1 95.25 96 ALA B N 1
ATOM 3434 C CA . ALA B 1 96 ? -13.719 -27.984 -2.787 1 95.25 96 ALA B CA 1
ATOM 3435 C C . ALA B 1 96 ? -14.07 -26.562 -2.367 1 95.25 96 ALA B C 1
ATOM 3437 O O . ALA B 1 96 ? -15.133 -26.328 -1.776 1 95.25 96 ALA B O 1
ATOM 3438 N N . GLU B 1 97 ? -13.211 -25.625 -2.639 1 95.62 97 GLU B N 1
ATOM 3439 C CA . GLU B 1 97 ? -13.453 -24.219 -2.312 1 95.62 97 GLU B CA 1
ATOM 3440 C C . GLU B 1 97 ? -14.641 -23.672 -3.1 1 95.62 97 GLU B C 1
ATOM 3442 O O . GLU B 1 97 ? -15.492 -22.984 -2.543 1 95.62 97 GLU B O 1
ATOM 3447 N N . ARG B 1 98 ? -14.664 -23.953 -4.34 1 95.88 98 ARG B N 1
ATOM 3448 C CA . ARG B 1 98 ? -15.75 -23.484 -5.195 1 95.88 98 ARG B CA 1
ATOM 3449 C C . ARG B 1 98 ? -17.094 -24 -4.703 1 95.88 98 ARG B C 1
ATOM 3451 O O . ARG B 1 98 ? -18.078 -23.266 -4.66 1 95.88 98 ARG B O 1
ATOM 3458 N N . ASP B 1 99 ? -17.109 -25.25 -4.336 1 95.69 99 ASP B N 1
ATOM 3459 C CA . ASP B 1 99 ? -18.344 -25.891 -3.893 1 95.69 99 ASP B CA 1
ATOM 3460 C C . ASP B 1 99 ? -18.812 -25.312 -2.562 1 95.69 99 ASP B C 1
ATOM 3462 O O . ASP B 1 99 ? -20 -25.391 -2.229 1 95.69 99 ASP B O 1
ATOM 3466 N N . SER B 1 100 ? -17.875 -24.766 -1.845 1 95.88 100 SER B N 1
ATOM 3467 C CA . SER B 1 100 ? -18.234 -24.203 -0.541 1 95.88 100 SER B CA 1
ATOM 3468 C C . SER B 1 100 ? -18.875 -22.828 -0.678 1 95.88 100 SER B C 1
ATOM 3470 O O . SER B 1 100 ? -19.469 -22.328 0.274 1 95.88 100 SER B O 1
ATOM 3472 N N . LEU B 1 101 ? -18.797 -22.234 -1.803 1 96.62 101 LEU B N 1
ATOM 3473 C CA . LEU B 1 101 ? -19.359 -20.906 -2.016 1 96.62 101 LEU B CA 1
ATOM 3474 C C . LEU B 1 101 ? -20.875 -20.984 -2.193 1 96.62 101 LEU B C 1
ATOM 3476 O O . LEU B 1 101 ? -21.391 -21.922 -2.818 1 96.62 101 LEU B O 1
ATOM 3480 N N . PRO B 1 102 ? -21.656 -20 -1.703 1 96.12 102 PRO B N 1
ATOM 3481 C CA . PRO B 1 102 ? -23.109 -20.031 -1.75 1 96.12 102 PRO B CA 1
ATOM 3482 C C . PRO B 1 102 ? -23.656 -19.828 -3.158 1 96.12 102 PRO B C 1
ATOM 3484 O O . PRO B 1 102 ? -24.859 -19.969 -3.385 1 96.12 102 PRO B O 1
ATOM 3487 N N . GLY B 1 103 ? -22.828 -19.484 -4.098 1 96.44 103 GLY B N 1
ATOM 3488 C CA . GLY B 1 103 ? -23.219 -19.25 -5.48 1 96.44 103 GLY B CA 1
ATOM 3489 C C . GLY B 1 103 ? -22.094 -19.453 -6.465 1 96.44 103 GLY B C 1
ATOM 3490 O O . GLY B 1 103 ? -20.938 -19.609 -6.062 1 96.44 103 GLY B O 1
ATOM 3491 N N . LYS B 1 104 ? -22.5 -19.438 -7.703 1 97.06 104 LYS B N 1
ATOM 3492 C CA . LYS B 1 104 ? -21.5 -19.531 -8.758 1 97.06 104 LYS B CA 1
ATOM 3493 C C . LYS B 1 104 ? -20.656 -18.266 -8.82 1 97.06 104 LYS B C 1
ATOM 3495 O O . LYS B 1 104 ? -21.172 -17.156 -8.789 1 97.06 104 LYS B O 1
ATOM 3500 N N . VAL B 1 105 ? -19.375 -18.484 -8.906 1 97.81 105 VAL B N 1
ATOM 3501 C CA . VAL B 1 105 ? -18.484 -17.328 -8.977 1 97.81 105 VAL B CA 1
ATOM 3502 C C . VAL B 1 105 ? -17.828 -17.281 -10.359 1 97.81 105 VAL B C 1
ATOM 3504 O O . VAL B 1 105 ? -17.547 -18.328 -10.961 1 97.81 105 VAL B O 1
ATOM 3507 N N . LEU B 1 106 ? -17.656 -16.062 -10.82 1 97.75 106 LEU B N 1
ATOM 3508 C CA . LEU B 1 106 ? -16.797 -15.781 -11.969 1 97.75 106 LEU B CA 1
ATOM 3509 C C . LEU B 1 106 ? -15.383 -15.43 -11.516 1 97.75 106 LEU B C 1
ATOM 3511 O O . LEU B 1 106 ? -15.195 -14.742 -10.516 1 97.75 106 LEU B O 1
ATOM 3515 N N . ALA B 1 107 ? -14.469 -15.984 -12.195 1 97.62 107 ALA B N 1
ATOM 3516 C CA . ALA B 1 107 ? -13.062 -15.617 -12 1 97.62 107 ALA B CA 1
ATOM 3517 C C . ALA B 1 107 ? -12.547 -14.758 -13.148 1 97.62 107 ALA B C 1
ATOM 3519 O O . ALA B 1 107 ? -12.477 -15.219 -14.289 1 97.62 107 ALA B O 1
ATOM 3520 N N . LEU B 1 108 ? -12.211 -13.539 -12.859 1 97.94 108 LEU B N 1
ATOM 3521 C CA . LEU B 1 108 ? -11.727 -12.586 -13.852 1 97.94 108 LEU B CA 1
ATOM 3522 C C . LEU B 1 108 ? -10.25 -12.281 -13.641 1 97.94 108 LEU B C 1
ATOM 3524 O O . LEU B 1 108 ? -9.867 -11.727 -12.609 1 97.94 108 LEU B O 1
ATOM 3528 N N . PRO B 1 109 ? -9.391 -12.703 -14.609 1 97.62 109 PRO B N 1
ATOM 3529 C CA . PRO B 1 109 ? -8.023 -12.188 -14.477 1 97.62 109 PRO B CA 1
ATOM 3530 C C . PRO B 1 109 ? -7.961 -10.664 -14.555 1 97.62 109 PRO B C 1
ATOM 3532 O O . PRO B 1 109 ? -8.695 -10.047 -15.336 1 97.62 109 PRO B O 1
ATOM 3535 N N . THR B 1 110 ? -7.137 -10.062 -13.734 1 97.62 110 THR B N 1
ATOM 3536 C CA . THR B 1 110 ? -7.133 -8.602 -13.695 1 97.62 110 THR B CA 1
ATOM 3537 C C . THR B 1 110 ? -5.766 -8.055 -14.094 1 97.62 110 THR B C 1
ATOM 3539 O O . THR B 1 110 ? -5.664 -6.938 -14.609 1 97.62 110 THR B O 1
ATOM 3542 N N . CYS B 1 111 ? -4.695 -8.727 -13.82 1 97.12 111 CYS B N 1
ATOM 3543 C CA . CYS B 1 111 ? -3.34 -8.406 -14.258 1 97.12 111 CYS B CA 1
ATOM 3544 C C . CYS B 1 111 ? -2.406 -9.594 -14.047 1 97.12 111 CYS B C 1
ATOM 3546 O O . CYS B 1 111 ? -2.846 -10.672 -13.656 1 97.12 111 CYS B O 1
ATOM 3548 N N . MET B 1 112 ? -1.225 -9.414 -14.531 1 97.25 112 MET B N 1
ATOM 3549 C CA . MET B 1 112 ? -0.212 -10.445 -14.328 1 97.25 112 MET B CA 1
ATOM 3550 C C . MET B 1 112 ? 0.94 -9.914 -13.477 1 97.25 112 MET B C 1
ATOM 3552 O O . MET B 1 112 ? 1.197 -8.711 -13.453 1 97.25 112 MET B O 1
ATOM 3556 N N . GLY B 1 113 ? 1.499 -10.781 -12.734 1 96.81 113 GLY B N 1
ATOM 3557 C CA . GLY B 1 113 ? 2.689 -10.5 -11.953 1 96.81 113 GLY B CA 1
ATOM 3558 C C . GLY B 1 113 ? 3.641 -11.68 -11.867 1 96.81 113 GLY B C 1
ATOM 3559 O O . GLY B 1 113 ? 3.594 -12.578 -12.711 1 96.81 113 GLY B O 1
ATOM 3560 N N . ALA B 1 114 ? 4.531 -11.57 -10.945 1 97.81 114 ALA B N 1
ATOM 3561 C CA . ALA B 1 114 ? 5.484 -12.648 -10.703 1 97.81 114 ALA B CA 1
ATOM 3562 C C . ALA B 1 114 ? 5.863 -12.719 -9.227 1 97.81 114 ALA B C 1
ATOM 3564 O O . ALA B 1 114 ? 5.75 -11.734 -8.5 1 97.81 114 ALA B O 1
ATOM 3565 N N . VAL B 1 115 ? 6.152 -13.906 -8.836 1 98.44 115 VAL B N 1
ATOM 3566 C CA . VAL B 1 115 ? 6.762 -14.125 -7.531 1 98.44 115 VAL B CA 1
ATOM 3567 C C . VAL B 1 115 ? 8.281 -14.109 -7.66 1 98.44 115 VAL B C 1
ATOM 3569 O O . VAL B 1 115 ? 8.867 -14.977 -8.312 1 98.44 115 VAL B O 1
ATOM 3572 N N . THR B 1 116 ? 8.906 -13.148 -7.023 1 98.06 116 THR B N 1
ATOM 3573 C CA . THR B 1 116 ? 10.336 -12.906 -7.125 1 98.06 116 THR B CA 1
ATOM 3574 C C . THR B 1 116 ? 11.07 -13.477 -5.91 1 98.06 116 THR B C 1
ATOM 3576 O O . THR B 1 116 ? 10.578 -13.375 -4.781 1 98.06 116 THR B O 1
ATOM 3579 N N . VAL B 1 117 ? 12.164 -14.086 -6.211 1 98.75 117 VAL B N 1
ATOM 3580 C CA . VAL B 1 117 ? 13.055 -14.5 -5.129 1 98.75 117 VAL B CA 1
ATOM 3581 C C . VAL B 1 117 ? 13.883 -13.305 -4.66 1 98.75 117 VAL B C 1
ATOM 3583 O O . VAL B 1 117 ? 14.797 -12.859 -5.355 1 98.75 117 VAL B O 1
ATOM 3586 N N . ALA B 1 118 ? 13.523 -12.805 -3.533 1 97.94 118 ALA B N 1
ATOM 3587 C CA . ALA B 1 118 ? 14.219 -11.672 -2.91 1 97.94 118 ALA B CA 1
ATOM 3588 C C . ALA B 1 118 ? 15.25 -12.156 -1.896 1 97.94 118 ALA B C 1
ATOM 3590 O O . ALA B 1 118 ? 15.023 -13.148 -1.199 1 97.94 118 ALA B O 1
ATOM 3591 N N . TYR B 1 119 ? 16.344 -11.477 -1.837 1 98.5 119 TYR B N 1
ATOM 3592 C CA . TYR B 1 119 ? 17.359 -11.852 -0.854 1 98.5 119 TYR B CA 1
ATOM 3593 C C . TYR B 1 119 ? 18.109 -10.625 -0.35 1 98.5 119 TYR B C 1
ATOM 3595 O O . TYR B 1 119 ? 17.938 -9.523 -0.873 1 98.5 119 TYR B O 1
ATOM 3603 N N . ASN B 1 120 ? 18.781 -10.82 0.72 1 97.44 120 ASN B N 1
ATOM 3604 C CA . ASN B 1 120 ? 19.609 -9.789 1.34 1 97.44 120 ASN B CA 1
ATOM 3605 C C . ASN B 1 120 ? 21.016 -10.289 1.613 1 97.44 120 ASN B C 1
ATOM 3607 O O . ASN B 1 120 ? 21.266 -10.93 2.635 1 97.44 120 ASN B O 1
ATOM 3611 N N . LEU B 1 121 ? 21.875 -10.008 0.729 1 97.44 121 LEU B N 1
ATOM 3612 C CA . LEU B 1 121 ? 23.297 -10.359 0.819 1 97.44 121 LEU B CA 1
ATOM 3613 C C . LEU B 1 121 ? 24.172 -9.219 0.334 1 97.44 121 LEU B C 1
ATOM 3615 O O . LEU B 1 121 ? 24.672 -9.242 -0.792 1 97.44 121 LEU B O 1
ATOM 3619 N N . LYS B 1 122 ? 24.469 -8.344 1.25 1 92.75 122 LYS B N 1
ATOM 3620 C CA . LYS B 1 122 ? 25.234 -7.156 0.885 1 92.75 122 LYS B CA 1
ATOM 3621 C C . LYS B 1 122 ? 26.547 -7.539 0.208 1 92.75 122 LYS B C 1
ATOM 3623 O O . LYS B 1 122 ? 27.25 -8.438 0.675 1 92.75 122 LYS B O 1
ATOM 3628 N N . GLY B 1 123 ? 26.781 -6.875 -0.898 1 92.94 123 GLY B N 1
ATOM 3629 C CA . GLY B 1 123 ? 28.016 -7.117 -1.621 1 92.94 123 GLY B CA 1
ATOM 3630 C C . GLY B 1 123 ? 27.891 -8.219 -2.66 1 92.94 123 GLY B C 1
ATOM 3631 O O . GLY B 1 123 ? 28.844 -8.461 -3.42 1 92.94 123 GLY B O 1
ATOM 3632 N N . THR B 1 124 ? 26.812 -8.922 -2.717 1 96.38 124 THR B N 1
ATOM 3633 C CA . THR B 1 124 ? 26.578 -10 -3.674 1 96.38 124 THR B CA 1
ATOM 3634 C C . THR B 1 124 ? 25.391 -9.672 -4.566 1 96.38 124 THR B C 1
ATOM 3636 O O . THR B 1 124 ? 24.234 -9.961 -4.219 1 96.38 124 THR B O 1
ATOM 3639 N N . ASP B 1 125 ? 25.672 -9.18 -5.719 1 94.62 125 ASP B N 1
ATOM 3640 C CA . ASP B 1 125 ? 24.609 -8.844 -6.668 1 94.62 125 ASP B CA 1
ATOM 3641 C C . ASP B 1 125 ? 24.531 -9.883 -7.785 1 94.62 125 ASP B C 1
ATOM 3643 O O . ASP B 1 125 ? 25.438 -10.695 -7.949 1 94.62 125 ASP B O 1
ATOM 3647 N N . ASN B 1 126 ? 23.484 -9.969 -8.398 1 96.38 126 ASN B N 1
ATOM 3648 C CA . ASN B 1 126 ? 23.281 -10.805 -9.578 1 96.38 126 ASN B CA 1
ATOM 3649 C C . ASN B 1 126 ? 23.359 -12.289 -9.234 1 96.38 126 ASN B C 1
ATOM 3651 O O . ASN B 1 126 ? 23.891 -13.078 -10.016 1 96.38 126 ASN B O 1
ATOM 3655 N N . LEU B 1 127 ? 22.875 -12.609 -8.078 1 98.62 127 LEU B N 1
ATOM 3656 C CA . LEU B 1 127 ? 22.828 -14.008 -7.66 1 98.62 127 LEU B CA 1
ATOM 3657 C C . LEU B 1 127 ? 21.938 -14.82 -8.594 1 98.62 127 LEU B C 1
ATOM 3659 O O . LEU B 1 127 ? 20.844 -14.375 -8.969 1 98.62 127 LEU B O 1
ATOM 3663 N N . ARG B 1 128 ? 22.469 -15.969 -8.953 1 98.81 128 ARG B N 1
ATOM 3664 C CA . ARG B 1 128 ? 21.719 -16.922 -9.758 1 98.81 128 ARG B CA 1
ATOM 3665 C C . ARG B 1 128 ? 21.281 -18.125 -8.914 1 98.81 128 ARG B C 1
ATOM 3667 O O . ARG B 1 128 ? 22.031 -18.609 -8.078 1 98.81 128 ARG B O 1
ATOM 3674 N N . LEU B 1 129 ? 20.016 -18.516 -9.102 1 98.94 129 LEU B N 1
ATOM 3675 C CA . LEU B 1 129 ? 19.484 -19.719 -8.469 1 98.94 129 LEU B CA 1
ATOM 3676 C C . LEU B 1 129 ? 18.688 -20.547 -9.469 1 98.94 129 LEU B C 1
ATOM 3678 O O . LEU B 1 129 ? 18.266 -20.047 -10.508 1 98.94 129 LEU B O 1
ATOM 3682 N N . THR B 1 130 ? 18.562 -21.828 -9.172 1 98.81 130 THR B N 1
ATOM 3683 C CA . THR B 1 130 ? 17.641 -22.719 -9.883 1 98.81 130 THR B CA 1
ATOM 3684 C C . THR B 1 130 ? 16.469 -23.094 -9 1 98.81 130 THR B C 1
ATOM 3686 O O . THR B 1 130 ? 16.5 -22.891 -7.785 1 98.81 130 THR B O 1
ATOM 3689 N N . GLY B 1 131 ? 15.43 -23.641 -9.695 1 98.81 131 GLY B N 1
ATOM 3690 C CA . GLY B 1 131 ? 14.289 -24.109 -8.93 1 98.81 131 GLY B CA 1
ATOM 3691 C C . GLY B 1 131 ? 14.664 -25.172 -7.914 1 98.81 131 GLY B C 1
ATOM 3692 O O . GLY B 1 131 ? 14.141 -25.188 -6.793 1 98.81 131 GLY B O 1
ATOM 3693 N N . GLU B 1 132 ? 15.578 -26.047 -8.266 1 98.69 132 GLU B N 1
ATOM 3694 C CA . GLU B 1 132 ? 16.031 -27.109 -7.371 1 98.69 132 GLU B CA 1
ATOM 3695 C C . GLU B 1 132 ? 16.766 -26.547 -6.156 1 98.69 132 GLU B C 1
ATOM 3697 O O . GLU B 1 132 ? 16.562 -27.016 -5.035 1 98.69 132 GLU B O 1
ATOM 3702 N N . LEU B 1 133 ? 17.609 -25.578 -6.402 1 98.88 133 LEU B N 1
ATOM 3703 C CA . LEU B 1 133 ? 18.312 -24.922 -5.301 1 98.88 133 LEU B CA 1
ATOM 3704 C C . LEU B 1 133 ? 17.328 -24.234 -4.355 1 98.88 133 LEU B C 1
ATOM 3706 O O . LEU B 1 133 ? 17.453 -24.359 -3.135 1 98.88 133 LEU B O 1
ATOM 3710 N N . LEU B 1 134 ? 16.375 -23.516 -4.969 1 98.75 134 LEU B N 1
ATOM 3711 C CA . LEU B 1 134 ? 15.367 -22.828 -4.168 1 98.75 134 LEU B CA 1
ATOM 3712 C C . LEU B 1 134 ? 14.594 -23.812 -3.301 1 98.75 134 LEU B C 1
ATOM 3714 O O . LEU B 1 134 ? 14.367 -23.562 -2.117 1 98.75 134 LEU B O 1
ATOM 3718 N N . ALA B 1 135 ? 14.195 -24.922 -3.916 1 98.75 135 ALA B N 1
ATOM 3719 C CA . ALA B 1 135 ? 13.5 -25.969 -3.18 1 98.75 135 ALA B CA 1
ATOM 3720 C C . ALA B 1 135 ? 14.328 -26.469 -1.994 1 98.75 135 ALA B C 1
ATOM 3722 O O . ALA B 1 135 ? 13.828 -26.547 -0.872 1 98.75 135 ALA B O 1
ATOM 3723 N N . ASP B 1 136 ? 15.57 -26.734 -2.207 1 98.81 136 ASP B N 1
ATOM 3724 C CA . ASP B 1 136 ? 16.438 -27.266 -1.169 1 98.81 136 ASP B CA 1
ATOM 3725 C C . ASP B 1 136 ? 16.688 -26.234 -0.071 1 98.81 136 ASP B C 1
ATOM 3727 O O . ASP B 1 136 ? 16.828 -26.594 1.102 1 98.81 136 ASP B O 1
ATOM 3731 N N . ILE B 1 137 ? 16.75 -25 -0.434 1 98.81 137 ILE B N 1
ATOM 3732 C CA . ILE B 1 137 ? 16.938 -23.938 0.545 1 98.81 137 ILE B CA 1
ATOM 3733 C C . ILE B 1 137 ? 15.727 -23.875 1.472 1 98.81 137 ILE B C 1
ATOM 3735 O O . ILE B 1 137 ? 15.867 -23.906 2.695 1 98.81 137 ILE B O 1
ATOM 3739 N N . PHE B 1 138 ? 14.555 -23.859 0.942 1 98.69 138 PHE B N 1
ATOM 3740 C CA . PHE B 1 138 ? 13.352 -23.703 1.751 1 98.69 138 PHE B CA 1
ATOM 3741 C C . PHE B 1 138 ? 13.016 -24.984 2.494 1 98.69 138 PHE B C 1
ATOM 3743 O O . PHE B 1 138 ? 12.281 -24.969 3.48 1 98.69 138 PHE B O 1
ATOM 3750 N N . MET B 1 139 ? 13.602 -26.125 2.021 1 98.25 139 MET B N 1
ATOM 3751 C CA . MET B 1 139 ? 13.43 -27.375 2.742 1 98.25 139 MET B CA 1
ATOM 3752 C C . MET B 1 139 ? 14.523 -27.562 3.789 1 98.25 139 MET B C 1
ATOM 3754 O O . MET B 1 139 ? 14.516 -28.531 4.539 1 98.25 139 MET B O 1
ATOM 3758 N N . GLY B 1 140 ? 15.484 -26.688 3.852 1 97.88 140 GLY B N 1
ATOM 3759 C CA . GLY B 1 140 ? 16.531 -26.719 4.867 1 97.88 140 GLY B CA 1
ATOM 3760 C C . GLY B 1 140 ? 17.672 -27.656 4.52 1 97.88 140 GLY B C 1
ATOM 3761 O O . GLY B 1 140 ? 18.469 -28.031 5.387 1 97.88 140 GLY B O 1
ATOM 3762 N N . LYS B 1 141 ? 17.75 -28.031 3.328 1 98.19 141 LYS B N 1
ATOM 3763 C CA . LYS B 1 141 ? 18.812 -28.922 2.889 1 98.19 141 LYS B CA 1
ATOM 3764 C C . LYS B 1 141 ? 20.078 -28.141 2.512 1 98.19 141 LYS B C 1
ATOM 3766 O O . LYS B 1 141 ? 21.172 -28.688 2.559 1 98.19 141 LYS B O 1
ATOM 3771 N N . ILE B 1 142 ? 19.922 -26.953 2.016 1 98.69 142 ILE B N 1
ATOM 3772 C CA . ILE B 1 142 ? 21 -26 1.818 1 98.69 142 ILE B CA 1
ATOM 3773 C C . ILE B 1 142 ? 20.891 -24.875 2.848 1 98.69 142 ILE B C 1
ATOM 3775 O O . ILE B 1 142 ? 19.875 -24.188 2.912 1 98.69 142 ILE B O 1
ATOM 3779 N N . VAL B 1 143 ? 21.953 -24.625 3.65 1 98.38 143 VAL B N 1
ATOM 3780 C CA . VAL B 1 143 ? 21.766 -23.75 4.809 1 98.38 143 VAL B CA 1
ATOM 3781 C C . VAL B 1 143 ? 22.812 -22.641 4.793 1 98.38 143 VAL B C 1
ATOM 3783 O O . VAL B 1 143 ? 22.75 -21.719 5.609 1 98.38 143 VAL B O 1
ATOM 3786 N N . LYS B 1 144 ? 23.797 -22.734 3.84 1 98.75 144 LYS B N 1
ATOM 3787 C CA . LYS B 1 144 ? 24.812 -21.703 3.748 1 98.75 144 LYS B CA 1
ATOM 3788 C C . LYS B 1 144 ? 24.891 -21.109 2.338 1 98.75 144 LYS B C 1
ATOM 3790 O O . LYS B 1 144 ? 24.734 -21.844 1.354 1 98.75 144 LYS B O 1
ATOM 3795 N N . TRP B 1 145 ? 25.203 -19.859 2.303 1 98.81 145 TRP B N 1
ATOM 3796 C CA . TRP B 1 145 ? 25.219 -19.172 1.018 1 98.81 145 TRP B CA 1
ATOM 3797 C C . TRP B 1 145 ? 26.391 -19.641 0.165 1 98.81 145 TRP B C 1
ATOM 3799 O O . TRP B 1 145 ? 26.328 -19.625 -1.066 1 98.81 145 TRP B O 1
ATOM 3809 N N . ASN B 1 146 ? 27.469 -20.141 0.801 1 98.62 146 ASN B N 1
ATOM 3810 C CA . ASN B 1 146 ? 28.625 -20.578 0.026 1 98.62 146 ASN B CA 1
ATOM 3811 C C . ASN B 1 146 ? 28.562 -22.078 -0.269 1 98.62 146 ASN B C 1
ATOM 3813 O O . ASN B 1 146 ? 29.578 -22.703 -0.562 1 98.62 146 ASN B O 1
ATOM 3817 N N . ASP B 1 147 ? 27.391 -22.688 -0.058 1 98.75 147 ASP B N 1
ATOM 3818 C CA . ASP B 1 147 ? 27.188 -24.062 -0.486 1 98.75 147 ASP B CA 1
ATOM 3819 C C . ASP B 1 147 ? 27.703 -24.281 -1.911 1 98.75 147 ASP B C 1
ATOM 3821 O O . ASP B 1 147 ? 27.469 -23.438 -2.787 1 98.75 147 ASP B O 1
ATOM 3825 N N . ALA B 1 148 ? 28.312 -25.438 -2.201 1 98.69 148 ALA B N 1
ATOM 3826 C CA . ALA B 1 148 ? 28.969 -25.734 -3.477 1 98.69 148 ALA B CA 1
ATOM 3827 C C . ALA B 1 148 ? 27.953 -25.734 -4.621 1 98.69 148 ALA B C 1
ATOM 3829 O O . ALA B 1 148 ? 28.281 -25.344 -5.746 1 98.69 148 ALA B O 1
ATOM 3830 N N . ARG B 1 149 ? 26.812 -26.109 -4.348 1 98.56 149 ARG B N 1
ATOM 3831 C CA . ARG B 1 149 ? 25.781 -26.172 -5.375 1 98.56 149 ARG B CA 1
ATOM 3832 C C . ARG B 1 149 ? 25.375 -24.781 -5.828 1 98.56 149 ARG B C 1
ATOM 3834 O O . ARG B 1 149 ? 25.078 -24.562 -7.008 1 98.56 149 ARG B O 1
ATOM 3841 N N . ILE B 1 150 ? 25.234 -23.812 -4.902 1 98.81 150 ILE B N 1
ATOM 3842 C CA . ILE B 1 150 ? 24.953 -22.422 -5.25 1 98.81 150 ILE B CA 1
ATOM 3843 C C . ILE B 1 150 ? 26.141 -21.828 -6.008 1 98.81 150 ILE B C 1
ATOM 3845 O O . ILE B 1 150 ? 25.969 -21.156 -7.027 1 98.81 150 ILE B O 1
ATOM 3849 N N . ALA B 1 151 ? 27.359 -22.156 -5.539 1 98.69 151 ALA B N 1
ATOM 3850 C CA . ALA B 1 151 ? 28.562 -21.656 -6.184 1 98.69 151 ALA B CA 1
ATOM 3851 C C . ALA B 1 151 ? 28.656 -22.125 -7.633 1 98.69 151 ALA B C 1
ATOM 3853 O O . ALA B 1 151 ? 29.141 -21.391 -8.5 1 98.69 151 ALA B O 1
ATOM 3854 N N . ALA B 1 152 ? 28.266 -23.328 -7.859 1 98.56 152 ALA B N 1
ATOM 3855 C CA . ALA B 1 152 ? 28.391 -23.938 -9.18 1 98.56 152 ALA B CA 1
ATOM 3856 C C . ALA B 1 152 ? 27.641 -23.125 -10.234 1 98.56 152 ALA B C 1
ATOM 3858 O O . ALA B 1 152 ? 28.062 -23.062 -11.391 1 98.56 152 ALA B O 1
ATOM 3859 N N . VAL B 1 153 ? 26.547 -22.469 -9.859 1 98.62 153 VAL B N 1
ATOM 3860 C CA . VAL B 1 153 ? 25.781 -21.703 -10.836 1 98.62 153 VAL B CA 1
ATOM 3861 C C . VAL B 1 153 ? 26.141 -20.219 -10.727 1 98.62 153 VAL B C 1
ATOM 3863 O O . VAL B 1 153 ? 25.531 -19.375 -11.391 1 98.62 153 VAL B O 1
ATOM 3866 N N . ASN B 1 154 ? 27.078 -19.891 -9.859 1 98.62 154 ASN B N 1
ATOM 3867 C CA . ASN B 1 154 ? 27.578 -18.531 -9.688 1 98.62 154 ASN B CA 1
ATOM 3868 C C . ASN B 1 154 ? 29.109 -18.484 -9.727 1 98.62 154 ASN B C 1
ATOM 3870 O O . ASN B 1 154 ? 29.734 -18 -8.781 1 98.62 154 ASN B O 1
ATOM 3874 N N . PRO B 1 155 ? 29.734 -18.875 -10.781 1 97.19 155 PRO B N 1
ATOM 3875 C CA . PRO B 1 155 ? 31.188 -19.047 -10.789 1 97.19 155 PRO B CA 1
ATOM 3876 C C . PRO B 1 155 ? 31.953 -17.734 -10.625 1 97.19 155 PRO B C 1
ATOM 3878 O O . PRO B 1 155 ? 33.125 -17.734 -10.25 1 97.19 155 PRO B O 1
ATOM 3881 N N . LYS B 1 156 ? 31.312 -16.625 -10.82 1 96.69 156 LYS B N 1
ATOM 3882 C CA . LYS B 1 156 ? 32 -15.352 -10.766 1 96.69 156 LYS B CA 1
ATOM 3883 C C . LYS B 1 156 ? 31.797 -14.664 -9.414 1 96.69 156 LYS B C 1
ATOM 3885 O O . LYS B 1 156 ? 32.344 -13.594 -9.156 1 96.69 156 LYS B O 1
ATOM 3890 N N . LEU B 1 157 ? 31 -15.25 -8.555 1 97.5 157 LEU B N 1
ATOM 3891 C CA . LEU B 1 157 ? 30.688 -14.625 -7.277 1 97.5 157 LEU B CA 1
ATOM 3892 C C . LEU B 1 157 ? 31.5 -15.258 -6.148 1 97.5 157 LEU B C 1
ATOM 3894 O O . LEU B 1 157 ? 31.703 -16.469 -6.137 1 97.5 157 LEU B O 1
ATOM 3898 N N . SER B 1 158 ? 32 -14.438 -5.266 1 96.62 158 SER B N 1
ATOM 3899 C CA . SER B 1 158 ? 32.5 -14.891 -3.975 1 96.62 158 SER B CA 1
ATOM 3900 C C . SER B 1 158 ? 31.406 -14.93 -2.928 1 96.62 158 SER B C 1
ATOM 3902 O O . SER B 1 158 ? 31.062 -13.906 -2.334 1 96.62 158 SER B O 1
ATOM 3904 N N . LEU B 1 159 ? 30.953 -16.031 -2.691 1 98.25 159 LEU B N 1
ATOM 3905 C CA . LEU B 1 159 ? 29.812 -16.188 -1.784 1 98.25 159 LEU B CA 1
ATOM 3906 C C . LEU B 1 159 ? 30.281 -16.281 -0.337 1 98.25 159 LEU B C 1
ATOM 3908 O O . LEU B 1 159 ? 31.266 -16.953 -0.043 1 98.25 159 LEU B O 1
ATOM 3912 N N . PRO B 1 160 ? 29.656 -15.602 0.559 1 98 160 PRO B N 1
ATOM 3913 C CA . PRO B 1 160 ? 30.094 -15.578 1.956 1 98 160 PRO B CA 1
ATOM 3914 C C . PRO B 1 160 ? 29.75 -16.859 2.709 1 98 160 PRO B C 1
ATOM 3916 O O . PRO B 1 160 ? 28.75 -17.516 2.387 1 98 160 PRO B O 1
ATOM 3919 N N . ASP B 1 161 ? 30.578 -17.141 3.727 1 97.94 161 ASP B N 1
ATOM 3920 C CA . ASP B 1 161 ? 30.234 -18.172 4.699 1 97.94 161 ASP B CA 1
ATOM 3921 C C . ASP B 1 161 ? 29.203 -17.656 5.703 1 97.94 161 ASP B C 1
ATOM 3923 O O . ASP B 1 161 ? 29.562 -17.281 6.824 1 97.94 161 ASP B O 1
ATOM 3927 N N . ARG B 1 162 ? 28 -17.672 5.266 1 97.88 162 ARG B N 1
ATOM 3928 C CA . ARG B 1 162 ? 26.891 -17.156 6.047 1 97.88 162 ARG B CA 1
ATOM 3929 C C . ARG B 1 162 ? 25.688 -18.078 5.977 1 97.88 162 ARG B C 1
ATOM 3931 O O . ARG B 1 162 ? 25.375 -18.625 4.914 1 97.88 162 ARG B O 1
ATOM 3938 N N . GLU B 1 163 ? 24.969 -18.141 7.059 1 98.44 163 GLU B N 1
ATOM 3939 C CA . GLU B 1 163 ? 23.75 -18.938 7.09 1 98.44 163 GLU B CA 1
ATOM 3940 C C . GLU B 1 163 ? 22.641 -18.281 6.266 1 98.44 163 GLU B C 1
ATOM 3942 O O . GLU B 1 163 ? 22.531 -17.062 6.219 1 98.44 163 GLU B O 1
ATOM 3947 N N . ILE B 1 164 ? 21.859 -19.156 5.633 1 98.75 164 ILE B N 1
ATOM 3948 C CA . ILE B 1 164 ? 20.672 -18.703 4.914 1 98.75 164 ILE B CA 1
ATOM 3949 C C . ILE B 1 164 ? 19.469 -18.688 5.855 1 98.75 164 ILE B C 1
ATOM 3951 O O . ILE B 1 164 ? 19.219 -19.688 6.543 1 98.75 164 ILE B O 1
ATOM 3955 N N . THR B 1 165 ? 18.797 -17.609 5.902 1 98.62 165 THR B N 1
ATOM 3956 C CA . THR B 1 165 ? 17.531 -17.516 6.633 1 98.62 165 THR B CA 1
ATOM 3957 C C . THR B 1 165 ? 16.359 -17.422 5.664 1 98.62 165 THR B C 1
ATOM 3959 O O . THR B 1 165 ? 16.047 -16.328 5.172 1 98.62 165 THR B O 1
ATOM 3962 N N . PRO B 1 166 ? 15.688 -18.562 5.418 1 98.62 166 PRO B N 1
ATOM 3963 C CA . PRO B 1 166 ? 14.477 -18.469 4.594 1 98.62 166 PRO B CA 1
ATOM 3964 C C . PRO B 1 166 ? 13.359 -17.672 5.266 1 98.62 166 PRO B C 1
ATOM 3966 O O . PRO B 1 166 ? 13.156 -17.797 6.477 1 98.62 166 PRO B O 1
ATOM 3969 N N . VAL B 1 167 ? 12.703 -16.812 4.559 1 98.12 167 VAL B N 1
ATOM 3970 C CA . VAL B 1 167 ? 11.508 -16.094 4.996 1 98.12 167 VAL B CA 1
ATOM 3971 C C . VAL B 1 167 ? 10.289 -16.594 4.223 1 98.12 167 VAL B C 1
ATOM 3973 O O . VAL B 1 167 ? 10.258 -16.531 2.992 1 98.12 167 VAL B O 1
ATOM 3976 N N . PHE B 1 168 ? 9.328 -17.172 4.91 1 97.19 168 PHE B N 1
ATOM 3977 C CA . PHE B 1 168 ? 8.164 -17.734 4.246 1 97.19 168 PHE B CA 1
ATOM 3978 C C . PHE B 1 168 ? 6.875 -17.172 4.836 1 97.19 168 PHE B C 1
ATOM 3980 O O . PHE B 1 168 ? 6.902 -16.484 5.859 1 97.19 168 PHE B O 1
ATOM 3987 N N . ARG B 1 169 ? 5.82 -17.375 4.074 1 94.25 169 ARG B N 1
ATOM 3988 C CA . ARG B 1 169 ? 4.52 -16.859 4.492 1 94.25 169 ARG B CA 1
ATOM 3989 C C . ARG B 1 169 ? 3.795 -17.859 5.395 1 94.25 169 ARG B C 1
ATOM 3991 O O . ARG B 1 169 ? 3.77 -19.047 5.109 1 94.25 169 ARG B O 1
ATOM 3998 N N . LEU B 1 170 ? 3.186 -17.172 6.41 1 90.06 170 LEU B N 1
ATOM 3999 C CA . LEU B 1 170 ? 2.41 -17.984 7.348 1 90.06 170 LEU B CA 1
ATOM 4000 C C . LEU B 1 170 ? 0.943 -18.031 6.934 1 90.06 170 LEU B C 1
ATOM 4002 O O . LEU B 1 170 ? 0.279 -19.062 7.125 1 90.06 170 LEU B O 1
ATOM 4006 N N . ASP B 1 171 ? 0.359 -16.969 6.465 1 90 171 ASP B N 1
ATOM 4007 C CA . ASP B 1 171 ? -1.055 -16.859 6.117 1 90 171 ASP B CA 1
ATOM 4008 C C . ASP B 1 171 ? -1.354 -17.578 4.805 1 90 171 ASP B C 1
ATOM 4010 O O . ASP B 1 171 ? -0.437 -17.938 4.059 1 90 171 ASP B O 1
ATOM 4014 N N . GLY B 1 172 ? -2.684 -17.906 4.539 1 90.31 172 GLY B N 1
ATOM 4015 C CA . GLY B 1 172 ? -3.107 -18.5 3.277 1 90.31 172 GLY B CA 1
ATOM 4016 C C . GLY B 1 172 ? -2.861 -17.594 2.086 1 90.31 172 GLY B C 1
ATOM 4017 O O . GLY B 1 172 ? -3.709 -16.766 1.74 1 90.31 172 GLY B O 1
ATOM 4018 N N . SER B 1 173 ? -1.805 -17.844 1.395 1 91.19 173 SER B N 1
ATOM 4019 C CA . SER B 1 173 ? -1.216 -16.906 0.431 1 91.19 173 SER B CA 1
ATOM 4020 C C . SER B 1 173 ? -1.28 -17.469 -0.985 1 91.19 173 SER B C 1
ATOM 4022 O O . SER B 1 173 ? -0.807 -18.578 -1.24 1 91.19 173 SER B O 1
ATOM 4024 N N . GLY B 1 174 ? -1.858 -16.688 -1.897 1 96.69 174 GLY B N 1
ATOM 4025 C CA . GLY B 1 174 ? -1.75 -17.047 -3.305 1 96.69 174 GLY B CA 1
ATOM 4026 C C . GLY B 1 174 ? -0.323 -17.016 -3.818 1 96.69 174 GLY B C 1
ATOM 4027 O O . GLY B 1 174 ? 0.064 -17.859 -4.637 1 96.69 174 GLY B O 1
ATOM 4028 N N . THR B 1 175 ? 0.47 -16.062 -3.27 1 97.94 175 THR B N 1
ATOM 4029 C CA . THR B 1 175 ? 1.886 -16 -3.613 1 97.94 175 THR B CA 1
ATOM 4030 C C . THR B 1 175 ? 2.59 -17.312 -3.252 1 97.94 175 THR B C 1
ATOM 4032 O O . THR B 1 175 ? 3.41 -17.812 -4.023 1 97.94 175 THR B O 1
ATOM 4035 N N . THR B 1 176 ? 2.258 -17.875 -2.088 1 98.25 176 THR B N 1
ATOM 4036 C CA . THR B 1 176 ? 2.809 -19.156 -1.66 1 98.25 176 THR B CA 1
ATOM 4037 C C . THR B 1 176 ? 2.367 -20.281 -2.6 1 98.25 176 THR B C 1
ATOM 4039 O O . THR B 1 176 ? 3.158 -21.172 -2.936 1 98.25 176 THR B O 1
ATOM 4042 N N . TYR B 1 177 ? 1.131 -20.25 -2.98 1 98.25 177 TYR B N 1
ATOM 4043 C CA . TYR B 1 177 ? 0.626 -21.266 -3.895 1 98.25 177 TYR B CA 1
ATOM 4044 C C . TYR B 1 177 ? 1.402 -21.25 -5.207 1 98.25 177 TYR B C 1
ATOM 4046 O O . TYR B 1 177 ? 1.85 -22.312 -5.68 1 98.25 177 TYR B O 1
ATOM 4054 N N . VAL B 1 178 ? 1.55 -20.078 -5.801 1 98.44 178 VAL B N 1
ATOM 4055 C CA . VAL B 1 178 ? 2.244 -19.938 -7.078 1 98.44 178 VAL B CA 1
ATOM 4056 C C . VAL B 1 178 ? 3.691 -20.406 -6.934 1 98.44 178 VAL B C 1
ATOM 4058 O O . VAL B 1 178 ? 4.215 -21.109 -7.797 1 98.44 178 VAL B O 1
ATOM 4061 N N . PHE B 1 179 ? 4.316 -20 -5.84 1 98.75 179 PHE B N 1
ATOM 4062 C CA . PHE B 1 179 ? 5.688 -20.375 -5.535 1 98.75 179 PHE B CA 1
ATOM 4063 C C . PHE B 1 179 ? 5.816 -21.891 -5.418 1 98.75 179 PHE B C 1
ATOM 4065 O O . PHE B 1 179 ? 6.688 -22.5 -6.047 1 98.75 179 PHE B O 1
ATOM 4072 N N . SER B 1 180 ? 4.961 -22.5 -4.617 1 98.62 180 SER B N 1
ATOM 4073 C CA . SER B 1 180 ? 5.023 -23.938 -4.383 1 98.62 180 SER B CA 1
ATOM 4074 C C . SER B 1 180 ? 4.637 -24.719 -5.637 1 98.62 180 SER B C 1
ATOM 4076 O O . SER B 1 180 ? 5.156 -25.812 -5.879 1 98.62 180 SER B O 1
ATOM 4078 N N . GLN B 1 181 ? 3.709 -24.156 -6.406 1 98.31 181 GLN B N 1
ATOM 4079 C CA . GLN B 1 181 ? 3.336 -24.766 -7.676 1 98.31 181 GLN B CA 1
ATOM 4080 C C . GLN B 1 181 ? 4.535 -24.859 -8.617 1 98.31 181 GLN B C 1
ATOM 4082 O O . GLN B 1 181 ? 4.766 -25.906 -9.234 1 98.31 181 GLN B O 1
ATOM 4087 N N . TYR B 1 182 ? 5.262 -23.781 -8.719 1 98.75 182 TYR B N 1
ATOM 4088 C CA . TYR B 1 182 ? 6.48 -23.781 -9.523 1 98.75 182 TYR B CA 1
ATOM 4089 C C . TYR B 1 182 ? 7.477 -24.812 -9.008 1 98.75 182 TYR B C 1
ATOM 4091 O O . TYR B 1 182 ? 7.988 -25.625 -9.773 1 98.75 182 TYR B O 1
ATOM 4099 N N . LEU B 1 183 ? 7.719 -24.812 -7.699 1 98.88 183 LEU B N 1
ATOM 4100 C CA . LEU B 1 183 ? 8.727 -25.703 -7.129 1 98.88 183 LEU B CA 1
ATOM 4101 C C . LEU B 1 183 ? 8.32 -27.156 -7.305 1 98.88 183 LEU B C 1
ATOM 4103 O O . LEU B 1 183 ? 9.172 -28.031 -7.484 1 98.88 183 LEU B O 1
ATOM 4107 N N . SER B 1 184 ? 7.07 -27.453 -7.258 1 98.75 184 SER B N 1
ATOM 4108 C CA . SER B 1 184 ? 6.59 -28.812 -7.438 1 98.75 184 SER B CA 1
ATOM 4109 C C . SER B 1 184 ? 6.816 -29.297 -8.867 1 98.75 184 SER B C 1
ATOM 4111 O O . SER B 1 184 ? 6.855 -30.516 -9.125 1 98.75 184 SER B O 1
ATOM 4113 N N . LYS B 1 185 ? 6.922 -28.391 -9.812 1 98.44 185 LYS B N 1
ATOM 4114 C CA . LYS B 1 185 ? 7.16 -28.75 -11.211 1 98.44 185 LYS B CA 1
ATOM 4115 C C . LYS B 1 185 ? 8.641 -29.031 -11.461 1 98.44 185 LYS B C 1
ATOM 4117 O O . LYS B 1 185 ? 8.984 -29.797 -12.359 1 98.44 185 LYS B O 1
ATOM 4122 N N . VAL B 1 186 ? 9.523 -28.453 -10.648 1 98.69 186 VAL B N 1
ATOM 4123 C CA . VAL B 1 186 ? 10.922 -28.469 -11.047 1 98.69 186 VAL B CA 1
ATOM 4124 C C . VAL B 1 186 ? 11.742 -29.297 -10.062 1 98.69 186 VAL B C 1
ATOM 4126 O O . VAL B 1 186 ? 12.906 -29.594 -10.312 1 98.69 186 VAL B O 1
ATOM 4129 N N . SER B 1 187 ? 11.18 -29.703 -8.969 1 98.69 187 SER B N 1
ATOM 4130 C CA . SER B 1 187 ? 11.875 -30.469 -7.945 1 98.69 187 SER B CA 1
ATOM 4131 C C . SER B 1 187 ? 11.008 -31.625 -7.434 1 98.69 187 SER B C 1
ATOM 4133 O O . SER B 1 187 ? 10.031 -31.391 -6.707 1 98.69 187 SER B O 1
ATOM 4135 N N . ASP B 1 188 ? 11.422 -32.812 -7.684 1 98.38 188 ASP B N 1
ATOM 4136 C CA . ASP B 1 188 ? 10.734 -34 -7.164 1 98.38 188 ASP B CA 1
ATOM 4137 C C . ASP B 1 188 ? 10.805 -34.062 -5.641 1 98.38 188 ASP B C 1
ATOM 4139 O O . ASP B 1 188 ? 9.844 -34.469 -4.984 1 98.38 188 ASP B O 1
ATOM 4143 N N . ALA B 1 189 ? 11.93 -33.656 -5.18 1 98.06 189 ALA B N 1
ATOM 4144 C CA . ALA B 1 189 ? 12.094 -33.625 -3.729 1 98.06 189 ALA B CA 1
ATOM 4145 C C . ALA B 1 189 ? 11.047 -32.719 -3.074 1 98.06 189 ALA B C 1
ATOM 4147 O O . ALA B 1 189 ? 10.438 -33.094 -2.068 1 98.06 189 ALA B O 1
ATOM 4148 N N . TRP B 1 190 ? 10.828 -31.531 -3.645 1 98.56 190 TRP B N 1
ATOM 4149 C CA . TRP B 1 190 ? 9.82 -30.625 -3.125 1 98.56 190 TRP B CA 1
ATOM 4150 C C . TRP B 1 190 ? 8.422 -31.203 -3.295 1 98.56 190 TRP B C 1
ATOM 4152 O O . TRP B 1 190 ? 7.617 -31.188 -2.355 1 98.56 190 TRP B O 1
ATOM 4162 N N . LYS B 1 191 ? 8.141 -31.688 -4.512 1 98.44 191 LYS B N 1
ATOM 4163 C CA . LYS B 1 191 ? 6.82 -32.219 -4.816 1 98.44 191 LYS B CA 1
ATOM 4164 C C . LYS B 1 191 ? 6.414 -33.281 -3.797 1 98.44 191 LYS B C 1
ATOM 4166 O O . LYS B 1 191 ? 5.273 -33.312 -3.334 1 98.44 191 LYS B O 1
ATOM 4171 N N . ASN B 1 192 ? 7.367 -34.094 -3.414 1 97.75 192 ASN B N 1
ATOM 4172 C CA . ASN B 1 192 ? 7.082 -35.219 -2.531 1 97.75 192 ASN B CA 1
ATOM 4173 C C . ASN B 1 192 ? 7 -34.781 -1.071 1 97.75 192 ASN B C 1
ATOM 4175 O O . ASN B 1 192 ? 6.203 -35.312 -0.302 1 97.75 192 ASN B O 1
ATOM 4179 N N . ALA B 1 193 ? 7.75 -33.812 -0.708 1 97.31 193 ALA B N 1
ATOM 4180 C CA . ALA B 1 193 ? 7.879 -33.469 0.706 1 97.31 193 ALA B CA 1
ATOM 4181 C C . ALA B 1 193 ? 6.941 -32.312 1.08 1 97.31 193 ALA B C 1
ATOM 4183 O O . ALA B 1 193 ? 6.418 -32.281 2.197 1 97.31 193 ALA B O 1
ATOM 4184 N N . MET B 1 194 ? 6.723 -31.328 0.191 1 97 194 MET B N 1
ATOM 4185 C CA . MET B 1 194 ? 6.004 -30.094 0.502 1 97 194 MET B CA 1
ATOM 4186 C C . MET B 1 194 ? 4.73 -29.984 -0.33 1 97 194 MET B C 1
ATOM 4188 O O . MET B 1 194 ? 3.668 -29.641 0.196 1 97 194 MET B O 1
ATOM 4192 N N . GLY B 1 195 ? 4.867 -30.312 -1.624 1 97.69 195 GLY B N 1
ATOM 4193 C CA . GLY B 1 195 ? 3.73 -30.25 -2.529 1 97.69 195 GLY B CA 1
ATOM 4194 C C . GLY B 1 195 ? 3.295 -28.828 -2.836 1 97.69 195 GLY B C 1
ATOM 4195 O O . GLY B 1 195 ? 4.109 -27.906 -2.807 1 97.69 195 GLY B O 1
ATOM 4196 N N . VAL B 1 196 ? 2.051 -28.641 -3.363 1 97.75 196 VAL B N 1
ATOM 4197 C CA . VAL B 1 196 ? 1.462 -27.375 -3.764 1 97.75 196 VAL B CA 1
ATOM 4198 C C . VAL B 1 196 ? 0.411 -26.938 -2.74 1 97.75 196 VAL B C 1
ATOM 4200 O O . VAL B 1 196 ? -0.41 -27.75 -2.309 1 97.75 196 VAL B O 1
ATOM 4203 N N . GLY B 1 197 ? 0.512 -25.656 -2.324 1 96.69 197 GLY B N 1
ATOM 4204 C CA . GLY B 1 197 ? -0.506 -25.156 -1.412 1 96.69 197 GLY B CA 1
ATOM 4205 C C . GLY B 1 197 ? -0.35 -23.688 -1.086 1 96.69 197 GLY B C 1
ATOM 4206 O O . GLY B 1 197 ? 0.67 -23.078 -1.414 1 96.69 197 GLY B O 1
ATOM 4207 N N . LYS B 1 198 ? -1.37 -23.109 -0.448 1 96.94 198 LYS B N 1
ATOM 4208 C CA . LYS B 1 198 ? -1.332 -21.719 -0.009 1 96.94 198 LYS B CA 1
ATOM 4209 C C . LYS B 1 198 ? -0.516 -21.562 1.271 1 96.94 198 LYS B C 1
ATOM 4211 O O . LYS B 1 198 ? -0.198 -20.438 1.684 1 96.94 198 LYS B O 1
ATOM 4216 N N . LYS B 1 199 ? -0.241 -22.656 1.876 1 95.62 199 LYS B N 1
ATOM 4217 C CA . LYS B 1 199 ? 0.669 -22.734 3.014 1 95.62 199 LYS B CA 1
ATOM 4218 C C . LYS B 1 199 ? 1.708 -23.844 2.803 1 95.62 199 LYS B C 1
ATOM 4220 O O . LYS B 1 199 ? 1.4 -24.891 2.24 1 95.62 199 LYS B O 1
ATOM 4225 N N . ILE B 1 200 ? 2.877 -23.438 3.207 1 94.88 200 ILE B N 1
ATOM 4226 C CA . ILE B 1 200 ? 3.926 -24.453 3.125 1 94.88 200 ILE B CA 1
ATOM 4227 C C . ILE B 1 200 ? 4.531 -24.688 4.512 1 94.88 200 ILE B C 1
ATOM 4229 O O . ILE B 1 200 ? 4.629 -23.75 5.312 1 94.88 200 ILE B O 1
ATOM 4233 N N . GLY B 1 201 ? 4.781 -25.875 4.898 1 90.69 201 GLY B N 1
ATOM 4234 C CA . GLY B 1 201 ? 5.289 -26.25 6.207 1 90.69 201 GLY B CA 1
ATOM 4235 C C . GLY B 1 201 ? 6.801 -26.156 6.309 1 90.69 201 GLY B C 1
ATOM 4236 O O . GLY B 1 201 ? 7.469 -27.156 6.582 1 90.69 201 GLY B O 1
ATOM 4237 N N . CYS B 1 202 ? 7.305 -24.938 6.078 1 92.56 202 CYS B N 1
ATOM 4238 C CA . CYS B 1 202 ? 8.742 -24.781 6.211 1 92.56 202 CYS B CA 1
ATOM 4239 C C . CYS B 1 202 ? 9.195 -25.016 7.645 1 92.56 202 CYS B C 1
ATOM 4241 O O . CYS B 1 202 ? 8.594 -24.5 8.586 1 92.56 202 CYS B O 1
ATOM 4243 N N . LYS B 1 203 ? 10.234 -25.781 7.828 1 92.5 203 LYS B N 1
ATOM 4244 C CA . LYS B 1 203 ? 10.727 -26.141 9.156 1 92.5 203 LYS B CA 1
ATOM 4245 C C . LYS B 1 203 ? 11.852 -25.203 9.602 1 92.5 203 LYS B C 1
ATOM 4247 O O . LYS B 1 203 ? 12.242 -25.219 10.766 1 92.5 203 LYS B O 1
ATOM 4252 N N . VAL B 1 204 ? 12.375 -24.469 8.68 1 94.94 204 VAL B N 1
ATOM 4253 C CA . VAL B 1 204 ? 13.469 -23.547 8.977 1 94.94 204 VAL B CA 1
ATOM 4254 C C . VAL B 1 204 ? 13.094 -22.141 8.516 1 94.94 204 VAL B C 1
ATOM 4256 O O . VAL B 1 204 ? 12.242 -21.969 7.648 1 94.94 204 VAL B O 1
ATOM 4259 N N . GLY B 1 205 ? 13.719 -21.188 9.164 1 96.62 205 GLY B N 1
ATOM 4260 C CA . GLY B 1 205 ? 13.516 -19.812 8.758 1 96.62 205 GLY B CA 1
ATOM 4261 C C . GLY B 1 205 ? 12.5 -19.078 9.602 1 96.62 205 GLY B C 1
ATOM 4262 O O . GLY B 1 205 ? 12.25 -19.453 10.75 1 96.62 205 GLY B O 1
ATOM 4263 N N . VAL B 1 206 ? 12.062 -17.922 9.086 1 96.5 206 VAL B N 1
ATOM 4264 C CA . VAL B 1 206 ? 11.156 -17.047 9.82 1 96.5 206 VAL B CA 1
ATOM 4265 C C . VAL B 1 206 ? 9.891 -16.812 9.008 1 96.5 206 VAL B C 1
ATOM 4267 O O . VAL B 1 206 ? 9.93 -16.75 7.781 1 96.5 206 VAL B O 1
ATOM 4270 N N . ALA B 1 207 ? 8.805 -16.766 9.758 1 94.44 207 ALA B N 1
ATOM 4271 C CA . ALA B 1 207 ? 7.5 -16.594 9.133 1 94.44 207 ALA B CA 1
ATOM 4272 C C . ALA B 1 207 ? 7.086 -15.125 9.133 1 94.44 207 ALA B C 1
ATOM 4274 O O . ALA 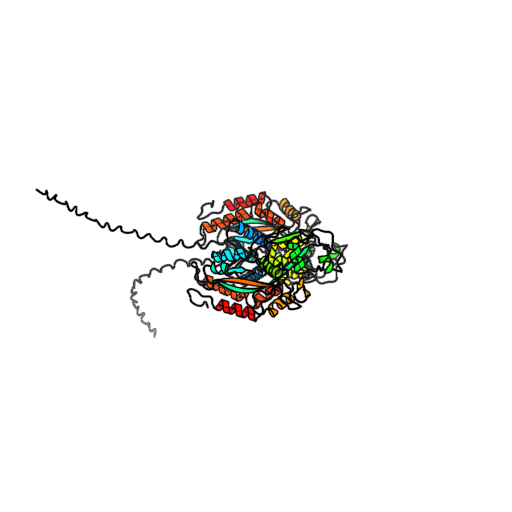B 1 207 ? 7.457 -14.367 10.039 1 94.44 207 ALA B O 1
ATOM 4275 N N . ALA B 1 208 ? 6.363 -14.742 8.117 1 92.25 208 ALA B N 1
ATOM 4276 C CA . ALA B 1 208 ? 5.766 -13.414 8.016 1 92.25 208 ALA B CA 1
ATOM 4277 C C . ALA B 1 208 ? 4.395 -13.477 7.348 1 92.25 208 ALA B C 1
ATOM 4279 O O . ALA B 1 208 ? 4.012 -14.516 6.805 1 92.25 208 ALA B O 1
ATOM 4280 N N . ASN B 1 209 ? 3.662 -12.398 7.441 1 89.75 209 ASN B N 1
ATOM 4281 C CA . ASN B 1 209 ? 2.355 -12.328 6.797 1 89.75 209 ASN B CA 1
ATOM 4282 C C . ASN B 1 209 ? 2.355 -11.32 5.645 1 89.75 209 ASN B C 1
ATOM 4284 O O . ASN B 1 209 ? 2.877 -10.211 5.781 1 89.75 209 ASN B O 1
ATOM 4288 N N . GLY B 1 210 ? 1.729 -11.734 4.562 1 92.88 210 GLY B N 1
ATOM 4289 C CA . GLY B 1 210 ? 1.586 -10.859 3.412 1 92.88 210 GLY B CA 1
ATOM 4290 C C . GLY B 1 210 ? 2.895 -10.602 2.691 1 92.88 210 GLY B C 1
ATOM 4291 O O . GLY B 1 210 ? 3.971 -10.859 3.236 1 92.88 210 GLY B O 1
ATOM 4292 N N . ASN B 1 211 ? 2.793 -10.086 1.509 1 94.44 211 ASN B N 1
ATOM 4293 C CA . ASN B 1 211 ? 3.977 -9.695 0.751 1 94.44 211 ASN B CA 1
ATOM 4294 C C . ASN B 1 211 ? 4.777 -8.617 1.48 1 94.44 211 ASN B C 1
ATOM 4296 O O . ASN B 1 211 ? 6.008 -8.664 1.497 1 94.44 211 ASN B O 1
ATOM 4300 N N . THR B 1 212 ? 4.07 -7.738 2.072 1 86.88 212 THR B N 1
ATOM 4301 C CA . THR B 1 212 ? 4.727 -6.68 2.828 1 86.88 212 THR B CA 1
ATOM 4302 C C . THR B 1 212 ? 5.562 -7.262 3.963 1 86.88 212 THR B C 1
ATOM 4304 O O . THR B 1 212 ? 6.695 -6.836 4.191 1 86.88 212 THR B O 1
ATOM 4307 N N . GLY B 1 213 ? 5.004 -8.211 4.715 1 88.25 213 GLY B N 1
ATOM 4308 C CA . GLY B 1 213 ? 5.73 -8.828 5.812 1 88.25 213 GLY B CA 1
ATOM 4309 C C . GLY B 1 213 ? 6.977 -9.562 5.359 1 88.25 213 GLY B C 1
ATOM 4310 O O . GLY B 1 213 ? 8.047 -9.414 5.957 1 88.25 213 GLY B O 1
ATOM 4311 N N . VAL B 1 214 ? 6.879 -10.312 4.32 1 94.56 214 VAL B N 1
ATOM 4312 C CA . VAL B 1 214 ? 8.008 -11.086 3.818 1 94.56 214 VAL B CA 1
ATOM 4313 C C . VAL B 1 214 ? 9.094 -10.141 3.299 1 94.56 214 VAL B C 1
ATOM 4315 O O . VAL B 1 214 ? 10.266 -10.273 3.656 1 94.56 214 VAL B O 1
ATOM 4318 N N . ALA B 1 215 ? 8.742 -9.18 2.469 1 92.12 215 ALA B N 1
ATOM 4319 C CA . ALA B 1 215 ? 9.703 -8.227 1.919 1 92.12 215 ALA B CA 1
ATOM 4320 C C . ALA B 1 215 ? 10.391 -7.441 3.031 1 92.12 215 ALA B C 1
ATOM 4322 O O . ALA B 1 215 ? 11.602 -7.207 2.975 1 92.12 215 ALA B O 1
ATOM 4323 N N . GLY B 1 216 ? 9.594 -7.082 4.004 1 85.38 216 GLY B N 1
ATOM 4324 C CA . GLY B 1 216 ? 10.156 -6.344 5.121 1 85.38 216 GLY B CA 1
ATOM 4325 C C . GLY B 1 216 ? 11.195 -7.137 5.895 1 85.38 216 GLY B C 1
ATOM 4326 O O . GLY B 1 216 ? 12.242 -6.602 6.258 1 85.38 216 GLY B O 1
ATOM 4327 N N . LEU B 1 217 ? 10.898 -8.375 6.145 1 92.06 217 LEU B N 1
ATOM 4328 C CA . LEU B 1 217 ? 11.844 -9.203 6.879 1 92.06 217 LEU B CA 1
ATOM 4329 C C . LEU B 1 217 ? 13.094 -9.477 6.043 1 92.06 217 LEU B C 1
ATOM 4331 O O . LEU B 1 217 ? 14.203 -9.492 6.57 1 92.06 217 LEU B O 1
ATOM 4335 N N . VAL B 1 218 ? 12.961 -9.664 4.773 1 96 218 VAL B N 1
ATOM 4336 C CA . VAL B 1 218 ? 14.117 -9.891 3.914 1 96 218 VAL B CA 1
ATOM 4337 C C . VAL B 1 218 ? 15.008 -8.656 3.92 1 96 218 VAL B C 1
ATOM 4339 O O . VAL B 1 218 ? 16.234 -8.766 3.963 1 96 218 VAL B O 1
ATOM 4342 N N . GLU B 1 219 ? 14.414 -7.539 3.791 1 89 219 GLU B N 1
ATOM 4343 C CA . GLU B 1 219 ? 15.172 -6.293 3.822 1 89 219 GLU B CA 1
ATOM 4344 C C . GLU B 1 219 ? 15.969 -6.164 5.121 1 89 219 GLU B C 1
ATOM 4346 O O . GLU B 1 219 ? 17.094 -5.672 5.113 1 89 219 GLU B O 1
ATOM 4351 N N . ARG B 1 220 ? 15.414 -6.633 6.207 1 86.81 220 ARG B N 1
ATOM 4352 C CA . ARG B 1 220 ? 15.945 -6.34 7.535 1 86.81 220 ARG B CA 1
ATOM 4353 C C . ARG B 1 220 ? 16.953 -7.395 7.965 1 86.81 220 ARG B C 1
ATOM 4355 O O . ARG B 1 220 ? 17.875 -7.102 8.727 1 86.81 220 ARG B O 1
ATOM 4362 N N . ILE B 1 221 ? 16.781 -8.609 7.52 1 93.94 221 ILE B N 1
ATOM 4363 C CA . ILE B 1 221 ? 17.594 -9.719 8.016 1 93.94 221 ILE B CA 1
ATOM 4364 C C . ILE B 1 221 ? 18.719 -10.016 7.016 1 93.94 221 ILE B C 1
ATOM 4366 O O . ILE B 1 221 ? 18.484 -10.633 5.973 1 93.94 221 ILE B O 1
ATOM 4370 N N . PRO B 1 222 ? 19.938 -9.609 7.363 1 96.38 222 PRO B N 1
ATOM 4371 C CA . PRO B 1 222 ? 21.047 -10.008 6.496 1 96.38 222 PRO B CA 1
ATOM 4372 C C . PRO B 1 222 ? 21.172 -11.523 6.344 1 96.38 222 PRO B C 1
ATOM 4374 O O . PRO B 1 222 ? 21.047 -12.25 7.328 1 96.38 222 PRO B O 1
ATOM 4377 N N . GLY B 1 223 ? 21.391 -11.961 5.129 1 98.5 223 GLY B N 1
ATOM 4378 C CA . GLY B 1 223 ? 21.516 -13.375 4.848 1 98.5 223 GLY B CA 1
ATOM 4379 C C . GLY B 1 223 ? 20.188 -14.062 4.602 1 98.5 223 GLY B C 1
ATOM 4380 O O . GLY B 1 223 ? 20.125 -15.289 4.5 1 98.5 223 GLY B O 1
ATOM 4381 N N . SER B 1 224 ? 19.141 -13.258 4.461 1 98.75 224 SER B N 1
ATOM 4382 C CA . SER B 1 224 ? 17.828 -13.852 4.301 1 98.75 224 SER B CA 1
ATOM 4383 C C . SER B 1 224 ? 17.453 -13.984 2.828 1 98.75 224 SER B C 1
ATOM 4385 O O . SER B 1 224 ? 18.047 -13.336 1.971 1 98.75 224 SER B O 1
ATOM 4387 N N . ILE B 1 225 ? 16.531 -14.922 2.562 1 98.75 225 ILE B N 1
ATOM 4388 C CA . ILE B 1 225 ? 15.938 -15.148 1.247 1 98.75 225 ILE B CA 1
ATOM 4389 C C . ILE B 1 225 ? 14.43 -15.383 1.391 1 98.75 225 ILE B C 1
ATOM 4391 O O . ILE B 1 225 ? 13.984 -16.047 2.334 1 98.75 225 ILE B O 1
ATOM 4395 N N . GLY B 1 226 ? 13.656 -14.789 0.579 1 98.62 226 GLY B N 1
ATOM 4396 C CA . GLY B 1 226 ? 12.211 -14.969 0.579 1 98.62 226 GLY B CA 1
ATOM 4397 C C . GLY B 1 226 ? 11.609 -14.938 -0.812 1 98.62 226 GLY B C 1
ATOM 4398 O O . GLY B 1 226 ? 12.328 -14.797 -1.804 1 98.62 226 GLY B O 1
ATOM 4399 N N . TYR B 1 227 ? 10.344 -15.219 -0.936 1 98.44 227 TYR B N 1
ATOM 4400 C CA . TYR B 1 227 ? 9.578 -15.133 -2.172 1 98.44 227 TYR B CA 1
ATOM 4401 C C . TYR B 1 227 ? 8.445 -14.117 -2.045 1 98.44 227 TYR B C 1
ATOM 4403 O O . TYR B 1 227 ? 7.605 -14.227 -1.15 1 98.44 227 TYR B O 1
ATOM 4411 N N . VAL B 1 228 ? 8.461 -13.125 -2.877 1 97.12 228 VAL B N 1
ATOM 4412 C CA . VAL B 1 228 ? 7.516 -12.023 -2.799 1 97.12 228 VAL B CA 1
ATOM 4413 C C . VAL B 1 228 ? 7.102 -11.594 -4.207 1 97.12 228 VAL B C 1
ATOM 4415 O O . VAL B 1 228 ? 7.793 -11.891 -5.18 1 97.12 228 VAL B O 1
ATOM 4418 N N . ALA B 1 229 ? 5.914 -10.969 -4.25 1 96.12 229 ALA B N 1
ATOM 4419 C CA . ALA B 1 229 ? 5.574 -10.336 -5.52 1 96.12 229 ALA B CA 1
ATOM 4420 C C . ALA B 1 229 ? 6.637 -9.32 -5.934 1 96.12 229 ALA B C 1
ATOM 4422 O O . ALA B 1 229 ? 7.195 -8.617 -5.086 1 96.12 229 ALA B O 1
ATOM 4423 N N . THR B 1 230 ? 6.871 -9.18 -7.191 1 92.94 230 THR B N 1
ATOM 4424 C CA . THR B 1 230 ? 7.996 -8.445 -7.758 1 92.94 230 THR B CA 1
ATOM 4425 C C . THR B 1 230 ? 7.965 -6.988 -7.301 1 92.94 230 THR B C 1
ATOM 4427 O O . THR B 1 230 ? 9.008 -6.406 -6.992 1 92.94 230 THR B O 1
ATOM 4430 N N . GLU B 1 231 ? 6.855 -6.406 -7.285 1 86.69 231 GLU B N 1
ATOM 4431 C CA . GLU B 1 231 ? 6.723 -4.98 -6.988 1 86.69 231 GLU B CA 1
ATOM 4432 C C . GLU B 1 231 ? 7.168 -4.672 -5.562 1 86.69 231 GLU B C 1
ATOM 4434 O O . GLU B 1 231 ? 7.645 -3.57 -5.281 1 86.69 231 GLU B O 1
ATOM 4439 N N . TYR B 1 232 ? 7.109 -5.621 -4.715 1 86.88 232 TYR B N 1
ATOM 4440 C CA . TYR B 1 232 ? 7.5 -5.43 -3.324 1 86.88 232 TYR B CA 1
ATOM 4441 C C . TYR B 1 232 ? 9.016 -5.445 -3.174 1 86.88 232 TYR B C 1
ATOM 4443 O O . TYR B 1 232 ? 9.555 -4.879 -2.221 1 86.88 232 TYR B O 1
ATOM 4451 N N . THR B 1 233 ? 9.734 -6.145 -4.082 1 86.81 233 THR B N 1
ATOM 4452 C CA . THR B 1 233 ? 11.195 -6.105 -4.035 1 86.81 233 THR B CA 1
ATOM 4453 C C . THR B 1 233 ? 11.703 -4.691 -4.309 1 86.81 233 THR B C 1
ATOM 4455 O O . THR B 1 233 ? 12.703 -4.266 -3.73 1 86.81 233 THR B O 1
ATOM 4458 N N . THR B 1 234 ? 11.008 -4.109 -5.211 1 75.75 234 THR B N 1
ATOM 4459 C CA . THR B 1 234 ? 11.375 -2.73 -5.527 1 75.75 234 THR B CA 1
ATOM 4460 C C . THR B 1 234 ? 11.016 -1.8 -4.371 1 75.75 234 THR B C 1
ATOM 4462 O O . THR B 1 234 ? 11.828 -0.956 -3.977 1 75.75 234 THR B O 1
ATOM 4465 N N . ALA B 1 235 ? 9.898 -2.041 -3.814 1 71.44 235 ALA B N 1
ATOM 4466 C CA . ALA B 1 235 ? 9.414 -1.187 -2.73 1 71.44 235 ALA B CA 1
ATOM 4467 C C . ALA B 1 235 ? 10.305 -1.308 -1.498 1 71.44 235 ALA B C 1
ATOM 4469 O O . ALA B 1 235 ? 10.492 -0.336 -0.761 1 71.44 235 ALA B O 1
ATOM 4470 N N . PHE B 1 236 ? 10.875 -2.465 -1.271 1 76.25 236 PHE B N 1
ATOM 4471 C CA . PHE B 1 236 ? 11.656 -2.695 -0.064 1 76.25 236 PHE B CA 1
ATOM 4472 C C . PHE B 1 236 ? 13.141 -2.768 -0.392 1 76.25 236 PHE B C 1
ATOM 4474 O O . PHE B 1 236 ? 13.969 -3.039 0.485 1 76.25 236 PHE B O 1
ATOM 4481 N N . ASP B 1 237 ? 13.492 -2.568 -1.656 1 77.88 237 ASP B N 1
ATOM 4482 C CA . ASP B 1 237 ? 14.867 -2.506 -2.139 1 77.88 237 ASP B CA 1
ATOM 4483 C C . ASP B 1 237 ? 15.625 -3.783 -1.792 1 77.88 237 ASP B C 1
ATOM 4485 O O . ASP B 1 237 ? 16.734 -3.725 -1.255 1 77.88 237 ASP B O 1
ATOM 4489 N N . THR B 1 238 ? 15.016 -4.801 -1.941 1 88.38 238 THR B N 1
ATOM 4490 C CA . THR B 1 238 ? 15.711 -6.074 -1.776 1 88.38 238 THR B CA 1
ATOM 4491 C C . THR B 1 238 ? 16.438 -6.469 -3.061 1 88.38 238 THR B C 1
ATOM 4493 O O . THR B 1 238 ? 16.078 -6.008 -4.148 1 88.38 238 THR B O 1
ATOM 4496 N N . GLN B 1 239 ? 17.469 -7.223 -2.832 1 94.19 239 GLN B N 1
ATOM 4497 C CA . GLN B 1 239 ? 18.094 -7.836 -4.004 1 94.19 239 GLN B CA 1
ATOM 4498 C C . GLN B 1 239 ? 17.172 -8.898 -4.609 1 94.19 239 GLN B C 1
ATOM 4500 O O . GLN B 1 239 ? 16.328 -9.461 -3.92 1 94.19 239 GLN B O 1
ATOM 4505 N N . ARG B 1 240 ? 17.266 -9.102 -5.922 1 97.06 240 ARG B N 1
ATOM 4506 C CA . ARG B 1 240 ? 16.5 -10.102 -6.66 1 97.06 240 ARG B CA 1
ATOM 4507 C C . ARG B 1 240 ? 17.422 -11.133 -7.305 1 97.06 240 ARG B C 1
ATOM 4509 O O . ARG B 1 240 ? 18.422 -10.773 -7.934 1 97.06 240 ARG B O 1
ATOM 4516 N N . ALA B 1 241 ? 17.078 -12.32 -7.16 1 98.69 241 ALA B N 1
ATOM 4517 C CA . ALA B 1 241 ? 17.875 -13.375 -7.777 1 98.69 241 ALA B CA 1
ATOM 4518 C C . ALA B 1 241 ? 17.422 -13.656 -9.203 1 98.69 241 ALA B C 1
ATOM 4520 O O . ALA B 1 241 ? 16.219 -13.617 -9.492 1 98.69 241 ALA B O 1
ATOM 4521 N N . TRP B 1 242 ? 18.375 -13.945 -10.055 1 98.56 242 TRP B N 1
ATOM 4522 C CA . TRP B 1 242 ? 18.078 -14.531 -11.359 1 98.56 242 TRP B CA 1
ATOM 4523 C C . TRP B 1 242 ? 17.656 -15.992 -11.211 1 98.56 242 TRP B C 1
ATOM 4525 O O . TRP B 1 242 ? 18.281 -16.75 -10.469 1 98.56 242 TRP B O 1
ATOM 4535 N N . LEU B 1 243 ? 16.609 -16.344 -11.883 1 98.81 243 LEU B N 1
ATOM 4536 C CA . LEU B 1 243 ? 16.125 -17.719 -11.789 1 98.81 243 LEU B CA 1
ATOM 4537 C C . LEU B 1 243 ? 16.219 -18.438 -13.133 1 98.81 243 LEU B C 1
ATOM 4539 O O . LEU B 1 243 ? 15.852 -17.875 -14.164 1 98.81 243 LEU B O 1
ATOM 4543 N N . ARG B 1 244 ? 16.75 -19.641 -13.102 1 98.75 244 ARG B N 1
ATOM 4544 C CA . ARG B 1 244 ? 16.812 -20.422 -14.328 1 98.75 244 ARG B CA 1
ATOM 4545 C C . ARG B 1 244 ? 15.43 -20.875 -14.758 1 98.75 244 ARG B C 1
ATOM 4547 O O . ARG B 1 244 ? 14.688 -21.469 -13.961 1 98.75 244 ARG B O 1
ATOM 4554 N N . ASN B 1 245 ? 15.094 -20.594 -16 1 98.44 245 ASN B N 1
ATOM 4555 C CA . ASN B 1 245 ? 13.789 -21.031 -16.484 1 98.44 245 ASN B CA 1
ATOM 4556 C C . ASN B 1 245 ? 13.867 -22.375 -17.188 1 98.44 245 ASN B C 1
ATOM 4558 O O . ASN B 1 245 ? 14.922 -23.016 -17.188 1 98.44 245 ASN B O 1
ATOM 4562 N N . ALA B 1 246 ? 12.789 -22.891 -17.703 1 98 246 ALA B N 1
ATOM 4563 C CA . ALA B 1 246 ? 12.688 -24.234 -18.281 1 98 246 ALA B CA 1
ATOM 4564 C C . ALA B 1 246 ? 13.594 -24.375 -19.5 1 98 246 ALA B C 1
ATOM 4566 O O . ALA B 1 246 ? 14.023 -25.484 -19.844 1 98 246 ALA B O 1
ATOM 4567 N N . ALA B 1 247 ? 13.914 -23.25 -20.125 1 97.69 247 ALA B N 1
ATOM 4568 C CA . ALA B 1 247 ? 14.781 -23.25 -21.312 1 97.69 247 ALA B CA 1
ATOM 4569 C C . ALA B 1 247 ? 16.25 -23.188 -20.906 1 97.69 247 ALA B C 1
ATOM 4571 O O . ALA B 1 247 ? 17.141 -23.219 -21.766 1 97.69 247 ALA B O 1
ATOM 4572 N N . GLY B 1 248 ? 16.5 -23.062 -19.656 1 98.06 248 GLY B N 1
ATOM 4573 C CA . GLY B 1 248 ? 17.859 -23.062 -19.172 1 98.06 248 GLY B CA 1
ATOM 4574 C C . GLY B 1 248 ? 18.453 -21.672 -19.078 1 98.06 248 GLY B C 1
ATOM 4575 O O . GLY B 1 248 ? 19.641 -21.516 -18.766 1 98.06 248 GLY B O 1
ATOM 4576 N N . THR B 1 249 ? 17.672 -20.672 -19.344 1 98.31 249 THR B N 1
ATOM 4577 C CA . THR B 1 249 ? 18.125 -19.281 -19.312 1 98.31 249 THR B CA 1
ATOM 4578 C C . THR B 1 249 ? 17.828 -18.656 -17.938 1 98.31 249 THR B C 1
ATOM 4580 O O . THR B 1 249 ? 16.766 -18.859 -17.375 1 98.31 249 THR B O 1
ATOM 4583 N N . PHE B 1 250 ? 18.812 -17.906 -17.359 1 98.69 250 PHE B N 1
ATOM 4584 C CA . PHE B 1 250 ? 18.562 -17.141 -16.141 1 98.69 250 PHE B CA 1
ATOM 4585 C C . PHE B 1 250 ? 17.859 -15.836 -16.453 1 98.69 250 PHE B C 1
ATOM 4587 O O . PHE B 1 250 ? 18.359 -15.023 -17.234 1 98.69 250 PHE B O 1
ATOM 4594 N N . VAL B 1 251 ? 16.703 -15.672 -15.828 1 98.5 251 VAL B N 1
ATOM 4595 C CA . VAL B 1 251 ? 15.852 -14.555 -16.188 1 98.5 251 VAL B CA 1
ATOM 4596 C C . VAL B 1 251 ? 15.391 -13.828 -14.922 1 98.5 251 VAL B C 1
ATOM 4598 O O . VAL B 1 251 ? 15.188 -14.453 -13.883 1 98.5 251 VAL B O 1
ATOM 4601 N N . LEU B 1 252 ? 15.312 -12.477 -14.969 1 97.56 252 LEU B N 1
ATOM 4602 C CA . LEU B 1 252 ? 14.68 -11.656 -13.945 1 97.56 252 LEU B CA 1
ATOM 4603 C C . LEU B 1 252 ? 13.219 -11.391 -14.289 1 97.56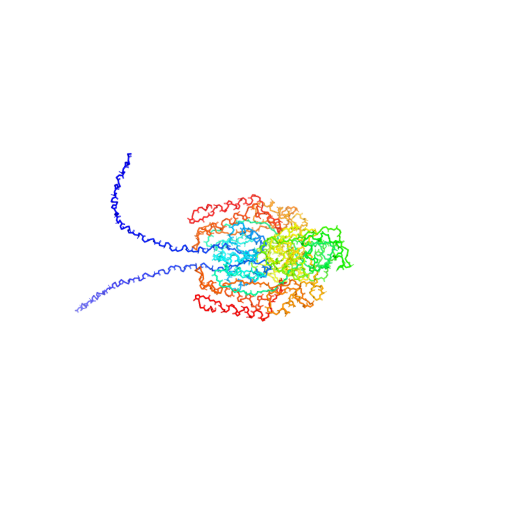 252 LEU B C 1
ATOM 4605 O O . LEU B 1 252 ? 12.836 -11.414 -15.461 1 97.56 252 LEU B O 1
ATOM 4609 N N . PRO B 1 253 ? 12.391 -11.227 -13.25 1 96.75 253 PRO B N 1
ATOM 4610 C CA . PRO B 1 253 ? 11.016 -10.82 -13.547 1 96.75 253 PRO B CA 1
ATOM 4611 C C . PRO B 1 253 ? 10.93 -9.398 -14.102 1 96.75 253 PRO B C 1
ATOM 4613 O O . PRO B 1 253 ? 11.414 -8.461 -13.469 1 96.75 253 PRO B O 1
ATOM 4616 N N . THR B 1 254 ? 10.469 -9.242 -15.242 1 92.12 254 THR B N 1
ATOM 4617 C CA . THR B 1 254 ? 10.117 -8 -15.922 1 92.12 254 THR B CA 1
ATOM 4618 C C . THR B 1 254 ? 8.758 -8.125 -16.609 1 92.12 254 THR B C 1
ATOM 4620 O O . THR B 1 254 ? 8.203 -9.219 -16.703 1 92.12 254 THR B O 1
ATOM 4623 N N . GLN B 1 255 ? 8.266 -6.973 -16.953 1 91.06 255 GLN B N 1
ATOM 4624 C CA . GLN B 1 255 ? 7.023 -7.023 -17.734 1 91.06 255 GLN B CA 1
ATOM 4625 C C . GLN B 1 255 ? 7.164 -7.938 -18.938 1 91.06 255 GLN B C 1
ATOM 4627 O O . GLN B 1 255 ? 6.27 -8.734 -19.234 1 91.06 255 GLN B O 1
ATOM 4632 N N . GLU B 1 256 ? 8.273 -7.84 -19.578 1 92.25 256 GLU B N 1
ATOM 4633 C CA . GLU B 1 256 ? 8.523 -8.633 -20.781 1 92.25 256 GLU B CA 1
ATOM 4634 C C . GLU B 1 256 ? 8.594 -10.125 -20.453 1 92.25 256 GLU B C 1
ATOM 4636 O O . GLU B 1 256 ? 8.023 -10.953 -21.172 1 92.25 256 GLU B O 1
ATOM 4641 N N . SER B 1 257 ? 9.305 -10.469 -19.422 1 96.81 257 SER B N 1
ATOM 4642 C CA . SER B 1 257 ? 9.477 -11.883 -19.094 1 96.81 257 SER B CA 1
ATOM 4643 C C . SER B 1 257 ? 8.172 -12.5 -18.609 1 96.81 257 SER B C 1
ATOM 4645 O O . SER B 1 257 ? 7.93 -13.695 -18.812 1 96.81 257 SER B O 1
ATOM 4647 N N . ILE B 1 258 ? 7.34 -11.734 -17.938 1 96.25 258 ILE B N 1
ATOM 4648 C CA . ILE B 1 258 ? 6.027 -12.195 -17.484 1 96.25 258 ILE B CA 1
ATOM 4649 C C . ILE B 1 258 ? 5.105 -12.383 -18.688 1 96.25 258 ILE B C 1
ATOM 4651 O O . ILE B 1 258 ? 4.398 -13.391 -18.797 1 96.25 258 ILE B O 1
ATOM 4655 N N . MET B 1 259 ? 5.137 -11.422 -19.609 1 93.56 259 MET B N 1
ATOM 4656 C CA . MET B 1 259 ? 4.324 -11.523 -20.812 1 93.56 259 MET B CA 1
ATOM 4657 C C . MET B 1 259 ? 4.727 -12.742 -21.641 1 93.56 259 MET B C 1
ATOM 4659 O O . MET B 1 259 ? 3.873 -13.414 -22.219 1 93.56 259 MET B O 1
ATOM 4663 N N . ALA B 1 260 ? 5.992 -13.023 -21.672 1 95.62 260 ALA B N 1
ATOM 4664 C CA . ALA B 1 260 ? 6.48 -14.188 -22.406 1 95.62 260 ALA B CA 1
ATOM 4665 C C . ALA B 1 260 ? 5.902 -15.477 -21.828 1 95.62 260 ALA B C 1
ATOM 4667 O O . ALA B 1 260 ? 5.582 -16.406 -22.578 1 95.62 260 ALA B O 1
ATOM 4668 N N . ALA B 1 261 ? 5.797 -15.547 -20.531 1 96.56 261 ALA B N 1
ATOM 4669 C CA . ALA B 1 261 ? 5.203 -16.719 -19.906 1 96.56 261 ALA B CA 1
ATOM 4670 C C . ALA B 1 261 ? 3.736 -16.875 -20.297 1 96.56 261 ALA B C 1
ATOM 4672 O O . ALA B 1 261 ? 3.289 -17.984 -20.625 1 96.56 261 ALA B O 1
ATOM 4673 N N . ALA B 1 262 ? 2.996 -15.766 -20.297 1 94.25 262 ALA B N 1
ATOM 4674 C CA . ALA B 1 262 ? 1.566 -15.781 -20.594 1 94.25 262 ALA B CA 1
ATOM 4675 C C . ALA B 1 262 ? 1.313 -16.125 -22.062 1 94.25 262 ALA B C 1
ATOM 4677 O O . ALA B 1 262 ? 0.365 -16.844 -22.375 1 94.25 262 ALA B O 1
ATOM 4678 N N . GLU B 1 263 ? 2.059 -15.594 -22.922 1 89.5 263 GLU B N 1
ATOM 4679 C CA . GLU B 1 263 ? 1.891 -15.828 -24.359 1 89.5 263 GLU B CA 1
ATOM 4680 C C . GLU B 1 263 ? 2.135 -17.297 -24.719 1 89.5 263 GLU B C 1
ATOM 4682 O O . GLU B 1 263 ? 1.435 -17.859 -25.562 1 89.5 263 GLU B O 1
ATOM 4687 N N . GLN B 1 264 ? 3.033 -17.828 -24.062 1 83 264 GLN B N 1
ATOM 4688 C CA . GLN B 1 264 ? 3.373 -19.219 -24.344 1 83 264 GLN B CA 1
ATOM 4689 C C . GLN B 1 264 ? 2.277 -20.172 -23.875 1 83 264 GLN B C 1
ATOM 4691 O O . GLN B 1 264 ? 1.981 -21.172 -24.516 1 83 264 GLN B O 1
ATOM 4696 N N . GLU B 1 265 ? 1.679 -19.828 -22.812 1 82.12 265 GLU B N 1
ATOM 4697 C CA . GLU B 1 265 ? 0.739 -20.766 -22.188 1 82.12 265 GLU B CA 1
ATOM 4698 C C . GLU B 1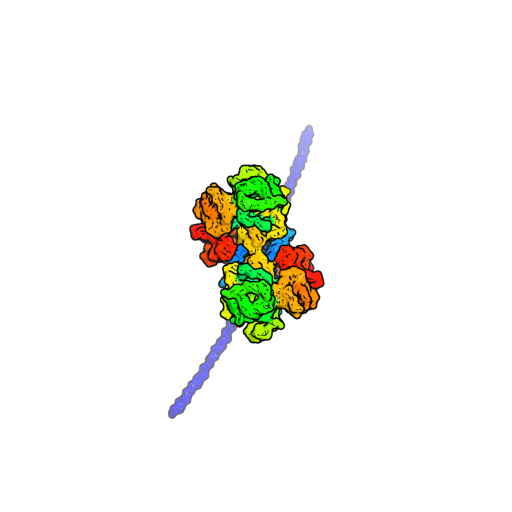 265 ? -0.681 -20.531 -22.688 1 82.12 265 GLU B C 1
ATOM 4700 O O . GLU B 1 265 ? -1.57 -21.359 -22.453 1 82.12 265 GLU B O 1
ATOM 4705 N N . GLY B 1 266 ? -0.839 -19.516 -23.422 1 74.94 266 GLY B N 1
ATOM 4706 C CA . GLY B 1 266 ? -2.143 -19.281 -24.016 1 74.94 266 GLY B CA 1
ATOM 4707 C C . GLY B 1 266 ? -3.221 -18.969 -23 1 74.94 266 GLY B C 1
ATOM 4708 O O . GLY B 1 266 ? -3.119 -17.969 -22.281 1 74.94 266 GLY B O 1
ATOM 4709 N N . ASN B 1 267 ? -4.141 -19.859 -22.922 1 75.5 267 ASN B N 1
ATOM 4710 C CA . ASN B 1 267 ? -5.297 -19.625 -22.062 1 75.5 267 ASN B CA 1
ATOM 4711 C C . ASN B 1 267 ? -5.16 -20.344 -20.719 1 75.5 267 ASN B C 1
ATOM 4713 O O . ASN B 1 267 ? -6.125 -20.438 -19.969 1 75.5 267 ASN B O 1
ATOM 4717 N N . ALA B 1 268 ? -3.934 -20.703 -20.484 1 81.5 268 ALA B N 1
ATOM 4718 C CA . ALA B 1 268 ? -3.725 -21.406 -19.219 1 81.5 268 ALA B CA 1
ATOM 4719 C C . ALA B 1 268 ? -3.871 -20.453 -18.031 1 81.5 268 ALA B C 1
ATOM 4721 O O . ALA B 1 268 ? -3.547 -19.266 -18.141 1 81.5 268 ALA B O 1
ATOM 4722 N N . THR B 1 269 ? -4.383 -21.062 -16.953 1 91.25 269 THR B N 1
ATOM 4723 C CA . THR B 1 269 ? -4.512 -20.266 -15.734 1 91.25 269 THR B CA 1
ATOM 4724 C C . THR B 1 269 ? -3.234 -20.344 -14.906 1 91.25 269 THR B C 1
ATOM 4726 O O . THR B 1 269 ? -3.002 -19.5 -14.031 1 91.25 269 THR B O 1
ATOM 4729 N N . ASP B 1 270 ? -2.508 -21.406 -15.133 1 95.19 270 ASP B N 1
ATOM 4730 C CA . ASP B 1 270 ? -1.177 -21.594 -14.555 1 95.19 270 ASP B CA 1
ATOM 4731 C C . ASP B 1 270 ? -0.091 -21.312 -15.594 1 95.19 270 ASP B C 1
ATOM 4733 O O . ASP B 1 270 ? 0.068 -22.078 -16.547 1 95.19 270 ASP B O 1
ATOM 4737 N N . ILE B 1 271 ? 0.679 -20.281 -15.383 1 96.38 271 ILE B N 1
ATOM 4738 C CA . ILE B 1 271 ? 1.688 -19.938 -16.375 1 96.38 271 ILE B CA 1
ATOM 4739 C C . ILE B 1 271 ? 3.08 -20.047 -15.766 1 96.38 271 ILE B C 1
ATOM 4741 O O . ILE B 1 271 ? 4.02 -19.391 -16.219 1 96.38 271 ILE B O 1
ATOM 4745 N N . THR B 1 272 ? 3.205 -20.781 -14.648 1 98.06 272 THR B N 1
ATOM 4746 C CA . THR B 1 272 ? 4.523 -21.047 -14.086 1 98.06 272 THR B CA 1
ATOM 4747 C C . THR B 1 272 ? 5.301 -22.016 -14.969 1 98.06 272 THR B C 1
ATOM 4749 O O . THR B 1 272 ? 4.707 -22.828 -15.68 1 98.06 272 THR B O 1
ATOM 4752 N N . ASN B 1 273 ? 6.562 -21.844 -14.906 1 98.31 273 ASN B N 1
ATOM 4753 C CA . ASN B 1 273 ? 7.531 -22.719 -15.562 1 98.31 273 ASN B CA 1
ATOM 4754 C C . ASN B 1 273 ? 7.258 -22.812 -17.062 1 98.31 273 ASN B C 1
ATOM 4756 O O . ASN B 1 273 ? 7.383 -23.891 -17.641 1 98.31 273 ASN B O 1
ATOM 4760 N N . ALA B 1 274 ? 6.855 -21.734 -17.656 1 96.56 274 ALA B N 1
ATOM 4761 C CA . ALA B 1 274 ? 6.703 -21.688 -19.109 1 96.56 274 ALA B CA 1
ATOM 4762 C C . ALA B 1 274 ? 8.023 -22 -19.812 1 96.56 274 ALA B C 1
ATOM 4764 O O . ALA B 1 274 ? 9.102 -21.734 -19.281 1 96.56 274 ALA B O 1
ATOM 4765 N N . THR B 1 275 ? 7.969 -22.438 -21.062 1 95.75 275 THR B N 1
ATOM 4766 C CA . THR B 1 275 ? 9.156 -22.984 -21.719 1 95.75 275 THR B CA 1
ATOM 4767 C C . THR B 1 275 ? 9.82 -21.922 -22.578 1 95.75 275 THR B C 1
ATOM 4769 O O . THR B 1 275 ? 10.953 -22.125 -23.047 1 95.75 275 THR B O 1
ATOM 4772 N N . ASP B 1 276 ? 9.141 -20.781 -22.719 1 95.88 276 ASP B N 1
ATOM 4773 C CA . ASP B 1 276 ? 9.75 -19.703 -23.484 1 95.88 276 ASP B CA 1
ATOM 4774 C C . ASP B 1 276 ? 11.062 -19.25 -22.859 1 95.88 276 ASP B C 1
ATOM 4776 O O . ASP B 1 276 ? 11.156 -19.094 -21.641 1 95.88 276 ASP B O 1
ATOM 4780 N N . ALA B 1 277 ? 12.078 -18.969 -23.688 1 96.88 277 ALA B N 1
ATOM 4781 C CA . ALA B 1 277 ? 13.422 -18.672 -23.203 1 96.88 277 ALA B CA 1
ATOM 4782 C C . ALA B 1 277 ? 13.453 -17.344 -22.453 1 96.88 277 ALA B C 1
ATOM 4784 O O . ALA B 1 277 ? 14.328 -17.109 -21.609 1 96.88 277 ALA B O 1
ATOM 4785 N N . GLY B 1 278 ? 12.516 -16.453 -22.719 1 97.69 278 GLY B N 1
ATOM 4786 C CA . GLY B 1 278 ? 12.469 -15.164 -22.047 1 97.69 278 GLY B CA 1
ATOM 4787 C C . GLY B 1 278 ? 11.516 -15.141 -20.875 1 97.69 278 GLY B C 1
ATOM 4788 O O . GLY B 1 278 ? 11.406 -14.125 -20.188 1 97.69 278 GLY B O 1
ATOM 4789 N N . ALA B 1 279 ? 10.883 -16.281 -20.578 1 98.19 279 ALA B N 1
ATOM 4790 C CA . ALA B 1 279 ? 9.828 -16.328 -19.562 1 98.19 279 ALA B CA 1
ATOM 4791 C C . ALA B 1 279 ? 10.422 -16.406 -18.172 1 98.19 279 ALA B C 1
ATOM 4793 O O . ALA B 1 279 ? 11.328 -17.203 -17.922 1 98.19 279 ALA B O 1
ATOM 4794 N N . TYR B 1 280 ? 9.961 -15.555 -17.312 1 98.38 280 TYR B N 1
ATOM 4795 C CA . TYR B 1 280 ? 10.273 -15.773 -15.898 1 98.38 280 TYR B CA 1
ATOM 4796 C C . TYR B 1 280 ? 9.477 -16.953 -15.344 1 98.38 280 TYR B C 1
ATOM 4798 O O . TYR B 1 280 ? 8.266 -17.031 -15.516 1 98.38 280 TYR B O 1
ATOM 4806 N N . PRO B 1 281 ? 10.07 -17.828 -14.586 1 98.5 281 PRO B N 1
ATOM 4807 C CA . PRO B 1 281 ? 9.453 -19.125 -14.281 1 98.5 281 PRO B CA 1
ATOM 4808 C C . PRO B 1 281 ? 8.281 -19 -13.305 1 98.5 281 PRO B C 1
ATOM 4810 O O . PRO B 1 281 ? 7.375 -19.844 -13.32 1 98.5 281 PRO B O 1
ATOM 4813 N N . ILE B 1 282 ? 8.305 -17.984 -12.453 1 98.69 282 ILE B N 1
ATOM 4814 C CA . ILE B 1 282 ? 7.25 -17.906 -11.445 1 98.69 282 ILE B CA 1
ATOM 4815 C C . ILE B 1 282 ? 6.324 -16.734 -11.758 1 98.69 282 ILE B C 1
ATOM 4817 O O . ILE B 1 282 ? 6.07 -15.898 -10.891 1 98.69 282 ILE B O 1
ATOM 4821 N N . SER B 1 283 ? 5.844 -16.688 -12.961 1 98.25 283 SER B N 1
ATOM 4822 C CA . SER B 1 283 ? 4.852 -15.734 -13.43 1 98.25 283 SER B CA 1
ATOM 4823 C C . SER B 1 283 ? 3.436 -16.219 -13.133 1 98.25 283 SER B C 1
ATOM 4825 O O . SER B 1 283 ? 3.182 -17.422 -13.078 1 98.25 283 SER B O 1
ATOM 4827 N N . CYS B 1 284 ? 2.535 -15.273 -12.938 1 98.06 284 CYS B N 1
ATOM 4828 C CA . CYS B 1 284 ? 1.178 -15.688 -12.594 1 98.06 284 CYS B CA 1
ATOM 4829 C C . CYS B 1 284 ? 0.167 -14.609 -12.977 1 98.06 284 CYS B C 1
ATOM 4831 O O . CYS B 1 284 ? 0.537 -13.461 -13.203 1 98.06 284 CYS B O 1
ATOM 4833 N N . TYR B 1 285 ? -1.034 -15.047 -13.109 1 97.25 285 TYR B N 1
ATOM 4834 C CA . TYR B 1 285 ? -2.193 -14.164 -13.125 1 97.25 285 TYR B CA 1
ATOM 4835 C C . TYR B 1 285 ? -2.662 -13.852 -11.703 1 97.25 285 TYR B C 1
ATOM 4837 O O . TYR B 1 285 ? -2.367 -14.602 -10.773 1 97.25 285 TYR B O 1
ATOM 4845 N N . THR B 1 286 ? -3.283 -12.773 -11.531 1 97.69 286 THR B N 1
ATOM 4846 C CA . THR B 1 286 ? -4.137 -12.5 -10.383 1 97.69 286 THR B CA 1
ATOM 4847 C C . THR B 1 286 ? -5.586 -12.289 -10.82 1 97.69 286 THR B C 1
ATOM 4849 O O . THR B 1 286 ? -5.84 -11.828 -11.938 1 97.69 286 THR B O 1
ATOM 4852 N N . TRP B 1 287 ? -6.504 -12.711 -9.953 1 98.06 287 TRP B N 1
ATOM 4853 C CA . TRP B 1 287 ? -7.914 -12.781 -10.32 1 98.06 287 TRP B CA 1
ATOM 4854 C C . TRP B 1 287 ? -8.781 -12.039 -9.305 1 98.06 287 TRP B C 1
ATOM 4856 O O . TRP B 1 287 ? -8.398 -11.898 -8.141 1 98.06 287 TRP B O 1
ATOM 4866 N N . VAL B 1 288 ? -9.914 -11.656 -9.82 1 98.38 288 VAL B N 1
ATOM 4867 C CA . VAL B 1 288 ? -11.047 -11.266 -8.977 1 98.38 288 VAL B CA 1
ATOM 4868 C C . VAL B 1 288 ? -12.133 -12.336 -9.062 1 98.38 288 VAL B C 1
ATOM 4870 O O . VAL B 1 288 ? -12.453 -12.82 -10.148 1 98.38 288 VAL B O 1
ATOM 4873 N N . LEU B 1 289 ? -12.617 -12.727 -7.91 1 98.5 289 LEU B N 1
ATOM 4874 C CA . LEU B 1 289 ? -13.789 -13.586 -7.824 1 98.5 289 LEU B CA 1
ATOM 4875 C C . LEU B 1 289 ? -15.031 -12.773 -7.48 1 98.5 289 LEU B C 1
ATOM 4877 O O . LEU B 1 289 ? -15.023 -11.992 -6.527 1 98.5 289 LEU B O 1
ATOM 4881 N N . VAL B 1 290 ? -16.047 -12.93 -8.219 1 98.44 290 VAL B N 1
ATOM 4882 C CA . VAL B 1 290 ? -17.297 -12.234 -7.996 1 98.44 290 VAL B CA 1
ATOM 4883 C C . VAL B 1 290 ? -18.469 -13.172 -8.297 1 98.44 290 VAL B C 1
ATOM 4885 O O . VAL B 1 290 ? -18.391 -14 -9.203 1 98.44 290 VAL B O 1
ATOM 4888 N N . TYR B 1 291 ? -19.531 -13.109 -7.484 1 98 291 TYR B N 1
ATOM 4889 C CA . TYR B 1 291 ? -20.688 -13.953 -7.75 1 98 291 TYR B CA 1
ATOM 4890 C C . TYR B 1 291 ? -21.344 -13.594 -9.078 1 98 291 TYR B C 1
ATOM 4892 O O . TYR B 1 291 ? -21.484 -12.406 -9.398 1 98 291 TYR B O 1
ATOM 4900 N N . GLN B 1 292 ? -21.719 -14.57 -9.836 1 98.06 292 GLN B N 1
ATOM 4901 C CA . GLN B 1 292 ? -22.422 -14.336 -11.094 1 98.06 292 GLN B CA 1
ATOM 4902 C C . GLN B 1 292 ? -23.797 -13.719 -10.852 1 98.06 292 GLN B C 1
ATOM 4904 O O . GLN B 1 292 ? -24.172 -12.75 -11.516 1 98.06 292 GLN B O 1
ATOM 4909 N N . GLU B 1 293 ? -24.562 -14.32 -9.969 1 97.94 293 GLU B N 1
ATOM 4910 C CA . GLU B 1 293 ? -25.828 -13.742 -9.539 1 97.94 293 GLU B CA 1
ATOM 4911 C C . GLU B 1 293 ? -25.609 -12.719 -8.422 1 97.94 293 GLU B C 1
ATOM 4913 O O . GLU B 1 293 ? -25.047 -13.039 -7.375 1 97.94 293 GLU B O 1
ATOM 4918 N N . GLN B 1 294 ? -26.156 -11.484 -8.648 1 96.94 294 GLN B N 1
ATOM 4919 C CA . GLN B 1 294 ? -25.828 -10.383 -7.75 1 96.94 294 GLN B CA 1
ATOM 4920 C C . GLN B 1 294 ? -27 -10.062 -6.816 1 96.94 294 GLN B C 1
ATOM 4922 O O . GLN B 1 294 ? -26.844 -9.266 -5.883 1 96.94 294 GLN B O 1
ATOM 4927 N N . SER B 1 295 ? -28.094 -10.766 -7.094 1 95.44 295 SER B N 1
ATOM 4928 C CA . SER B 1 295 ? -29.219 -10.562 -6.195 1 95.44 295 SER B CA 1
ATOM 4929 C C . SER B 1 295 ? -29.156 -11.516 -5.004 1 95.44 295 SER B C 1
ATOM 4931 O O . SER B 1 295 ? -29.875 -12.516 -4.957 1 95.44 295 SER B O 1
ATOM 4933 N N . TYR B 1 296 ? -28.25 -11.242 -4.113 1 92.69 296 TYR B N 1
ATOM 4934 C CA . TYR B 1 296 ? -28.125 -12.023 -2.887 1 92.69 296 TYR B CA 1
ATOM 4935 C C . TYR B 1 296 ? -28.094 -11.117 -1.662 1 92.69 296 TYR B C 1
ATOM 4937 O O . TYR B 1 296 ? -27.859 -9.914 -1.775 1 92.69 296 TYR B O 1
ATOM 4945 N N . ALA B 1 297 ? -28.516 -11.641 -0.552 1 87.38 297 ALA B N 1
ATOM 4946 C CA . ALA B 1 297 ? -28.422 -11.031 0.771 1 87.38 297 ALA B CA 1
ATOM 4947 C C . ALA B 1 297 ? -29 -9.617 0.771 1 87.38 297 ALA B C 1
ATOM 4949 O O . ALA B 1 297 ? -28.406 -8.688 1.318 1 87.38 297 ALA B O 1
ATOM 4950 N N . LEU B 1 298 ? -30.031 -9.312 0.074 1 84.44 298 LEU B N 1
ATOM 4951 C CA . LEU B 1 298 ? -30.781 -8.062 0.023 1 84.44 298 LEU B CA 1
ATOM 4952 C C . LEU B 1 298 ? -29.984 -6.973 -0.688 1 84.44 298 LEU B C 1
ATOM 4954 O O . LEU B 1 298 ? -30.25 -5.785 -0.51 1 84.44 298 LEU B O 1
ATOM 4958 N N . ARG B 1 299 ? -29.031 -7.379 -1.417 1 90.06 299 ARG B N 1
ATOM 4959 C CA . ARG B 1 299 ? -28.25 -6.449 -2.227 1 90.06 299 ARG B CA 1
ATOM 4960 C C . ARG B 1 299 ? -29.141 -5.723 -3.234 1 90.06 299 ARG B C 1
ATOM 4962 O O . ARG B 1 299 ? -29.984 -6.344 -3.885 1 90.06 299 ARG B O 1
ATOM 4969 N N . SER B 1 300 ? -28.922 -4.367 -3.33 1 92 300 SER B N 1
ATOM 4970 C CA . SER B 1 300 ? -29.688 -3.592 -4.301 1 92 300 SER B CA 1
ATOM 4971 C C . SER B 1 300 ? -29.109 -3.732 -5.703 1 92 300 SER B C 1
ATOM 4973 O O . SER B 1 300 ? -27.938 -4.09 -5.863 1 92 300 SER B O 1
ATOM 4975 N N . TYR B 1 301 ? -29.922 -3.441 -6.688 1 94.19 301 TYR B N 1
ATOM 4976 C CA . TYR B 1 301 ? -29.453 -3.428 -8.07 1 94.19 301 TYR B CA 1
ATOM 4977 C C . TYR B 1 301 ? -28.344 -2.4 -8.258 1 94.19 301 TYR B C 1
ATOM 4979 O O . TYR B 1 301 ? -27.391 -2.631 -9.016 1 94.19 301 TYR B O 1
ATOM 4987 N N . HIS B 1 302 ? -28.516 -1.322 -7.582 1 93.44 302 HIS B N 1
ATOM 4988 C CA . HIS B 1 302 ? -27.531 -0.259 -7.688 1 93.44 302 HIS B CA 1
ATOM 4989 C C . HIS B 1 302 ? -26.172 -0.726 -7.184 1 93.44 302 HIS B C 1
ATOM 4991 O O . HIS B 1 302 ? -25.141 -0.468 -7.82 1 93.44 302 HIS B O 1
ATOM 4997 N N . GLU B 1 303 ? -26.141 -1.384 -6.055 1 92 303 GLU B N 1
ATOM 4998 C CA . GLU B 1 303 ? -24.906 -1.942 -5.527 1 92 303 GLU B CA 1
ATOM 4999 C C . GLU B 1 303 ? -24.281 -2.93 -6.512 1 92 303 GLU B C 1
ATOM 5001 O O . GLU B 1 303 ? -23.062 -2.92 -6.723 1 92 303 GLU B O 1
ATOM 5006 N N . ALA B 1 304 ? -25.125 -3.736 -7.043 1 95.38 304 ALA B N 1
ATOM 5007 C CA . ALA B 1 304 ? -24.672 -4.711 -8.031 1 95.38 304 ALA B CA 1
ATOM 5008 C C . ALA B 1 304 ? -24.094 -4.02 -9.258 1 95.38 304 ALA B C 1
ATOM 5010 O O . ALA B 1 304 ? -23.016 -4.395 -9.734 1 95.38 304 ALA B O 1
ATOM 5011 N N . GLN B 1 305 ? -24.75 -3.006 -9.703 1 95.81 305 GLN B N 1
ATOM 5012 C CA . GLN B 1 305 ? -24.312 -2.283 -10.898 1 95.81 305 GLN B CA 1
ATOM 5013 C C . GLN B 1 305 ? -22.969 -1.593 -10.672 1 95.81 305 GLN B C 1
ATOM 5015 O O . GLN B 1 305 ? -22.125 -1.556 -11.562 1 95.81 305 GLN B O 1
ATOM 5020 N N . GLU B 1 306 ? -22.766 -1.023 -9.477 1 95.69 306 GLU B N 1
ATOM 5021 C CA . GLU B 1 306 ? -21.5 -0.377 -9.164 1 95.69 306 GLU B CA 1
ATOM 5022 C C . GLU B 1 306 ? -20.359 -1.383 -9.18 1 95.69 306 GLU B C 1
ATOM 5024 O O . GLU B 1 306 ? -19.25 -1.072 -9.641 1 95.69 306 GLU B O 1
ATOM 5029 N N . THR B 1 307 ? -20.609 -2.562 -8.656 1 96.62 307 THR B N 1
ATOM 5030 C CA . THR B 1 307 ? -19.594 -3.613 -8.648 1 96.62 307 THR B CA 1
ATOM 5031 C C . THR B 1 307 ? -19.219 -4.012 -10.07 1 96.62 307 THR B C 1
ATOM 5033 O O . THR B 1 307 ? -18.031 -4.113 -10.406 1 96.62 307 THR B O 1
ATOM 5036 N N . VAL B 1 308 ? -20.219 -4.184 -10.945 1 96.81 308 VAL B N 1
ATOM 5037 C CA . VAL B 1 308 ? -19.969 -4.559 -12.336 1 96.81 308 VAL B CA 1
ATOM 5038 C C . VAL B 1 308 ? -19.188 -3.455 -13.039 1 96.81 308 VAL B C 1
ATOM 5040 O O . V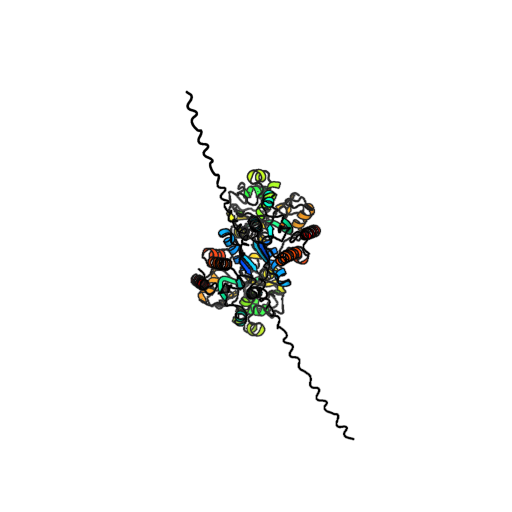AL B 1 308 ? -18.234 -3.736 -13.781 1 96.81 308 VAL B O 1
ATOM 5043 N N . SER B 1 309 ? -19.562 -2.244 -12.789 1 96.94 309 SER B N 1
ATOM 5044 C CA . SER B 1 309 ? -18.938 -1.106 -13.453 1 96.94 309 SER B CA 1
ATOM 5045 C C . SER B 1 309 ? -17.469 -0.988 -13.055 1 96.94 309 SER B C 1
ATOM 5047 O O . SER B 1 309 ? -16.609 -0.723 -13.906 1 96.94 309 SER B O 1
ATOM 5049 N N . VAL B 1 310 ? -17.188 -1.185 -11.773 1 97.5 310 VAL B N 1
ATOM 5050 C CA . VAL B 1 310 ? -15.805 -1.106 -11.305 1 97.5 310 VAL B CA 1
ATOM 5051 C C . VAL B 1 310 ? -14.969 -2.215 -11.945 1 97.5 310 VAL B C 1
ATOM 5053 O O . VAL B 1 310 ? -13.844 -1.976 -12.391 1 97.5 310 VAL B O 1
ATOM 5056 N N . LEU B 1 311 ? -15.492 -3.375 -12 1 98.19 311 LEU B N 1
ATOM 5057 C CA . LEU B 1 311 ? -14.758 -4.512 -12.539 1 98.19 311 LEU B CA 1
ATOM 5058 C C . LEU B 1 311 ? -14.555 -4.363 -14.047 1 98.19 311 LEU B C 1
ATOM 5060 O O . LEU B 1 311 ? -13.5 -4.723 -14.57 1 98.19 311 LEU B O 1
ATOM 5064 N N . ARG B 1 312 ? -15.586 -3.836 -14.742 1 97.62 312 ARG B N 1
ATOM 5065 C CA . ARG B 1 312 ? -15.43 -3.562 -16.172 1 97.62 312 ARG B CA 1
ATOM 5066 C C . ARG B 1 312 ? -14.32 -2.541 -16.406 1 97.62 312 ARG B C 1
ATOM 5068 O O . ARG B 1 312 ? -13.5 -2.705 -17.312 1 97.62 312 ARG B O 1
ATOM 5075 N N . TRP B 1 313 ? -14.336 -1.54 -15.625 1 97.81 313 TRP B N 1
ATOM 5076 C CA . TRP B 1 313 ? -13.305 -0.515 -15.75 1 97.81 313 TRP B CA 1
ATOM 5077 C C . TRP B 1 313 ? -11.922 -1.096 -15.477 1 97.81 313 TRP B C 1
ATOM 5079 O O . TRP B 1 313 ? -10.945 -0.725 -16.125 1 97.81 313 TRP B O 1
ATOM 5089 N N . LEU B 1 314 ? -11.789 -1.987 -14.469 1 97.69 314 LEU B N 1
ATOM 5090 C CA . LEU B 1 314 ? -10.523 -2.611 -14.102 1 97.69 314 LEU B CA 1
ATOM 5091 C C . LEU B 1 314 ? -9.914 -3.357 -15.281 1 97.69 314 LEU B C 1
ATOM 5093 O O . LEU B 1 314 ? -8.695 -3.5 -15.375 1 97.69 314 LEU B O 1
ATOM 5097 N N . LEU B 1 315 ? -10.766 -3.805 -16.219 1 97.25 315 LEU B N 1
ATOM 5098 C CA . LEU B 1 315 ? -10.328 -4.551 -17.391 1 97.25 315 LEU B CA 1
ATOM 5099 C C . LEU B 1 315 ? -10.055 -3.609 -18.562 1 97.25 315 LEU B C 1
ATOM 5101 O O . LEU B 1 315 ? -9.531 -4.031 -19.594 1 97.25 315 LEU B O 1
ATOM 5105 N N . SER B 1 316 ? -10.344 -2.338 -18.469 1 96.56 316 SER B N 1
ATOM 5106 C CA . SER B 1 316 ? -10.219 -1.361 -19.547 1 96.56 316 SER B CA 1
ATOM 5107 C C . SER B 1 316 ? -8.75 -1.054 -19.844 1 96.56 316 SER B C 1
ATOM 5109 O O . SER B 1 316 ? -7.875 -1.313 -19.016 1 96.56 316 SER B O 1
ATOM 5111 N N . PRO B 1 317 ? -8.469 -0.462 -21.016 1 95.19 317 PRO B N 1
ATOM 5112 C CA . PRO B 1 317 ? -7.105 -0.054 -21.359 1 95.19 317 PRO B CA 1
ATOM 5113 C C . PRO B 1 317 ? -6.523 0.944 -20.359 1 95.19 317 PRO B C 1
ATOM 5115 O O . PRO B 1 317 ? -5.332 0.891 -20.047 1 95.19 317 PRO B O 1
ATOM 5118 N N . GLU B 1 318 ? -7.355 1.807 -19.875 1 94.5 318 GLU B N 1
ATOM 5119 C CA . GLU B 1 318 ? -6.883 2.812 -18.938 1 94.5 318 GLU B CA 1
ATOM 5120 C C . GLU B 1 318 ? -6.363 2.166 -17.656 1 94.5 318 GLU B C 1
ATOM 5122 O O . GLU B 1 318 ? -5.281 2.514 -17.172 1 94.5 318 GLU B O 1
ATOM 5127 N N . ALA B 1 319 ? -7.113 1.266 -17.078 1 95.88 319 ALA B N 1
ATOM 5128 C CA . ALA B 1 319 ? -6.68 0.569 -15.867 1 95.88 319 ALA B CA 1
ATOM 5129 C C . ALA B 1 319 ? -5.469 -0.314 -16.156 1 95.88 319 ALA B C 1
ATOM 5131 O O . ALA B 1 319 ? -4.543 -0.392 -15.336 1 95.88 319 ALA B O 1
ATOM 5132 N N . GLN B 1 320 ? -5.484 -0.948 -17.281 1 95.38 320 GLN B N 1
ATOM 5133 C CA . GLN B 1 320 ? -4.391 -1.851 -17.625 1 95.38 320 GLN B CA 1
ATOM 5134 C C . GLN B 1 320 ? -3.086 -1.085 -17.828 1 95.38 320 GLN B C 1
ATOM 5136 O O . GLN B 1 320 ? -2.008 -1.608 -17.531 1 95.38 320 GLN B O 1
ATOM 5141 N N . GLU B 1 321 ? -3.084 0.126 -18.234 1 91.31 321 GLU B N 1
ATOM 5142 C CA . GLU B 1 321 ? -1.891 0.954 -18.375 1 91.31 321 GLU B CA 1
ATOM 5143 C C . GLU B 1 321 ? -1.244 1.219 -17.016 1 91.31 321 GLU B C 1
ATOM 5145 O O . GLU B 1 321 ? -0.022 1.355 -16.922 1 91.31 321 GLU B O 1
ATOM 5150 N N . LEU B 1 322 ? -2.062 1.249 -16 1 90.12 322 LEU B N 1
ATOM 5151 C CA . LEU B 1 322 ? -1.551 1.462 -14.656 1 90.12 322 LEU B CA 1
ATOM 5152 C C . LEU B 1 322 ? -0.654 0.306 -14.227 1 90.12 322 LEU B C 1
ATOM 5154 O O . LEU B 1 322 ? 0.277 0.497 -13.438 1 90.12 322 LEU B O 1
ATOM 5158 N N . THR B 1 323 ? -0.956 -0.9 -14.695 1 92.25 323 THR B N 1
ATOM 5159 C CA . THR B 1 323 ? -0.148 -2.057 -14.328 1 92.25 323 THR B CA 1
ATOM 5160 C C . THR B 1 323 ? 1.315 -1.836 -14.695 1 92.25 323 THR B C 1
ATOM 5162 O O . THR B 1 323 ? 2.213 -2.094 -13.891 1 92.25 323 THR B O 1
ATOM 5165 N N . THR B 1 324 ? 1.557 -1.306 -15.875 1 83.31 324 THR B N 1
ATOM 5166 C CA . THR B 1 324 ? 2.91 -1.072 -16.359 1 83.31 324 THR B CA 1
ATOM 5167 C C . THR B 1 324 ? 3.643 -0.072 -15.477 1 83.31 324 THR B C 1
ATOM 5169 O O . THR B 1 324 ? 4.824 -0.252 -15.172 1 83.31 324 THR B O 1
ATOM 5172 N N . ARG B 1 325 ? 2.932 0.857 -15.031 1 76.56 325 ARG B N 1
ATOM 5173 C CA . ARG B 1 325 ? 3.525 1.909 -14.211 1 76.56 325 ARG B CA 1
ATOM 5174 C C . ARG B 1 325 ? 3.904 1.382 -12.836 1 76.56 325 ARG B C 1
ATOM 5176 O O . ARG B 1 325 ? 4.801 1.92 -12.18 1 76.56 325 ARG B O 1
ATOM 5183 N N . LEU B 1 326 ? 3.209 0.326 -12.398 1 82 326 LEU B N 1
ATOM 5184 C CA . LEU B 1 326 ? 3.408 -0.22 -11.062 1 82 326 LEU B CA 1
ATOM 5185 C C . LEU B 1 326 ? 4.191 -1.527 -11.117 1 82 326 LEU B C 1
ATOM 5187 O O . LEU B 1 326 ? 4.168 -2.311 -10.164 1 82 326 LEU B O 1
ATOM 5191 N N . LEU B 1 327 ? 4.762 -1.86 -12.289 1 79.69 327 LEU B N 1
ATOM 5192 C CA . LEU B 1 327 ? 5.703 -2.953 -12.508 1 79.69 327 LEU B CA 1
ATOM 5193 C C . LEU B 1 327 ? 4.98 -4.297 -12.539 1 79.69 327 LEU B C 1
ATOM 5195 O O . LEU B 1 327 ? 5.582 -5.336 -12.266 1 79.69 327 LEU B O 1
ATOM 5199 N N . TYR B 1 328 ? 3.705 -4.199 -12.766 1 92.62 328 TYR B N 1
ATOM 5200 C CA . TYR B 1 328 ? 2.928 -5.371 -13.156 1 92.62 328 TYR B CA 1
ATOM 5201 C C . TYR B 1 328 ? 2.875 -5.508 -14.672 1 92.62 328 TYR B C 1
ATOM 5203 O O . TYR B 1 328 ? 3.557 -4.777 -15.398 1 92.62 328 TYR B O 1
ATOM 5211 N N . SER B 1 329 ? 2.238 -6.527 -15.117 1 94.44 329 SER B N 1
ATOM 5212 C CA . SER B 1 329 ? 2.006 -6.711 -16.547 1 94.44 329 SER B CA 1
ATOM 5213 C C . SER B 1 329 ? 0.516 -6.695 -16.875 1 94.44 329 SER B C 1
ATOM 5215 O O . SER B 1 329 ? -0.286 -7.305 -16.156 1 94.44 329 SER B O 1
ATOM 5217 N N . PRO B 1 330 ? 0.177 -5.938 -17.938 1 95.44 330 PRO B N 1
ATOM 5218 C CA . PRO B 1 330 ? -1.227 -5.973 -18.359 1 95.44 330 PRO B CA 1
ATOM 5219 C C . PRO B 1 330 ? -1.65 -7.34 -18.891 1 95.44 330 PRO B C 1
ATOM 5221 O O . PRO B 1 330 ? -0.798 -8.172 -19.219 1 95.44 330 PRO B O 1
ATOM 5224 N N . LEU B 1 331 ? -2.928 -7.547 -18.922 1 95.88 331 LEU B N 1
ATOM 5225 C CA . LEU B 1 331 ? -3.459 -8.742 -19.578 1 95.88 331 LEU B CA 1
ATOM 5226 C C . LEU B 1 331 ? -3.256 -8.68 -21.078 1 95.88 331 LEU B C 1
ATOM 5228 O O . LEU B 1 331 ? -3.371 -7.613 -21.688 1 95.88 331 LEU B O 1
ATOM 5232 N N . PRO B 1 332 ? -2.963 -9.883 -21.625 1 92.06 332 PRO B N 1
ATOM 5233 C CA . PRO B 1 332 ? -3.148 -9.922 -23.078 1 92.06 332 PRO B CA 1
ATOM 5234 C C . PRO B 1 332 ? -4.547 -9.477 -23.516 1 92.06 332 PRO B C 1
ATOM 5236 O O . PRO B 1 332 ? -5.527 -9.766 -22.812 1 92.06 332 PRO B O 1
ATOM 5239 N N . THR B 1 333 ? -4.641 -8.805 -24.656 1 91 333 THR B N 1
ATOM 5240 C CA . THR B 1 333 ? -5.898 -8.242 -25.141 1 91 333 THR B CA 1
ATOM 5241 C C . THR B 1 333 ? -6.988 -9.305 -25.188 1 91 333 THR B C 1
ATOM 5243 O O . THR B 1 333 ? -8.125 -9.055 -24.797 1 91 333 THR B O 1
ATOM 5246 N N . ARG B 1 334 ? -6.645 -10.469 -25.656 1 91.25 334 ARG B N 1
ATOM 5247 C CA . ARG B 1 334 ? -7.613 -11.555 -25.781 1 91.25 334 ARG B CA 1
ATOM 5248 C C . ARG B 1 334 ? -8.133 -11.984 -24.406 1 91.25 334 ARG B C 1
ATOM 5250 O O . ARG B 1 334 ? -9.305 -12.312 -24.266 1 91.25 334 ARG B O 1
ATOM 5257 N N . THR B 1 335 ? -7.23 -12.062 -23.469 1 93.69 335 THR B N 1
ATOM 5258 C CA . THR B 1 335 ? -7.598 -12.453 -22.109 1 93.69 335 THR B CA 1
ATOM 5259 C C . THR B 1 335 ? -8.516 -11.414 -21.469 1 93.69 335 THR B C 1
ATOM 5261 O O . THR B 1 335 ? -9.5 -11.766 -20.812 1 93.69 335 THR B O 1
ATOM 5264 N N . ALA B 1 336 ? -8.227 -10.102 -21.641 1 94.5 336 ALA B N 1
ATOM 5265 C CA . ALA B 1 336 ? -9.062 -9.023 -21.109 1 94.5 336 ALA B CA 1
ATOM 5266 C C . ALA B 1 336 ? -10.461 -9.07 -21.734 1 94.5 336 ALA B C 1
ATOM 5268 O O . ALA B 1 336 ? -11.461 -8.875 -21.047 1 94.5 336 ALA B O 1
ATOM 5269 N N . ALA B 1 337 ? -10.523 -9.328 -23.031 1 93.81 337 ALA B N 1
ATOM 5270 C CA . ALA B 1 337 ? -11.805 -9.406 -23.719 1 93.81 337 ALA B CA 1
ATOM 5271 C C . ALA B 1 337 ? -12.633 -10.586 -23.219 1 93.81 337 ALA B C 1
ATOM 5273 O O . ALA B 1 337 ? -13.852 -10.469 -23.062 1 93.81 337 ALA B O 1
ATOM 5274 N N . ALA B 1 338 ? -11.969 -11.719 -23.031 1 94.5 338 ALA B N 1
ATOM 5275 C CA . ALA B 1 338 ? -12.664 -12.883 -22.5 1 94.5 338 ALA B CA 1
ATOM 5276 C C . ALA B 1 338 ? -13.219 -12.594 -21.109 1 94.5 338 ALA B C 1
ATOM 5278 O O . ALA B 1 338 ? -14.336 -13.016 -20.781 1 94.5 338 ALA B O 1
ATOM 5279 N N . ALA B 1 339 ? -12.438 -11.922 -20.281 1 95.88 339 ALA B N 1
ATOM 5280 C CA . ALA B 1 339 ? -12.891 -11.547 -18.953 1 95.88 339 ALA B CA 1
ATOM 5281 C C . ALA B 1 339 ? -14.102 -10.617 -19.016 1 95.88 339 ALA B C 1
ATOM 5283 O O . ALA B 1 339 ? -15.047 -10.758 -18.234 1 95.88 339 ALA B O 1
ATOM 5284 N N . ALA B 1 340 ? -14.078 -9.688 -19.953 1 95.56 340 ALA B N 1
ATOM 5285 C CA . ALA B 1 340 ? -15.195 -8.766 -20.125 1 95.56 340 ALA B CA 1
ATOM 5286 C C . ALA B 1 340 ? -16.469 -9.508 -20.516 1 95.56 340 ALA B C 1
ATOM 5288 O O . ALA B 1 340 ? -17.562 -9.164 -20.078 1 95.56 340 ALA B O 1
ATOM 5289 N N . ARG B 1 341 ? -16.328 -10.508 -21.328 1 95.31 341 ARG B N 1
ATOM 5290 C CA . ARG B 1 341 ? -17.469 -11.312 -21.734 1 95.31 341 ARG B CA 1
ATOM 5291 C C . ARG B 1 341 ? -18.047 -12.078 -20.547 1 95.31 341 ARG B C 1
ATOM 5293 O O . ARG B 1 341 ? -19.266 -12.258 -20.453 1 95.31 341 ARG B O 1
ATOM 5300 N N . LEU B 1 342 ? -17.141 -12.578 -19.734 1 95.88 342 LEU B N 1
ATOM 5301 C CA . LEU B 1 342 ? -17.609 -13.234 -18.516 1 95.88 342 LEU B CA 1
ATOM 5302 C C . LEU B 1 342 ? -18.453 -12.281 -17.672 1 95.88 342 LEU B C 1
ATOM 5304 O O . LEU B 1 342 ? -19.484 -12.68 -17.125 1 95.88 342 LEU B O 1
ATOM 5308 N N . LEU B 1 343 ? -17.984 -11.031 -17.547 1 96.31 343 LEU B N 1
ATOM 5309 C CA . LEU B 1 343 ? -18.719 -10.023 -16.766 1 96.31 343 LEU B CA 1
ATOM 5310 C C . LEU B 1 343 ? -20.109 -9.82 -17.328 1 96.31 343 LEU B C 1
ATOM 5312 O O . LEU B 1 343 ? -21.062 -9.562 -16.578 1 96.31 343 LEU B O 1
ATOM 5316 N N . ASP B 1 344 ? -20.281 -9.984 -18.672 1 96.25 344 ASP B N 1
ATOM 5317 C CA . ASP B 1 344 ? -21.578 -9.82 -19.328 1 96.25 344 ASP B CA 1
ATOM 5318 C C . ASP B 1 344 ? -22.562 -10.898 -18.891 1 96.25 344 ASP B C 1
ATOM 5320 O O . ASP B 1 344 ? -23.766 -10.766 -19.109 1 96.25 344 ASP B O 1
ATOM 5324 N N . SER B 1 345 ? -22.078 -11.898 -18.297 1 96.88 345 SER B N 1
ATOM 5325 C CA . SER B 1 345 ? -22.938 -13.008 -17.891 1 96.88 345 SER B CA 1
ATOM 5326 C C . SER B 1 345 ? -23.516 -12.797 -16.5 1 96.88 345 SER B C 1
ATOM 5328 O O . SER B 1 345 ? -24.297 -13.617 -16 1 96.88 345 SER B O 1
ATOM 5330 N N . MET B 1 346 ? -23.109 -11.727 -15.82 1 97.38 346 MET B N 1
ATOM 5331 C CA . MET B 1 346 ? -23.609 -11.445 -14.484 1 97.38 346 MET B CA 1
ATOM 5332 C C . MET B 1 346 ? -25.109 -11.141 -14.523 1 97.38 346 MET B C 1
ATOM 5334 O O . MET B 1 346 ? -25.594 -10.516 -15.469 1 97.38 346 MET B O 1
ATOM 5338 N N . THR B 1 347 ? -25.797 -11.641 -13.547 1 97.88 347 THR B N 1
ATOM 5339 C CA . THR B 1 347 ? -27.25 -11.484 -13.492 1 97.88 347 THR B CA 1
ATOM 5340 C C . THR B 1 347 ? -27.688 -10.836 -12.18 1 97.88 347 THR B C 1
ATOM 5342 O O . THR B 1 347 ? -26.922 -10.82 -11.211 1 97.88 347 THR B O 1
ATOM 5345 N N . TYR B 1 348 ? -28.812 -10.219 -12.188 1 97.81 348 TYR B N 1
ATOM 5346 C CA . TYR B 1 348 ? -29.562 -9.742 -11.031 1 97.81 348 TYR B CA 1
ATOM 5347 C C . TYR B 1 348 ? -31.016 -10.234 -11.078 1 97.81 348 TYR B C 1
ATOM 5349 O O . TYR B 1 348 ? -31.75 -9.93 -12.008 1 97.81 348 TYR B O 1
ATOM 5357 N N . GLU B 1 349 ? -31.375 -11 -10.188 1 97.12 349 GLU B N 1
ATOM 5358 C CA . GLU B 1 349 ? -32.688 -11.656 -10.164 1 97.12 349 GLU B CA 1
ATOM 5359 C C . GLU B 1 349 ? -32.875 -12.5 -11.414 1 97.12 349 GLU B C 1
ATOM 5361 O O . GLU B 1 349 ? -33.969 -12.445 -12.031 1 97.12 349 GLU B O 1
ATOM 5366 N N . GLY B 1 350 ? -31.781 -13.148 -11.812 1 96.06 350 GLY B N 1
ATOM 5367 C CA . GLY B 1 350 ? -31.844 -14.102 -12.914 1 96.06 350 GLY B CA 1
ATOM 5368 C C . GLY B 1 350 ? -31.781 -13.438 -14.281 1 96.06 350 GLY B C 1
ATOM 5369 O O . GLY B 1 350 ? -31.719 -14.117 -15.305 1 96.06 350 GLY B O 1
ATOM 5370 N N . LYS B 1 351 ? -31.812 -12.141 -14.25 1 96.88 351 LYS B N 1
ATOM 5371 C CA . LYS B 1 351 ? -31.766 -11.414 -15.516 1 96.88 351 LYS B CA 1
ATOM 5372 C C . LYS B 1 351 ? -30.375 -10.812 -15.742 1 96.88 351 LYS B C 1
ATOM 5374 O O . LYS B 1 351 ? -29.734 -10.328 -14.805 1 96.88 351 LYS B O 1
ATOM 5379 N N . LYS B 1 352 ? -29.969 -10.852 -16.953 1 95.81 352 LYS B N 1
ATOM 5380 C CA . LYS B 1 352 ? -28.672 -10.281 -17.297 1 95.81 352 LYS B CA 1
ATOM 5381 C C . LYS B 1 352 ? -28.594 -8.805 -16.906 1 95.81 352 LYS B C 1
ATOM 5383 O O . LYS B 1 352 ? -29.562 -8.062 -17.125 1 95.81 352 LYS B O 1
ATOM 5388 N N . MET B 1 353 ? -27.516 -8.516 -16.312 1 93.31 353 MET B N 1
ATOM 5389 C CA . MET B 1 353 ? -27.328 -7.113 -15.93 1 93.31 353 MET B CA 1
ATOM 5390 C C . MET B 1 353 ? -26.875 -6.281 -17.125 1 93.31 353 MET B C 1
ATOM 5392 O O . MET B 1 353 ? -26.219 -6.793 -18.031 1 93.31 353 MET B O 1
ATOM 5396 N N . LYS B 1 354 ? -27.297 -5.043 -17.297 1 74.56 354 LYS B N 1
ATOM 5397 C CA . LYS B 1 354 ? -26.969 -4.168 -18.422 1 74.56 354 LYS B CA 1
ATOM 5398 C C . LYS B 1 354 ? -25.688 -3.4 -18.156 1 74.56 354 LYS B C 1
ATOM 5400 O O . LYS B 1 354 ? -25.344 -3.121 -17 1 74.56 354 LYS B O 1
#

Secondary structure (DSSP, 8-state):
-------------------------------------EEEEE-STTHHHHHHHHHHHHHHH---EEEEE--HHHHHHHHHTT-SSEEEESSPPPHHHHHHSSS-EEEEEEEEEEEEEEE--TT--S-EE-HHHHHHHHTTS--BTT-HHHHHT-TT----S-B-EEEEE-S--HHHHHHHHHHHHH-HHHHHHT-S-SS---SSSEEE-HHHHHHHHHHHSTTEEEEEEHHHHHHHT-EE-EEE-TTS-EE---HHHHHHHHHHHTT-S--TT---TT--TTEEEEEEEEESB---TT--HHHHHHHHHHHHHHTSHHHHHHHHHTT-BPPPHHHHHHHHHHHTT-EETTEEP-/-------------------------------------EEEEE-STTHHHHHHHHHHHHHHH---EEEEE--HHHHHHHHHTT-SSEEEESSPPPHHHHHHSSS-EEEEEEEEEEEEEEE--TT--S-EE-HHHHHHHHTTS--BTT-HHHHHT-TT----S-B-EEEEE-S--HHHHHHHHHHHHH-HHHHHHT-S-SS----SSEEE-HHHHHHHHHHHSTTEEEEEEHHHHHHHT-EE-EEE-TTS-EE---HHHHHHHHHHHTT-S--TT---TT--TTEEEEEEEEESB---TT--HHHHHHHHHHHHHHTSHHHHHHHHHTT-BPPPHHHHHHHHHHHTT-EETTEE--

Solvent-accessible surface area (backbone atoms only — not comparable to full-atom values): 37019 Å² total; per-residue (Å²): 136,81,76,75,74,79,78,75,78,74,76,74,79,78,74,78,72,79,71,78,74,70,74,70,71,69,70,66,74,71,73,76,69,68,60,68,61,45,38,30,29,4,24,40,74,57,34,72,55,51,52,52,47,33,36,52,47,21,70,75,67,73,46,52,47,30,55,29,56,61,19,16,48,52,10,49,52,36,38,54,69,52,52,34,66,31,18,31,24,41,56,81,72,50,72,71,55,50,70,67,32,90,55,62,65,42,78,29,69,59,33,28,43,36,56,32,46,31,27,24,50,89,94,61,74,78,43,45,45,40,49,50,55,52,41,32,38,51,68,56,74,47,48,44,55,47,38,66,74,48,38,69,65,28,80,88,59,86,59,53,96,40,60,51,36,38,35,44,56,64,47,43,21,23,68,43,22,50,52,26,44,34,30,37,72,60,20,68,69,35,33,74,73,70,32,67,34,36,56,65,87,59,87,56,59,44,74,25,52,60,44,66,37,36,35,50,48,23,53,68,35,80,34,16,33,28,72,26,35,48,53,45,34,50,25,45,59,36,47,60,43,26,35,42,19,69,56,68,36,72,31,56,84,41,50,65,12,32,49,36,7,42,64,70,46,58,86,51,82,69,22,42,53,23,62,42,66,61,8,16,29,43,19,36,46,30,31,36,39,33,57,31,64,41,61,46,92,83,46,48,69,65,54,39,49,53,50,52,50,52,53,54,46,46,56,29,71,72,43,32,53,50,25,53,77,61,64,27,25,52,57,57,68,68,58,35,52,52,34,51,53,55,59,56,64,23,20,46,83,87,35,70,54,130,136,82,78,76,70,79,78,75,76,75,78,78,77,76,74,79,75,80,71,76,69,71,71,67,70,66,66,63,71,69,72,75,66,68,60,68,60,44,37,32,29,4,25,39,74,58,35,71,57,49,52,52,47,34,36,51,47,20,71,76,67,72,45,53,46,28,55,29,55,62,19,17,49,53,9,51,50,36,38,54,68,53,54,34,66,32,16,31,24,42,56,81,72,50,72,70,55,50,68,67,31,89,55,61,66,43,78,29,69,60,33,29,42,34,56,31,46,30,28,22,50,91,94,62,75,79,43,46,45,40,50,49,56,53,41,32,37,51,69,57,74,46,50,42,54,47,36,66,72,47,39,70,64,28,79,87,60,85,58,54,95,41,59,51,36,37,37,43,56,64,48,43,22,22,69,41,23,52,52,26,44,35,30,37,74,60,19,68,70,36,34,73,74,70,32,69,36,36,56,64,88,59,87,57,60,45,76,24,51,59,44,66,36,34,34,50,48,23,53,68,35,81,35,16,33,28,70,26,36,46,51,45,34,50,26,44,59,36,46,60,42,27,35,41,20,69,58,67,36,70,31,56,84,40,49,66,12,33,49,38,7,44,65,70,45,57,86,51,81,70,22,44,54,23,62,42,68,62,9,15,30,41,20,36,49,31,31,36,38,32,56,32,63,41,59,48,93,84,46,48,68,66,54,42,50,52,49,51,51,52,54,54,46,48,55,30,72,72,42,31,53,49,25,54,77,62,63,26,24,52,58,56,69,68,57,35,52,51,33,51,53,56,59,58,64,24,20,47,82,87,35,70,54,132

Sequence (708 aa):
MFKVKNILLMLCMFSITTHAENGSVVKAPSAASHKTVVTAAGATLPLPFYNKAFELYWEKNDVPVTYAGIGSERGLKALQRRQIDFAGVDVLPTKAERDSLPGKVLALPTCMGAVTVAYNLKGTDNLRLTGELLADIFMGKIVKWNDARIAAVNPKLSLPDREITPVFRLDGSGTTYVFSQYLSKVSDAWKNAMGVGKKIGCKVGVAANGNTGVAGLVERIPGSIGYVATEYTTAFDTQRAWLRNAAGTFVLPTQESIMAAAEQEGNATDITNATDAGAYPISCYTWVLVYQEQSYALRSYHEAQETVSVLRWLLSPEAQELTTRLLYSPLPTRTAAAAARLLDSMTYEGKKMKMFKVKNILLMLCMFSITTHAENGSVVKAPSAASHKTVVTAAGATLPLPFYNKAFELYWEKNDVPVTYAGIGSERGLKALQRRQIDFAGVDVLPTKAERDSLPGKVLALPTCMGAVTVAYNLKGTDNLRLTGELLADIFMGKIVKWNDARIAAVNPKLSLPDREITPVFRLDGSGTTYVFSQYLSKVSDAWKNAMGVGKKIGCKVGVAANGNTGVAGLVERIPGSIGYVATEYTTAFDTQRAWLRNAAGTFVLPTQESIMAAAEQEGNATDITNATDAGAYPISCYTWVLVYQEQSYALRSYHEAQETVSVLRWLLSPEAQELTTRLLYSPLPTRTAAAAARLLDSMTYEGKKMK

pLDDT: mean 88.63, std 19.96, range [21.22, 98.94]

Foldseek 3Di:
DPPPPDPPPPPPPPPPPPPPPPPPPPPDPDPPPPQFAAEEEAAQLCVVLCVVLQVVVCVVPVHHYDYYYQHHVVRLVCVQVPVGQKYKAQDDDDPVSQVSRPFHKDKAFQFKFFKFKFAAAPPDAQQADELARVLCCQQVNDFFQVPVVSCVVVVPDDGDGDTEAEEEEDDQHNQQQLSLVQSLVRHVVSCVPFNGGSDTPRPGHHYFHHLLGRLQVRLVDHRYIYIHIPLSCVVSVTHTYFYQALCRATEDDALVQLVQLPVQVDPDQRSARRNRNSHDRSMGTMIMMGGLEPAPPPDDLVNVVVSLVSSLVSLDPVSQVSCNVSRIYGDDPVSSVVSNVSSQSRDYPPHGDD/DDPPPPPPPPPPPPPPPPPPPPPPPPPPPPPPPPQFAAEEEAAQLCVVLCVVLQVVVCVVPVHHYDYYYQHHVVRLVCVQVPVGQKYKAQDDDDPVSQVSRPFHKDKAFQFKFFKFKFAAAPPDAQQADELARVLCCQQVNDFFQVPVVSCVVVVPDDGDGDTEAEEEEDDQHNQQQLSLVQSLVRHVVSCVPFNGGSDTPRPGHHYFHHLLGRLQCRLVDHNYIYIHIPLSCVVSVTHTYFYQALCRATEGDALVQLVQLPVQVDPDQRSARRNRNSHDRSMGTMIMMGGLENAPPPDDLVNVVVSLVSSLSSLDPVSQVSCNVSRIYGDDPVSSVVSNVSSQSRDYPPHGDD

Organism: NCBI:txid2508867

InterPro domains:
  IPR005673 Phosphate ABC transporter, substrate-binding protein PstS [PIRSF002756] (10-347)
  IPR005673 Phosphate ABC transporter, substrate-binding protein PstS [TIGR00975] (38-342)
  IPR024370 PBP domain [PF12849] (30-318)
  IPR050962 Phosphate-binding protein PstS [PTHR42996] (18-352)